Protein AF-0000000065962083 (afdb_homodimer)

Foldseek 3Di:
DPPPWAEEEEEEQADQLVQAVRDRQQQDDFPRGGLLLLQLVLLLPAPRHQAYEYEYAPVCQVVVVVNCVVSVSPRHPYYHYADPASLRRVVRRLVVVVRTQKYWYAYSQQNPFDSVVVVQQVVQCVVFFKEWAWDQDDDFDFDADPVGHTPDTDDSVPDIDTHDTIMGGSVQLVVLSVPPPDRDPDSVVSSVVVVTDYHYDYGDPLRDGDSYPVVSVSVNVSVVVVD/DPPPWAEEEEEEQADQLVQAVRDRQQQDDFPRGGLLLLQLVLLLPAPRHQAYEYEYAPVCQVVVVVNCVVSVSPRHPYYHHADPASLRRVVRRLVVVVRTQKYWYAYSQQNPFDSVVVVQQVVQCVVFFKEWAWDQDDDFDFDADPVGHTPDTDDS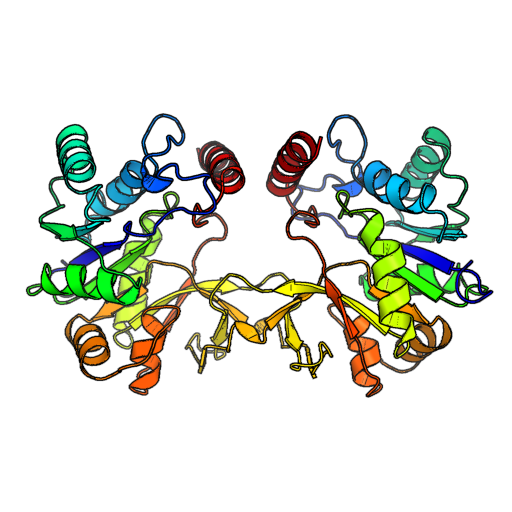VPDIDTHDTIMGGSVQLVVLSVPPPDRDPDSVVSSVVVVTDYHYDYGDPLRDGDSHPVVSVSVNVSVVVVD

InterPro domains:
  IPR001228 2-C-methyl-D-erythritol 4-phosphate cytidylyltransferase [MF_00108] (6-223)
  IPR001228 2-C-methyl-D-erythritol 4-phosphate cytidylyltransferase [TIGR00453] (9-223)
  IPR018294 4-diphosphocytidyl-2C-methyl-D-erythritol synthase, conserved site [PS01295] (103-110)
  IPR029044 Nucleotide-diphospho-sugar transferases [G3DSA:3.90.550.10] (5-227)
  IPR029044 Nucleotide-diphospho-sugar transferases [SSF53448] (7-224)
  IPR034683 Cytidylyltransferase IspD/TarI [PF01128] (8-224)
  IPR034683 Cytidylyltransferase IspD/TarI [cd02516] (7-219)
  IPR050088 IspD/TarI cytidylyltransferase, baterial-type [PTHR32125] (4-225)

Solvent-accessible surface area (backbone atoms only — not comparable to full-atom values): 23587 Å² total; per-residue (Å²): 77,55,98,86,24,40,19,26,32,29,34,43,52,34,73,77,33,69,68,39,78,63,41,60,58,45,65,37,71,48,90,85,35,33,28,35,55,45,28,50,48,48,51,61,67,34,78,52,47,57,36,28,22,39,15,22,30,67,90,39,47,66,61,48,53,50,50,38,58,73,68,60,45,77,36,54,76,43,81,42,58,28,48,95,44,70,67,47,18,50,50,47,21,50,64,74,45,71,82,30,47,30,35,34,40,31,54,23,38,27,43,50,61,61,67,66,48,56,62,52,32,50,58,41,9,68,75,61,39,18,17,34,20,25,39,73,53,84,58,54,37,31,36,44,46,98,86,39,32,59,70,44,76,54,67,46,94,36,32,28,34,57,48,64,47,31,25,28,30,32,70,57,52,51,49,19,65,73,70,45,90,71,95,64,92,49,74,64,56,38,36,44,72,71,73,45,66,34,29,55,37,79,48,54,88,72,45,46,67,50,60,37,66,66,40,49,55,50,50,46,52,50,55,58,66,78,92,78,55,97,87,24,39,19,26,33,29,34,43,50,34,72,77,33,69,69,40,77,63,39,60,58,45,65,38,69,48,92,86,36,32,27,35,54,46,27,50,47,47,52,62,68,34,78,53,47,57,36,26,22,38,15,22,29,67,90,41,48,65,62,48,53,49,50,37,59,74,70,59,46,79,35,54,77,44,81,41,61,29,48,95,44,72,68,46,19,51,50,48,20,50,64,74,44,71,83,30,46,30,34,33,40,32,54,22,40,28,43,51,60,58,68,67,48,56,62,51,32,51,58,43,9,68,75,63,39,18,17,32,21,26,39,75,53,85,59,56,37,33,35,44,45,97,87,39,32,59,71,45,76,54,68,47,92,36,32,30,36,56,48,64,47,30,24,27,30,32,70,59,52,51,48,22,64,74,71,46,90,70,94,62,92,48,74,65,56,38,38,44,73,72,73,44,65,34,29,55,36,80,47,55,87,73,46,45,67,50,60,36,67,66,39,49,54,50,48,46,53,51,56,56,67,79,92

Organism: Dehalococcoides mccartyi (strain ATCC BAA-2266 / KCTC 15142 / 195) (NCBI:txid243164)

Radius of gyration: 24.27 Å; Cα contacts (8 Å, |Δi|>4): 999; chains: 2; bounding box: 51×67×50 Å

Sequence (454 aa):
MFLNEKVGAVIVAAGQSRRMGGQDKIFARLSGKPVLAHTLSVFQQSPEIDDIALVVSEHNLKKAKELVKEYNFSKVIAICSGGELRQDSVSSGLTALCDCGWVLIHDGARPLLDPVSIPEGLEAAKLCGSAVAAVPLKDTVKEISPEGLVEKTLPREKLISVQTPQVFRADIIQKAYRRVGITATDDAQLVEKLKLPVKIFSGAYANIKITTPEDLLMAEILLKKGRMFLNEKVGAVIVAAGQSRRMGGQDKIFARLSGKPVLAHTLSVFQQSPEIDDIALVVSEHNLKKAKELVKEYNFSKVIAICSGGELRQDSVSSGLTALCDCGWVLIHDGARPLLDPVSIPEGLEAAKLCGSAVAAVPLKDTVKEISPEGLVEKTLPREKLISVQTPQVFRADIIQKAYRRVGITATDDAQLVEKLKLPVKIFSGAYANIKITTPEDLLMAEILLKKGR

Secondary structure (DSSP, 8-state):
-BTTB-EEEEEEE----GGGTTS-GGGSEETTEEHHHHHHHHHHH-TT--EEEEEE-GGGHHHHHHHHHHHT-TTEEEEEE--SSHHHHHHHHHHHTTT-SEEEEEETT-TT--TTHHHHHHHHHHTTSEEEEEEE--S-EEEE-TTSBEEEE--GGGEEEEEEEEEEEHHHHHHHHHH--S--SSHHHHHHHTT---EEEE--TT-----SHHHHHHHHHHHHHH-/-BTTB-EEEEEEE----GGGTTS-GGGSEETTEEHHHHHHHHHHH-TT--EEEEEE-GGGHHHHHHHHHHHT-TTEEEEEE--SSHHHHHHHHHHHTTT-SEEEEEETT-TT--TTHHHHHHHHHHTTSEEEEEEE--S-EEEE-TTSBEEEE--GGGEEEEEEEEEEEHHHHHHHHHH--S--SSHHHHHHHTT---EEEE--TT-----SHHHHHHHHHHHHHH-

pLDDT: mean 95.17, std 6.96, range [40.06, 98.94]

Structure (mmCIF, N/CA/C/O backbone):
data_AF-0000000065962083-model_v1
#
loop_
_entity.id
_entity.type
_entity.pdbx_description
1 polymer '2-C-methyl-D-erythritol 4-phosphate cytidylyltransferase'
#
loop_
_atom_site.group_PDB
_atom_site.id
_atom_site.type_symbol
_atom_site.label_atom_id
_atom_site.label_alt_id
_atom_site.label_comp_id
_atom_site.label_asym_id
_atom_site.label_entity_id
_atom_site.label_seq_id
_atom_site.pdbx_PDB_ins_code
_atom_site.Cartn_x
_atom_site.Cartn_y
_atom_site.Cartn_z
_atom_site.occupancy
_atom_site.B_iso_or_equiv
_atom_site.auth_seq_id
_atom_site.auth_comp_id
_atom_site.auth_asym_id
_atom_site.auth_atom_id
_atom_site.pdbx_PDB_model_num
ATOM 1 N N . MET A 1 1 ? 6.246 25.609 22.219 1 92.62 1 MET A N 1
ATOM 2 C CA . MET A 1 1 ? 7.691 25.438 22.328 1 92.62 1 MET A CA 1
ATOM 3 C C . MET A 1 1 ? 8.039 24 22.734 1 92.62 1 MET A C 1
ATOM 5 O O . MET A 1 1 ? 7.258 23.344 23.422 1 92.62 1 MET A O 1
ATOM 9 N N . PHE A 1 2 ? 9.164 23.547 22.188 1 94.62 2 PHE A N 1
ATOM 10 C CA . PHE A 1 2 ? 9.742 22.25 22.516 1 94.62 2 PHE A CA 1
ATOM 11 C C . PHE A 1 2 ? 11.227 22.375 22.812 1 94.62 2 PHE A C 1
ATOM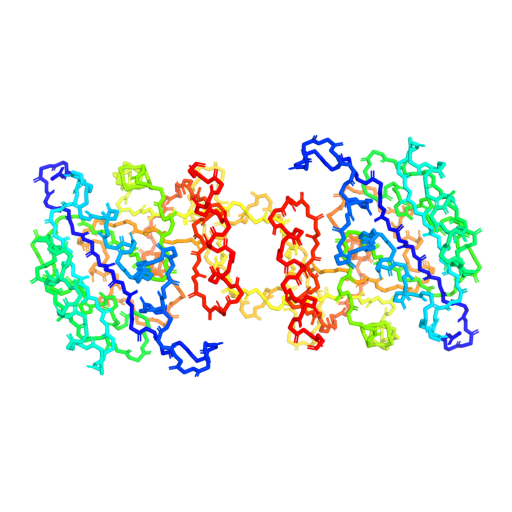 13 O O . PHE A 1 2 ? 11.992 22.891 22 1 94.62 2 PHE A O 1
ATOM 20 N N . LEU A 1 3 ? 11.672 21.938 24.109 1 94.5 3 LEU A N 1
ATOM 21 C CA . LEU A 1 3 ? 13.039 22.109 24.594 1 94.5 3 LEU A CA 1
ATOM 22 C C . LEU A 1 3 ? 13.469 23.578 24.5 1 94.5 3 LEU A C 1
ATOM 24 O O . LEU A 1 3 ? 14.57 23.875 24.031 1 94.5 3 LEU A O 1
ATOM 28 N N . ASN A 1 4 ? 12.516 24.422 24.703 1 94.31 4 ASN A N 1
ATOM 29 C CA . ASN A 1 4 ? 12.727 25.875 24.781 1 94.31 4 ASN A CA 1
ATOM 30 C C . ASN A 1 4 ? 12.992 26.469 23.406 1 94.31 4 ASN A C 1
ATOM 32 O O . ASN A 1 4 ? 13.625 27.531 23.297 1 94.31 4 ASN A O 1
ATOM 36 N N . GLU A 1 5 ? 12.656 25.844 22.391 1 97.19 5 GLU A N 1
ATOM 37 C CA . GLU A 1 5 ? 12.773 26.344 21.016 1 97.19 5 GLU A CA 1
ATOM 38 C C . GLU A 1 5 ? 11.422 26.344 20.312 1 97.19 5 GLU A C 1
ATOM 40 O O . GLU A 1 5 ? 10.578 25.5 20.578 1 97.19 5 GLU A O 1
ATOM 45 N N . LYS A 1 6 ? 11.32 27.281 19.422 1 98.38 6 LYS A N 1
ATOM 46 C CA . LYS A 1 6 ? 10.086 27.359 18.641 1 98.38 6 LYS A CA 1
ATOM 47 C C . LYS A 1 6 ? 9.953 26.172 17.703 1 98.38 6 LYS A C 1
ATOM 49 O O . LYS A 1 6 ? 10.945 25.703 17.141 1 98.38 6 LYS A O 1
ATOM 54 N N . VAL A 1 7 ? 8.734 25.703 17.594 1 98.81 7 VAL A N 1
ATOM 55 C CA . VAL A 1 7 ? 8.43 24.609 16.703 1 98.81 7 VAL A CA 1
ATOM 56 C C . VAL A 1 7 ? 7.57 25.109 15.539 1 98.81 7 VAL A C 1
ATOM 58 O O . VAL A 1 7 ? 6.488 25.656 15.75 1 98.81 7 VAL A O 1
ATOM 61 N N . GLY A 1 8 ? 8.094 24.969 14.312 1 98.88 8 GLY A N 1
ATOM 62 C CA . GLY A 1 8 ? 7.352 25.328 13.117 1 98.88 8 GLY A CA 1
ATOM 63 C C . GLY A 1 8 ? 6.836 24.125 12.352 1 98.88 8 GLY A C 1
ATOM 64 O O . GLY A 1 8 ? 7.422 23.031 12.414 1 98.88 8 GLY A O 1
ATOM 65 N N . ALA A 1 9 ? 5.742 24.281 11.625 1 98.94 9 ALA A N 1
ATOM 66 C CA . ALA A 1 9 ? 5.227 23.266 10.703 1 98.94 9 ALA A CA 1
ATOM 67 C C . ALA A 1 9 ? 5.184 23.797 9.273 1 98.94 9 ALA A C 1
ATOM 69 O O . ALA A 1 9 ? 4.68 24.891 9.023 1 98.94 9 ALA A O 1
ATOM 70 N N . VAL A 1 10 ? 5.777 23.094 8.391 1 98.88 10 VAL A N 1
ATOM 71 C CA . VAL A 1 10 ? 5.602 23.328 6.965 1 98.88 10 VAL A CA 1
ATOM 72 C C . VAL A 1 10 ? 4.508 22.406 6.418 1 98.88 10 VAL A C 1
ATOM 74 O O . VAL A 1 10 ? 4.672 21.188 6.395 1 98.88 10 VAL A O 1
ATOM 77 N N . ILE A 1 11 ? 3.412 22.984 5.992 1 98.88 11 ILE A N 1
ATOM 78 C CA . ILE A 1 11 ? 2.334 22.234 5.355 1 98.88 11 ILE A CA 1
ATOM 79 C C . ILE A 1 11 ? 2.402 22.422 3.84 1 98.88 11 ILE A C 1
ATOM 81 O O . ILE A 1 11 ? 2.137 23.516 3.33 1 98.88 11 ILE A O 1
ATOM 85 N N . VAL A 1 12 ? 2.752 21.344 3.154 1 98.38 12 VAL A N 1
ATOM 86 C CA . VAL A 1 12 ? 2.945 21.453 1.712 1 98.38 12 VAL A CA 1
ATOM 87 C C . VAL A 1 12 ? 1.683 20.984 0.986 1 98.38 12 VAL A C 1
ATOM 89 O O . VAL A 1 12 ? 1.221 19.859 1.185 1 98.38 12 VAL A O 1
ATOM 92 N N . ALA A 1 13 ? 1.158 21.828 0.146 1 96.81 13 ALA A N 1
ATOM 93 C CA . ALA A 1 13 ? -0.067 21.578 -0.609 1 96.81 13 ALA A CA 1
ATOM 94 C C . ALA A 1 13 ? 0.031 22.141 -2.02 1 96.81 13 ALA A C 1
ATOM 96 O O . ALA A 1 13 ? -0.944 22.688 -2.545 1 96.81 13 ALA A O 1
ATOM 97 N N . ALA A 1 14 ? 1.191 22.016 -2.584 1 93.31 14 ALA A N 1
ATOM 98 C CA . ALA A 1 14 ? 1.433 22.688 -3.861 1 93.31 14 ALA A CA 1
ATOM 99 C C . ALA A 1 14 ? 1.346 21.703 -5.023 1 93.31 14 ALA A C 1
ATOM 101 O O . ALA A 1 14 ? 1.551 22.078 -6.18 1 93.31 14 ALA A O 1
ATOM 102 N N . GLY A 1 15 ? 1.09 20.5 -4.723 1 86.88 15 GLY A N 1
ATOM 103 C CA . GLY A 1 15 ? 1.073 19.484 -5.773 1 86.88 15 GLY A CA 1
ATOM 104 C C . GLY A 1 15 ? -0.039 19.703 -6.785 1 86.88 15 GLY A C 1
ATOM 105 O O . GLY A 1 15 ? -1.115 20.188 -6.4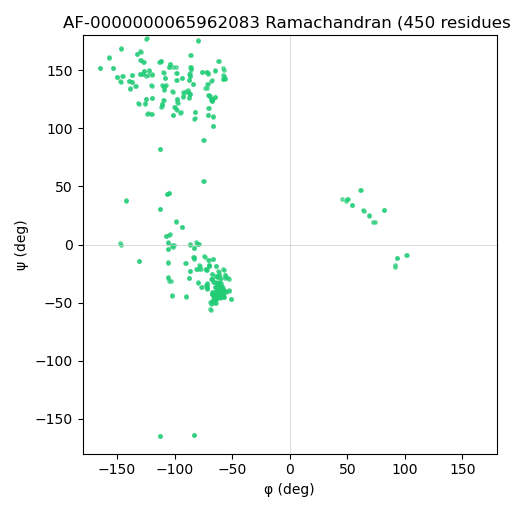38 1 86.88 15 GLY A O 1
ATOM 106 N N . GLN A 1 16 ? 0.077 19.328 -8.008 1 74.31 16 GLN A N 1
ATOM 107 C CA . GLN A 1 16 ? -0.778 19.656 -9.148 1 74.31 16 GLN A CA 1
ATOM 108 C C . GLN A 1 16 ? -2.012 18.766 -9.18 1 74.31 16 GLN A C 1
ATOM 110 O O . GLN A 1 16 ? -2.938 19 -9.961 1 74.31 16 GLN A O 1
ATOM 115 N N . SER A 1 17 ? -2.318 17.922 -8.375 1 73.69 17 SER A N 1
ATOM 116 C CA . SER A 1 17 ? -3.51 17.078 -8.266 1 73.69 17 SER A CA 1
ATOM 117 C C . SER A 1 17 ? -3.889 16.469 -9.609 1 73.69 17 SER A C 1
ATOM 119 O O . SER A 1 17 ? -5.062 16.469 -9.984 1 73.69 17 SER A O 1
ATOM 121 N N . ARG A 1 18 ? -3.098 16 -10.539 1 71.69 18 ARG A N 1
ATOM 122 C CA . ARG A 1 18 ? -3.398 15.484 -11.875 1 71.69 18 ARG A CA 1
ATOM 123 C C . ARG A 1 18 ? -4.324 14.273 -11.805 1 71.69 18 ARG A C 1
ATOM 125 O O . ARG A 1 18 ? -5.254 14.148 -12.602 1 71.69 18 ARG A O 1
ATOM 132 N N . ARG A 1 19 ? -4.332 13.547 -10.891 1 71.69 19 ARG A N 1
ATOM 133 C CA . ARG A 1 19 ? -5.102 12.32 -10.758 1 71.69 19 ARG A CA 1
ATOM 134 C C . ARG A 1 19 ? -6.527 12.609 -10.289 1 71.69 19 ARG A C 1
ATOM 136 O O . ARG A 1 19 ? -7.387 11.727 -10.312 1 71.69 19 ARG A O 1
ATOM 143 N N . MET A 1 20 ? -6.785 13.867 -9.859 1 74.06 20 MET A N 1
ATOM 144 C CA . MET A 1 20 ? -8.102 14.273 -9.383 1 74.06 20 MET A CA 1
ATOM 145 C C . MET A 1 20 ? -8.883 15 -10.477 1 74.06 20 MET A C 1
ATOM 147 O O . MET A 1 20 ? -9.812 15.758 -10.188 1 74.06 20 MET A O 1
ATOM 151 N N . GLY A 1 21 ? -8.461 14.789 -11.734 1 69.25 21 GLY A N 1
ATOM 152 C CA . GLY A 1 21 ? -9.156 15.406 -12.852 1 69.25 21 GLY A CA 1
ATOM 153 C C . GLY A 1 21 ? -8.984 16.906 -12.906 1 69.25 21 GLY A C 1
ATOM 154 O O . GLY A 1 21 ? -9.891 17.625 -13.344 1 69.25 21 GLY A O 1
ATOM 155 N N . GLY A 1 22 ? -7.898 17.344 -12.328 1 67 22 GLY A N 1
ATOM 156 C CA . GLY A 1 22 ? -7.648 18.781 -12.398 1 67 22 GLY A CA 1
ATOM 157 C C . GLY A 1 22 ? -8.227 19.531 -11.219 1 67 22 GLY A C 1
ATOM 158 O O . GLY A 1 22 ? -7.887 20.703 -11 1 67 22 GLY A O 1
ATOM 159 N N . GLN A 1 23 ? -9.133 18.953 -10.555 1 67.88 23 GLN A N 1
ATOM 160 C CA . GLN A 1 23 ? -9.672 19.625 -9.375 1 67.88 23 GLN A CA 1
ATOM 161 C C . GLN A 1 23 ? -8.664 19.625 -8.227 1 67.88 23 GLN A C 1
ATOM 163 O O . GLN A 1 23 ? -7.988 18.609 -7.992 1 67.88 23 GLN A O 1
ATOM 168 N N . ASP A 1 24 ? -8.594 20.734 -7.691 1 84.81 24 ASP A N 1
ATOM 169 C CA . ASP A 1 24 ? -7.648 20.891 -6.59 1 84.81 24 ASP A CA 1
ATOM 170 C C . ASP A 1 24 ? -8.07 20.047 -5.387 1 84.81 24 ASP A C 1
ATOM 172 O O . ASP A 1 24 ? -8.977 20.422 -4.645 1 84.81 24 ASP A O 1
ATOM 176 N N . LYS A 1 25 ? -7.449 18.953 -5.207 1 88.44 25 LYS A N 1
ATOM 177 C CA . LYS A 1 25 ? -7.82 17.969 -4.195 1 88.44 25 LYS A CA 1
ATOM 178 C C . LYS A 1 25 ? -7.703 18.547 -2.791 1 88.44 25 LYS A C 1
ATOM 180 O O . LYS A 1 25 ? -8.406 18.125 -1.875 1 88.44 25 LYS A O 1
ATOM 185 N N . ILE A 1 26 ? -6.891 19.594 -2.578 1 93.94 26 ILE A N 1
ATOM 186 C CA . ILE A 1 26 ? -6.648 20.094 -1.232 1 93.94 26 ILE A CA 1
ATOM 187 C C . ILE A 1 26 ? -7.836 20.953 -0.786 1 93.94 26 ILE A C 1
ATOM 189 O O . ILE A 1 26 ? -8.016 21.188 0.409 1 93.94 26 ILE A O 1
ATOM 193 N N . PHE A 1 27 ? -8.633 21.375 -1.746 1 95.25 27 PHE A N 1
ATOM 194 C CA . PHE A 1 27 ? -9.797 22.188 -1.404 1 95.25 27 PHE A CA 1
ATOM 195 C C . PHE A 1 27 ? -11.078 21.375 -1.52 1 95.25 27 PHE A C 1
ATOM 197 O O . PHE A 1 27 ? -12.172 21.906 -1.27 1 95.25 27 PHE A O 1
ATOM 204 N N . ALA A 1 28 ? -10.945 20.141 -1.964 1 94.38 28 ALA A N 1
ATOM 205 C CA . ALA A 1 28 ? -12.117 19.25 -1.978 1 94.38 28 ALA A CA 1
ATOM 206 C C . ALA A 1 28 ? -12.711 19.109 -0.58 1 94.38 28 ALA A C 1
ATOM 208 O O . ALA A 1 28 ? -11.984 19.172 0.418 1 94.38 28 ALA A O 1
ATOM 209 N N . ARG A 1 29 ? -13.984 18.859 -0.512 1 94.94 29 ARG A N 1
ATOM 210 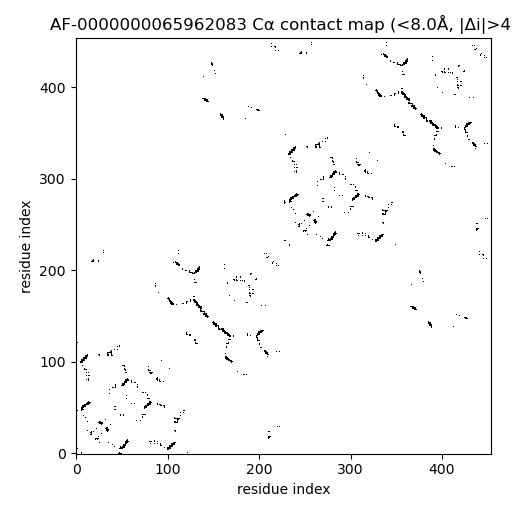C CA . ARG A 1 29 ? -14.648 18.812 0.784 1 94.94 29 ARG A CA 1
ATOM 211 C C . ARG A 1 29 ? -14.617 17.406 1.366 1 94.94 29 ARG A C 1
ATOM 213 O O . ARG A 1 29 ? -14.852 16.422 0.653 1 94.94 29 ARG A O 1
ATOM 220 N N . LEU A 1 30 ? -14.273 17.344 2.521 1 96.06 30 LEU A N 1
ATOM 221 C CA . LEU A 1 30 ? -14.297 16.156 3.377 1 96.06 30 LEU A CA 1
ATOM 222 C C . LEU A 1 30 ? -15.125 16.406 4.633 1 96.06 30 LEU A C 1
ATOM 224 O O . LEU A 1 30 ? -14.727 17.203 5.496 1 96.06 30 LEU A O 1
ATOM 228 N N . SER A 1 31 ? -16.234 15.703 4.711 1 95.06 31 SER A N 1
ATOM 229 C CA . SER A 1 31 ? -17.188 15.922 5.797 1 95.06 31 SER A CA 1
ATOM 230 C C . SER A 1 31 ? -17.516 17.406 5.949 1 95.06 31 SER A C 1
ATOM 232 O O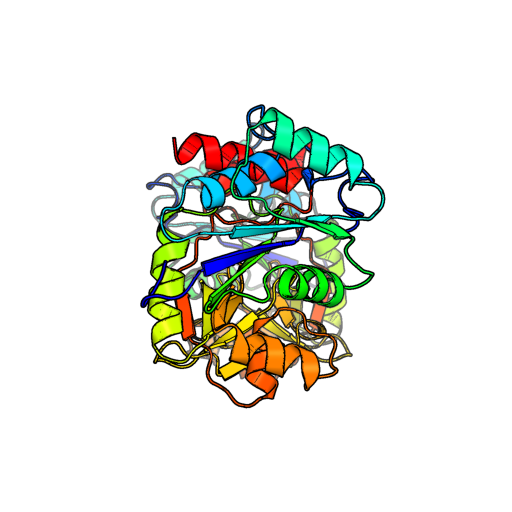 . SER A 1 31 ? -17.484 17.938 7.055 1 95.06 31 SER A O 1
ATOM 234 N N . GLY A 1 32 ? -17.641 18.047 4.898 1 94.81 32 GLY A N 1
ATOM 235 C CA . GLY A 1 32 ? -18.156 19.422 4.883 1 94.81 32 GLY A CA 1
ATOM 236 C C . GLY A 1 32 ? -17.062 20.469 4.949 1 94.81 32 GLY A C 1
ATOM 237 O O . GLY A 1 32 ? -17.328 21.656 4.762 1 94.81 32 GLY A O 1
ATOM 238 N N . LYS A 1 33 ? -15.898 20.125 5.219 1 97 33 LYS A N 1
ATOM 239 C CA . LYS A 1 33 ? -14.773 21.047 5.32 1 97 33 LYS A CA 1
ATOM 240 C C . LYS A 1 33 ? -13.68 20.703 4.309 1 97 33 LYS A C 1
ATOM 242 O O . LYS A 1 33 ? -13.492 19.531 3.973 1 97 33 LYS A O 1
ATOM 247 N N . PRO A 1 34 ? -12.977 21.719 3.783 1 97.56 34 PRO A N 1
ATOM 248 C CA . PRO A 1 34 ? -11.891 21.406 2.855 1 97.56 34 PRO A CA 1
ATOM 249 C C . PRO A 1 34 ? -10.836 20.5 3.471 1 97.56 34 PRO A C 1
ATOM 251 O O . PRO A 1 34 ? -10.531 20.609 4.66 1 97.56 34 PRO A O 1
ATOM 254 N N . VAL A 1 35 ? -10.258 19.625 2.66 1 97.88 35 VAL A N 1
ATOM 255 C CA . VAL A 1 35 ? -9.203 18.703 3.08 1 97.88 35 VAL A CA 1
ATOM 256 C C . VAL A 1 35 ? -8.102 19.484 3.795 1 97.88 35 VAL A C 1
ATOM 258 O O . VAL A 1 35 ? -7.676 19.094 4.891 1 97.88 35 VAL A O 1
ATOM 261 N N . LEU A 1 36 ? -7.672 20.594 3.213 1 98.38 36 LEU A N 1
ATOM 262 C CA . LEU A 1 36 ? -6.594 21.406 3.762 1 98.38 36 LEU A CA 1
ATOM 263 C C . LEU A 1 36 ? -6.973 21.969 5.125 1 98.38 36 LEU A C 1
ATOM 265 O O . LEU A 1 36 ? -6.125 22.094 6.012 1 98.38 36 LEU A O 1
ATOM 269 N N . ALA A 1 37 ? -8.219 22.297 5.324 1 98.69 37 ALA A N 1
ATOM 270 C CA . ALA A 1 37 ? -8.68 22.828 6.602 1 98.69 37 ALA A CA 1
ATOM 271 C C . ALA A 1 37 ? -8.594 21.766 7.699 1 98.69 37 ALA A C 1
ATOM 273 O O . ALA A 1 37 ? -8.242 22.078 8.844 1 98.69 37 ALA A O 1
ATOM 274 N N . HIS A 1 38 ? -8.961 20.531 7.34 1 98.5 38 HIS A N 1
ATOM 275 C CA . HIS A 1 38 ? -8.797 19.453 8.297 1 98.5 38 HIS A CA 1
ATOM 276 C C . HIS A 1 38 ? -7.34 19.312 8.734 1 98.5 38 HIS A C 1
ATOM 278 O O . HIS A 1 38 ? -7.055 19.188 9.93 1 98.5 38 HIS A O 1
ATOM 284 N N . THR A 1 39 ? -6.441 19.391 7.777 1 98.69 39 THR A N 1
ATOM 285 C CA . THR A 1 39 ? -5.016 19.25 8.055 1 98.69 39 THR A CA 1
ATOM 286 C C . THR A 1 39 ? -4.527 20.406 8.938 1 98.69 39 THR A C 1
ATOM 288 O O . THR A 1 39 ? -3.918 20.172 9.984 1 98.69 39 THR A O 1
ATOM 291 N N . LEU A 1 40 ? -4.836 21.625 8.555 1 98.88 40 LEU A N 1
ATOM 292 C CA . LEU A 1 40 ? -4.379 22.797 9.281 1 98.88 40 LEU A CA 1
ATOM 293 C C . LEU A 1 40 ? -4.938 22.828 10.703 1 98.88 40 LEU A C 1
ATOM 295 O O . LEU A 1 40 ? -4.273 23.281 11.625 1 98.88 40 LEU A O 1
ATOM 299 N N . SER A 1 41 ? -6.141 22.312 10.859 1 98.75 41 SER A N 1
ATOM 300 C CA . SER A 1 41 ? -6.793 22.328 12.164 1 98.75 41 SER A CA 1
ATOM 301 C C . SER A 1 41 ? -5.984 21.562 13.195 1 98.75 41 SER A C 1
ATOM 303 O O . SER A 1 41 ? -5.867 21.984 14.352 1 98.75 41 SER A O 1
ATOM 305 N N . VAL A 1 42 ? -5.434 20.438 12.82 1 98.69 42 VAL A N 1
ATOM 306 C CA . VAL A 1 42 ? -4.656 19.594 13.727 1 98.69 42 VAL A CA 1
ATOM 307 C C . VAL A 1 42 ? -3.438 20.375 14.219 1 98.69 42 VAL A C 1
ATOM 309 O O . VAL A 1 42 ? -3.152 20.391 15.422 1 98.69 42 VAL A O 1
ATOM 312 N N . PHE A 1 43 ? -2.77 21.062 13.383 1 98.88 43 PHE A N 1
ATOM 313 C CA . PHE A 1 43 ? -1.562 21.812 13.734 1 98.88 43 PHE A CA 1
ATOM 314 C C . PHE A 1 43 ? -1.908 23.094 14.469 1 98.88 43 PHE A C 1
ATOM 316 O O . PHE A 1 43 ? -1.21 23.484 15.414 1 98.88 43 PHE A O 1
ATOM 323 N N . GLN A 1 44 ? -2.996 23.719 14.078 1 98.75 44 GLN A N 1
ATOM 324 C CA . GLN A 1 44 ? -3.482 24.922 14.75 1 98.75 44 GLN A CA 1
ATOM 325 C C . GLN A 1 44 ? -3.787 24.625 16.219 1 98.75 44 GLN A C 1
ATOM 327 O O . GLN A 1 44 ? -3.496 25.453 17.094 1 98.75 44 GLN A O 1
ATOM 332 N N . GLN A 1 45 ? -4.266 23.469 16.469 1 98.5 45 GLN A N 1
ATOM 333 C CA . GLN A 1 45 ? -4.75 23.156 17.812 1 98.5 45 GLN A CA 1
ATOM 334 C C . GLN A 1 45 ? -3.633 22.562 18.672 1 98.5 45 GLN A C 1
ATOM 336 O O . GLN A 1 45 ? -3.764 22.469 19.891 1 98.5 45 GLN A O 1
ATOM 341 N N . SER A 1 46 ? -2.631 22.156 18.078 1 98.5 46 SER A N 1
ATOM 342 C CA . SER A 1 46 ? -1.548 21.5 18.812 1 98.5 46 SER A CA 1
ATOM 343 C C . SER A 1 46 ? -0.799 22.5 19.688 1 98.5 46 SER A C 1
ATOM 345 O O . SER A 1 46 ? -0.315 23.531 19.203 1 98.5 46 SER A O 1
ATOM 347 N N . PRO A 1 47 ? -0.616 22.234 20.938 1 98 47 PRO A N 1
ATOM 348 C CA . PRO A 1 47 ? 0.129 23.156 21.812 1 98 47 PRO A CA 1
ATOM 349 C C . PRO A 1 47 ? 1.621 23.188 21.484 1 98 47 PRO A C 1
ATOM 351 O O . PRO A 1 47 ? 2.311 24.156 21.844 1 98 47 PRO A O 1
ATOM 354 N N . GLU A 1 48 ? 2.135 22.188 20.766 1 98.19 48 GLU A N 1
ATOM 355 C CA . GLU A 1 48 ? 3.561 22.109 20.469 1 98.19 48 GLU A CA 1
ATOM 356 C C . GLU A 1 48 ? 3.93 23 19.281 1 98.19 48 GLU A C 1
ATOM 358 O O . GLU A 1 48 ? 5.09 23.375 19.125 1 98.19 48 GLU A O 1
ATOM 363 N N . ILE A 1 49 ? 2.965 23.297 18.516 1 98.81 49 ILE A N 1
ATOM 364 C CA . ILE A 1 49 ? 3.242 24.031 17.281 1 98.81 49 ILE A CA 1
ATOM 365 C C . ILE A 1 49 ? 3.107 25.531 17.547 1 98.81 49 ILE A C 1
ATOM 367 O O . ILE A 1 49 ? 2.094 25.984 18.078 1 98.81 49 ILE A O 1
ATOM 371 N N . ASP A 1 50 ? 4.062 26.266 17.141 1 98.81 50 ASP A N 1
ATOM 372 C CA . ASP A 1 50 ? 4.055 27.703 17.344 1 98.81 50 ASP A CA 1
ATOM 373 C C . ASP A 1 50 ? 3.678 28.438 16.062 1 98.81 50 ASP A C 1
ATOM 375 O O . ASP A 1 50 ? 2.92 29.406 16.094 1 98.81 50 ASP A O 1
ATOM 379 N N . ASP A 1 51 ? 4.258 28 14.969 1 98.75 51 ASP A N 1
ATOM 380 C CA . ASP A 1 51 ? 4.102 28.688 13.695 1 98.75 51 ASP A CA 1
ATOM 381 C C . ASP A 1 51 ? 3.861 27.688 12.555 1 98.75 51 ASP A C 1
ATOM 383 O O . ASP A 1 51 ? 4.395 26.578 12.578 1 98.75 51 ASP A O 1
ATOM 387 N N . ILE A 1 52 ? 3.057 28.094 11.594 1 98.94 52 ILE A N 1
ATOM 388 C CA . ILE A 1 52 ? 2.779 27.266 10.422 1 98.94 52 ILE A CA 1
ATOM 389 C C . ILE A 1 52 ? 3.109 28.047 9.148 1 98.94 52 ILE A C 1
ATOM 391 O O . ILE A 1 52 ? 2.715 29.203 9.008 1 98.94 52 ILE A O 1
ATOM 395 N N . ALA A 1 53 ? 3.916 27.531 8.297 1 98.94 53 ALA A N 1
ATOM 396 C CA . ALA A 1 53 ? 4.07 27.984 6.922 1 98.94 53 ALA A CA 1
ATOM 397 C C . ALA A 1 53 ? 3.299 27.078 5.957 1 98.94 53 ALA A C 1
ATOM 399 O O . ALA A 1 53 ? 3.572 25.875 5.859 1 98.94 53 ALA A O 1
ATOM 400 N N . LEU A 1 54 ? 2.322 27.656 5.262 1 98.88 54 LEU A N 1
ATOM 401 C CA . LEU A 1 54 ? 1.518 26.953 4.277 1 98.88 54 LEU A CA 1
ATOM 402 C C . LEU A 1 54 ? 2.047 27.188 2.865 1 98.88 54 LEU A C 1
ATOM 404 O O . LEU A 1 54 ? 2.223 28.344 2.451 1 98.88 54 LEU A O 1
ATOM 408 N N . VAL A 1 55 ? 2.379 26.109 2.199 1 98.75 55 VAL A N 1
ATOM 409 C CA . VAL A 1 55 ? 2.918 26.234 0.849 1 98.75 55 VAL A CA 1
ATOM 410 C C . VAL A 1 55 ? 1.907 25.703 -0.161 1 98.75 55 VAL A C 1
ATOM 412 O O . VAL A 1 55 ? 1.512 24.531 -0.091 1 98.75 55 VAL A O 1
ATOM 415 N N . VAL A 1 56 ? 1.476 26.516 -1.089 1 97.62 56 VAL A N 1
ATOM 416 C CA . VAL A 1 56 ? 0.493 26.156 -2.102 1 97.62 56 VAL A CA 1
ATOM 417 C C . VAL A 1 56 ? 1.006 26.531 -3.486 1 97.62 56 VAL A C 1
ATOM 419 O O . VAL A 1 56 ? 2.051 27.188 -3.609 1 97.62 56 VAL A O 1
ATOM 422 N N . SER A 1 57 ? 0.341 26 -4.477 1 95.25 57 SER A N 1
ATOM 423 C CA . SER A 1 57 ? 0.677 26.453 -5.816 1 95.25 57 SER A CA 1
ATOM 424 C C . SER A 1 57 ? 0.392 27.953 -5.977 1 95.25 57 SER A C 1
ATOM 426 O O . SER A 1 57 ? -0.438 28.516 -5.258 1 95.25 57 SER A O 1
ATOM 428 N N . GLU A 1 58 ? 1.07 28.469 -6.934 1 94.88 58 GLU A N 1
ATOM 429 C CA . GLU A 1 58 ? 0.923 29.906 -7.164 1 94.88 58 GLU A CA 1
ATOM 430 C C . GLU A 1 58 ? -0.534 30.281 -7.426 1 94.88 58 GLU A C 1
ATOM 432 O O . GLU A 1 58 ? -1.025 31.281 -6.91 1 94.88 58 GLU A O 1
ATOM 437 N N . HIS A 1 59 ? -1.24 29.5 -8.148 1 93.12 59 HIS A N 1
ATOM 438 C CA . HIS A 1 59 ? -2.611 29.812 -8.539 1 93.12 59 HIS A CA 1
ATOM 439 C C . HIS A 1 59 ? -3.572 29.641 -7.367 1 93.12 59 HIS A C 1
ATOM 441 O O . HIS A 1 59 ? -4.719 30.094 -7.43 1 93.12 59 HIS A O 1
ATOM 447 N N . ASN A 1 60 ? -3.068 29.047 -6.277 1 95.56 60 ASN A N 1
ATOM 448 C CA . ASN A 1 60 ? -3.947 28.781 -5.145 1 95.56 60 ASN A CA 1
ATOM 449 C C . ASN A 1 60 ? -3.662 29.719 -3.979 1 95.56 60 ASN A C 1
ATOM 451 O O . ASN A 1 60 ? -4.23 29.562 -2.896 1 95.56 60 ASN A O 1
ATOM 455 N N . LEU A 1 61 ? -2.799 30.734 -4.152 1 97.38 61 LEU A N 1
ATOM 456 C CA . LEU A 1 61 ? -2.398 31.625 -3.072 1 97.38 61 LEU A CA 1
ATOM 457 C C . LEU A 1 61 ? -3.604 32.375 -2.51 1 97.38 61 LEU A C 1
ATOM 459 O O . LEU A 1 61 ? -3.791 32.438 -1.292 1 97.38 61 LEU A O 1
ATOM 463 N N . LYS A 1 62 ? -4.422 32.875 -3.41 1 97.5 62 LYS A N 1
ATOM 464 C CA . LYS A 1 62 ? -5.594 33.656 -2.977 1 97.5 62 LYS A CA 1
ATOM 465 C C . LYS A 1 62 ? -6.57 32.75 -2.215 1 97.5 62 LYS A C 1
ATOM 467 O O . LYS A 1 62 ? -7.043 33.125 -1.137 1 97.5 62 LYS A O 1
ATOM 472 N N . LYS A 1 63 ? -6.84 31.625 -2.799 1 96.88 63 LYS A N 1
ATOM 473 C CA . LYS A 1 63 ? -7.754 30.672 -2.17 1 96.88 63 LYS A CA 1
ATOM 474 C C . LYS A 1 63 ? -7.246 30.25 -0.792 1 96.88 63 LYS A C 1
ATOM 476 O O . LYS A 1 63 ? -8.031 30.094 0.145 1 96.88 63 LYS A O 1
ATOM 481 N N . ALA A 1 64 ? -5.977 30.078 -0.655 1 98.12 64 ALA A N 1
ATOM 482 C CA . ALA A 1 64 ? -5.375 29.688 0.615 1 98.12 64 ALA A CA 1
ATOM 483 C C . ALA A 1 64 ? -5.523 30.797 1.658 1 98.12 64 ALA A C 1
ATOM 485 O O . ALA A 1 64 ? -5.844 30.516 2.818 1 98.12 64 ALA A O 1
ATOM 486 N N . LYS A 1 65 ? -5.273 31.984 1.256 1 98.38 65 LYS A N 1
ATOM 487 C CA . LYS A 1 65 ? -5.426 33.125 2.16 1 98.38 65 LYS A CA 1
ATOM 488 C C . LYS A 1 65 ? -6.855 33.219 2.678 1 98.38 65 LYS A C 1
ATOM 490 O O . LYS A 1 65 ? -7.078 33.469 3.867 1 98.38 65 LYS A O 1
ATOM 495 N N . GLU A 1 66 ? -7.785 33.031 1.774 1 98.5 66 GLU A N 1
ATOM 496 C CA . GLU A 1 66 ? -9.195 33.094 2.145 1 98.5 66 GLU A CA 1
ATOM 497 C C . GLU A 1 66 ? -9.539 31.969 3.133 1 98.5 66 GLU A C 1
ATOM 499 O O . GLU A 1 66 ? -10.273 32.188 4.102 1 98.5 66 GLU A O 1
ATOM 504 N N . LEU A 1 67 ? -9.047 30.797 2.871 1 98.44 67 LEU A N 1
ATOM 505 C CA . LEU A 1 67 ? -9.297 29.672 3.752 1 98.44 67 LEU A CA 1
ATOM 506 C C . LEU A 1 67 ? -8.758 29.938 5.152 1 98.44 67 LEU A C 1
ATOM 508 O O . LEU A 1 67 ? -9.445 29.703 6.145 1 98.44 67 LEU A O 1
ATOM 512 N N . VAL A 1 68 ? -7.531 30.469 5.266 1 98.75 68 VAL A N 1
ATOM 513 C CA . VAL A 1 68 ? -6.879 30.75 6.539 1 98.75 68 VAL A CA 1
ATOM 514 C C . VAL A 1 68 ? -7.699 31.766 7.328 1 98.75 68 VAL A C 1
ATOM 516 O O . VAL A 1 68 ? -7.875 31.625 8.539 1 98.75 68 VAL A O 1
ATOM 519 N N . LYS A 1 69 ? -8.148 32.75 6.598 1 98.56 69 LYS A N 1
ATOM 520 C CA . LYS A 1 69 ? -8.977 33.75 7.223 1 98.56 69 LYS A CA 1
ATOM 521 C C . LYS A 1 69 ? -10.312 33.188 7.688 1 98.56 69 LYS A C 1
ATOM 523 O O . LYS A 1 69 ? -10.727 33.406 8.828 1 98.56 69 LYS A O 1
ATOM 528 N N . GLU A 1 70 ? -10.93 32.469 6.84 1 98.38 70 GLU A N 1
ATOM 529 C CA . GLU A 1 70 ? -12.25 31.922 7.102 1 98.38 70 GLU A CA 1
ATOM 530 C C . GLU A 1 70 ? -12.234 31.047 8.359 1 98.38 70 GLU A C 1
ATOM 532 O O . GLU A 1 70 ? -13.164 31.109 9.172 1 98.38 70 GLU A O 1
ATOM 537 N N . TYR A 1 71 ? -11.227 30.297 8.57 1 98.5 71 TYR A N 1
ATOM 538 C CA . TYR A 1 71 ? -11.195 29.328 9.672 1 98.5 71 TYR A CA 1
ATOM 539 C C . TYR A 1 71 ? -10.367 29.859 10.836 1 98.5 71 TYR A C 1
ATOM 541 O O . TYR A 1 71 ? -10.164 29.172 11.836 1 98.5 71 TYR A O 1
ATOM 549 N N . ASN A 1 72 ? -9.805 31 10.695 1 98.44 72 ASN A N 1
ATOM 550 C CA . ASN A 1 72 ? -9.047 31.703 11.727 1 98.44 72 ASN A CA 1
ATOM 551 C C . ASN A 1 72 ? -7.82 30.906 12.164 1 98.44 72 ASN A C 1
ATOM 553 O O . ASN A 1 72 ? -7.625 30.672 13.359 1 98.44 72 ASN A O 1
ATOM 557 N N . PHE A 1 73 ? -7.117 30.438 11.195 1 98.81 73 PHE A N 1
ATOM 558 C CA . PHE A 1 73 ? -5.863 29.75 11.492 1 98.81 73 PHE A CA 1
ATOM 559 C C . PHE A 1 73 ? -4.781 30.75 11.875 1 98.81 73 PHE A C 1
ATOM 561 O O . PHE A 1 73 ? -3.934 31.094 11.047 1 98.81 73 PHE A O 1
ATOM 568 N N . SER A 1 74 ? -4.664 31.047 13.094 1 98.75 74 SER A N 1
ATOM 569 C CA . SER A 1 74 ? -3.863 32.156 13.594 1 98.75 74 SER A CA 1
ATOM 570 C C . SER A 1 74 ? -2.381 31.797 13.625 1 98.75 74 SER A C 1
ATOM 572 O O . SER A 1 74 ? -1.524 32.688 13.641 1 98.75 74 SER A O 1
ATOM 574 N N . LYS A 1 75 ? -2.109 30.531 13.633 1 98.75 75 LYS A N 1
ATOM 575 C CA . LYS A 1 75 ? -0.706 30.141 13.703 1 98.75 75 LYS A CA 1
ATOM 576 C C . LYS A 1 75 ? -0.062 30.156 12.32 1 98.75 75 LYS A C 1
ATOM 578 O O . LYS A 1 75 ? 1.159 30.047 12.195 1 98.75 75 LYS A O 1
ATOM 583 N N . VAL A 1 76 ? -0.878 30.266 11.273 1 98.88 76 VAL A N 1
ATOM 584 C CA . VAL A 1 76 ? -0.318 30.406 9.938 1 98.88 76 VAL A CA 1
ATOM 585 C C . VAL A 1 76 ? 0.308 31.797 9.781 1 98.88 76 VAL A C 1
ATOM 587 O O . VAL A 1 76 ? -0.403 32.781 9.648 1 98.88 76 VAL A O 1
ATOM 590 N N . ILE A 1 77 ? 1.587 31.828 9.688 1 98.5 77 ILE A N 1
ATOM 591 C CA . ILE A 1 77 ? 2.264 33.125 9.695 1 98.5 77 ILE A CA 1
ATOM 592 C C . ILE A 1 77 ? 2.744 33.469 8.281 1 98.5 77 ILE A C 1
ATOM 594 O O . ILE A 1 77 ? 3.139 34.594 8.008 1 98.5 77 ILE A O 1
ATOM 598 N N . ALA A 1 78 ? 2.768 32.469 7.418 1 98.56 78 ALA A N 1
ATOM 599 C CA . ALA A 1 78 ? 3.199 32.656 6.035 1 98.56 78 ALA A CA 1
ATOM 600 C C . ALA A 1 78 ? 2.441 31.75 5.082 1 98.56 78 ALA A C 1
ATOM 602 O O . ALA A 1 78 ? 2.18 30.594 5.402 1 98.56 78 ALA A O 1
ATOM 603 N N . ILE A 1 79 ? 2.082 32.25 3.932 1 98.69 79 ILE A N 1
ATOM 604 C CA . ILE A 1 79 ? 1.578 31.5 2.785 1 98.69 79 ILE A CA 1
ATOM 605 C C . ILE A 1 79 ? 2.504 31.703 1.587 1 98.69 79 ILE A C 1
ATOM 607 O O . ILE A 1 79 ? 2.631 32.812 1.077 1 98.69 79 ILE A O 1
ATOM 611 N N . CYS A 1 80 ? 3.137 30.609 1.262 1 98 80 CYS A N 1
ATOM 612 C CA . CYS A 1 80 ? 4.203 30.672 0.268 1 98 80 CYS A CA 1
ATOM 613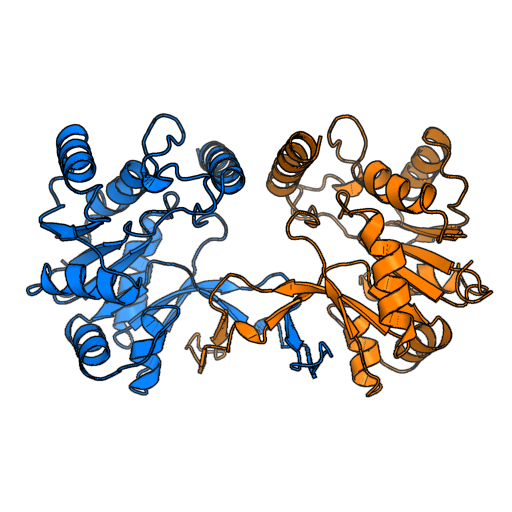 C C . CYS A 1 80 ? 3.797 29.953 -1.013 1 98 80 CYS A C 1
ATOM 615 O O . CYS A 1 80 ? 2.906 29.094 -0.996 1 98 80 CYS A O 1
ATOM 617 N N . SER A 1 81 ? 4.469 30.328 -2.127 1 97 81 SER A N 1
ATOM 618 C CA . SER A 1 81 ? 4.316 29.594 -3.383 1 97 81 SER A CA 1
ATOM 619 C C . SER A 1 81 ? 5.305 28.438 -3.473 1 97 81 SER A C 1
ATOM 621 O O . SER A 1 81 ? 6.492 28.609 -3.184 1 97 81 SER A O 1
ATOM 623 N N . GLY A 1 82 ? 4.699 27.297 -3.824 1 95.44 82 GLY A N 1
ATOM 624 C CA . GLY A 1 82 ? 5.555 26.141 -4.027 1 95.44 82 GLY A CA 1
ATOM 625 C C . GLY A 1 82 ? 6.234 26.141 -5.383 1 95.44 82 GLY A C 1
ATOM 626 O O . GLY A 1 82 ? 6.078 27.078 -6.168 1 95.44 82 GLY A O 1
ATOM 627 N N . GLY A 1 83 ? 7.09 25.141 -5.551 1 92.31 83 GLY A N 1
ATOM 628 C CA . GLY A 1 83 ? 7.816 25 -6.805 1 92.31 83 GLY A CA 1
ATOM 629 C C . GLY A 1 83 ? 7.414 23.766 -7.598 1 92.31 83 GLY A C 1
ATOM 630 O O . GLY A 1 83 ? 6.324 23.234 -7.398 1 92.31 83 GLY A O 1
ATOM 631 N N . GLU A 1 84 ? 8.25 23.422 -8.562 1 90.06 84 GLU A N 1
ATOM 632 C CA . GLU A 1 84 ? 7.988 22.297 -9.461 1 90.06 84 GLU A CA 1
ATOM 633 C C . GLU A 1 84 ? 8.039 20.969 -8.711 1 90.06 84 GLU A C 1
ATOM 635 O O . GLU A 1 84 ? 7.18 20.109 -8.898 1 90.06 84 GLU A O 1
ATOM 640 N N . LEU A 1 85 ? 9.008 20.875 -7.867 1 92.5 85 LEU A N 1
ATOM 641 C CA . LEU A 1 85 ? 9.164 19.656 -7.086 1 92.5 85 LEU A CA 1
ATOM 642 C C . LEU A 1 85 ? 8.688 19.859 -5.652 1 92.5 85 LEU A C 1
ATOM 644 O O . LEU A 1 85 ? 8.688 20.984 -5.145 1 92.5 85 LEU A O 1
ATOM 648 N N . ARG A 1 86 ? 8.312 18.781 -5.023 1 93.12 86 ARG A N 1
ATOM 649 C CA . ARG A 1 86 ? 7.906 18.844 -3.621 1 93.12 86 ARG A CA 1
ATOM 650 C C . ARG A 1 86 ? 9 19.469 -2.764 1 93.12 86 ARG A C 1
ATOM 652 O O . ARG A 1 86 ? 8.711 20.25 -1.856 1 93.12 86 ARG A O 1
ATOM 659 N N . GLN A 1 87 ? 10.266 19.094 -3.074 1 94.69 87 GLN A N 1
ATOM 660 C CA . GLN A 1 87 ? 11.391 19.578 -2.289 1 94.69 87 GLN A CA 1
ATOM 661 C C . GLN A 1 87 ? 11.539 21.094 -2.416 1 94.69 87 GLN A C 1
ATOM 663 O O . GLN A 1 87 ? 11.953 21.766 -1.469 1 94.69 87 GLN A O 1
ATOM 668 N N . ASP A 1 88 ? 11.18 21.641 -3.59 1 94.88 88 ASP A N 1
ATOM 669 C CA . ASP A 1 88 ? 11.172 23.094 -3.756 1 94.88 88 ASP A CA 1
ATOM 670 C C . ASP A 1 88 ? 10.133 23.75 -2.842 1 94.88 88 ASP A C 1
ATOM 672 O O . ASP A 1 88 ? 10.406 24.781 -2.234 1 94.88 88 ASP A O 1
ATOM 676 N N . SER A 1 89 ? 9.016 23.156 -2.779 1 97 89 SER A N 1
ATOM 677 C CA . SER A 1 89 ? 7.934 23.656 -1.937 1 97 89 SER A CA 1
ATOM 678 C C . SER A 1 89 ? 8.328 23.625 -0.462 1 97 89 SER A C 1
ATOM 680 O O . SER A 1 89 ? 8.117 24.594 0.26 1 97 89 SER A O 1
ATOM 682 N N . VAL A 1 90 ? 8.914 22.5 -0.05 1 98.19 90 VAL A N 1
ATOM 683 C CA . VAL A 1 90 ? 9.336 22.375 1.341 1 98.19 90 VAL A CA 1
ATOM 684 C C . VAL A 1 90 ? 10.367 23.453 1.661 1 98.19 90 VAL A C 1
ATOM 686 O O . VAL A 1 90 ? 10.305 24.094 2.717 1 98.19 90 VAL A O 1
ATOM 689 N N . SER A 1 91 ? 11.312 23.672 0.723 1 97.25 91 SER A N 1
ATOM 690 C CA . SER A 1 91 ? 12.352 24.672 0.913 1 97.25 91 SER A CA 1
ATOM 691 C C . SER A 1 91 ? 11.742 26.062 1.135 1 97.25 91 SER A C 1
ATOM 693 O O . SER A 1 91 ? 12.203 26.812 1.994 1 97.25 91 SER A O 1
ATOM 695 N N . SER A 1 92 ? 10.766 26.422 0.361 1 97.12 92 SER A N 1
ATOM 696 C CA . SER A 1 92 ? 10.086 27.703 0.517 1 97.12 92 SER A CA 1
ATOM 697 C C . SER A 1 92 ? 9.492 27.844 1.914 1 97.12 92 SER A C 1
ATOM 699 O O . SER A 1 92 ? 9.586 28.906 2.531 1 97.12 92 SER A O 1
ATOM 701 N N . GLY A 1 93 ? 8.844 26.797 2.395 1 98.25 93 GLY A N 1
ATOM 702 C CA . GLY A 1 93 ? 8.273 26.797 3.73 1 98.25 93 GLY A CA 1
ATOM 703 C C . GLY A 1 93 ? 9.32 26.922 4.824 1 98.25 93 GLY A C 1
ATOM 704 O O . GLY A 1 93 ? 9.125 27.641 5.797 1 98.25 93 GLY A O 1
ATOM 705 N N . LEU A 1 94 ? 10.438 26.188 4.66 1 98.19 94 LEU A N 1
ATOM 706 C CA . LEU A 1 94 ? 11.516 26.234 5.641 1 98.19 94 LEU A CA 1
ATOM 707 C C . LEU A 1 94 ? 12.094 27.641 5.758 1 98.19 94 LEU A C 1
ATOM 709 O O . LEU A 1 94 ? 12.406 28.094 6.859 1 98.19 94 LEU A O 1
ATOM 713 N N . THR A 1 95 ? 12.227 28.297 4.629 1 97.38 95 THR A N 1
ATOM 714 C CA . THR A 1 95 ? 12.758 29.656 4.605 1 97.38 95 THR A CA 1
ATOM 715 C C . THR A 1 95 ? 11.859 30.609 5.398 1 97.38 95 THR A C 1
ATOM 717 O O . THR A 1 95 ? 12.344 31.5 6.082 1 97.38 95 THR A O 1
ATOM 720 N N . ALA A 1 96 ? 10.57 30.391 5.355 1 97.62 96 ALA A N 1
ATOM 721 C CA . ALA A 1 96 ? 9.602 31.234 6.047 1 97.62 96 ALA A CA 1
ATOM 722 C C . ALA A 1 96 ? 9.648 31 7.555 1 97.62 96 ALA A C 1
ATOM 724 O O . ALA A 1 96 ? 9.195 31.844 8.336 1 97.62 96 ALA A O 1
ATOM 725 N N . LEU A 1 97 ? 10.164 29.875 7.996 1 97.56 97 LEU A N 1
ATOM 726 C CA . LEU A 1 97 ? 10.234 29.484 9.406 1 97.56 97 LEU A CA 1
ATOM 727 C C . LEU A 1 97 ? 11.664 29.594 9.93 1 97.56 97 LEU A C 1
ATOM 729 O O . LEU A 1 97 ? 12.117 28.719 10.664 1 97.56 97 LEU A O 1
ATOM 733 N N . CYS A 1 98 ? 12.344 30.578 9.648 1 90.69 98 CYS A N 1
ATOM 734 C CA . CYS A 1 98 ? 13.781 30.719 9.883 1 90.69 98 CYS A CA 1
ATOM 735 C C . CYS A 1 98 ? 14.078 30.859 11.375 1 90.69 98 CYS A C 1
ATOM 737 O O . CYS A 1 98 ? 15.211 30.641 11.805 1 90.69 98 CYS A O 1
ATOM 739 N N . ASP A 1 99 ? 13.148 31.109 12.266 1 95.12 99 ASP A N 1
ATOM 740 C CA . ASP A 1 99 ? 13.406 31.344 13.688 1 95.12 99 ASP A CA 1
ATOM 741 C C . ASP A 1 99 ? 13.031 30.125 14.523 1 95.12 99 ASP A C 1
ATOM 743 O O . ASP A 1 99 ? 13.039 30.188 15.75 1 95.12 99 ASP A O 1
ATOM 747 N N . CYS A 1 100 ? 12.719 29.031 13.891 1 97.69 100 CYS A N 1
ATOM 748 C CA . CYS A 1 100 ? 12.297 27.828 14.602 1 97.69 100 CYS A CA 1
ATOM 749 C C . CYS A 1 100 ? 13.477 26.906 14.859 1 97.69 100 CYS A C 1
ATOM 751 O O . CYS A 1 100 ? 14.367 26.781 14.016 1 97.69 100 CYS A O 1
ATOM 753 N N . GLY A 1 101 ? 13.477 26.25 16.016 1 98.5 101 GLY A N 1
ATOM 754 C CA . GLY A 1 101 ? 14.492 25.266 16.344 1 98.5 101 GLY A CA 1
ATOM 755 C C . GLY A 1 101 ? 14.148 23.875 15.859 1 98.5 101 GLY A C 1
ATOM 756 O O . GLY A 1 101 ? 15.031 23.047 15.641 1 98.5 101 GLY A O 1
ATOM 757 N N . TRP A 1 102 ? 12.898 23.578 15.773 1 98.81 102 TRP A N 1
ATOM 758 C CA . TRP A 1 102 ? 12.359 22.328 15.266 1 98.81 102 TRP A CA 1
ATOM 759 C C . TRP A 1 102 ? 11.336 22.578 14.164 1 98.81 102 TRP A C 1
ATOM 761 O O . TRP A 1 102 ? 10.648 23.609 14.172 1 98.81 102 TRP A O 1
ATOM 771 N N . VAL A 1 103 ? 11.258 21.672 13.266 1 98.81 103 VAL A N 1
ATOM 772 C CA . VAL A 1 103 ? 10.289 21.828 12.188 1 98.81 103 VAL A CA 1
ATOM 773 C C . VAL A 1 103 ? 9.617 20.484 11.891 1 98.81 103 VAL A C 1
ATOM 775 O O . VAL A 1 103 ? 10.281 19.453 11.883 1 98.81 103 VAL A O 1
ATOM 778 N N . LEU A 1 104 ? 8.336 20.484 11.75 1 98.88 104 LEU A N 1
ATOM 779 C CA . LEU A 1 104 ? 7.559 19.375 11.203 1 98.88 104 LEU A CA 1
ATOM 780 C C . LEU A 1 104 ? 7.156 19.672 9.758 1 98.88 104 LEU A C 1
ATOM 782 O O . LEU A 1 104 ? 6.723 20.766 9.438 1 98.88 104 LEU A O 1
ATOM 786 N N . ILE A 1 105 ? 7.363 18.734 8.891 1 98.94 105 ILE A N 1
ATOM 787 C CA . ILE A 1 105 ? 6.93 18.812 7.5 1 98.94 105 ILE A CA 1
ATOM 788 C C . ILE A 1 105 ? 5.793 17.828 7.25 1 98.94 105 ILE A C 1
ATOM 790 O O . ILE A 1 105 ? 5.934 16.625 7.496 1 98.94 105 ILE A O 1
ATOM 794 N N . HIS A 1 106 ? 4.672 18.281 6.762 1 98.88 106 HIS A N 1
ATOM 795 C CA . HIS A 1 106 ? 3.486 17.453 6.613 1 98.88 106 HIS A CA 1
ATOM 796 C C . HIS A 1 106 ? 2.766 17.75 5.301 1 98.88 106 HIS A C 1
ATOM 798 O O . HIS A 1 106 ? 2.723 18.891 4.859 1 98.88 106 HIS A O 1
ATOM 804 N N . ASP A 1 107 ? 2.285 16.719 4.691 1 98.06 107 ASP A N 1
ATOM 805 C CA . ASP A 1 107 ? 1.495 16.859 3.471 1 98.06 107 ASP A CA 1
ATOM 806 C C . ASP A 1 107 ? 0.125 17.469 3.77 1 98.06 107 ASP A C 1
ATOM 808 O O . ASP A 1 107 ? -0.632 16.922 4.582 1 98.06 107 ASP A O 1
ATOM 812 N N . GLY A 1 108 ? -0.186 18.484 3.039 1 98.19 108 GLY A N 1
ATOM 813 C CA . GLY A 1 108 ? -1.494 19.109 3.184 1 98.19 108 GLY A CA 1
ATOM 814 C C . GLY A 1 108 ? -2.637 18.188 2.801 1 98.19 108 GLY A C 1
ATOM 815 O O . GLY A 1 108 ? -3.775 18.391 3.227 1 98.19 108 GLY A O 1
ATOM 816 N N . ALA A 1 109 ? -2.32 17.172 2.076 1 97.12 109 ALA A N 1
ATOM 817 C CA . ALA A 1 109 ? -3.322 16.234 1.578 1 97.12 109 ALA A CA 1
ATOM 818 C C . ALA A 1 109 ? -3.48 15.039 2.525 1 97.12 109 ALA A C 1
ATOM 820 O O . ALA A 1 109 ? -4.062 14.023 2.158 1 97.12 109 ALA A O 1
ATOM 821 N N . ARG A 1 110 ? -3 15.102 3.707 1 98.12 110 ARG A N 1
ATOM 822 C CA . ARG A 1 110 ? -3.197 14.109 4.754 1 98.12 110 ARG A CA 1
ATOM 823 C C . ARG A 1 110 ? -4.035 14.672 5.895 1 98.12 110 ARG A C 1
ATOM 825 O O . ARG A 1 110 ? -3.508 14.992 6.961 1 98.12 110 ARG A O 1
ATOM 832 N N . PRO A 1 111 ? -5.285 14.664 5.758 1 98.25 111 PRO A N 1
ATOM 833 C CA . PRO A 1 111 ? -6.168 15.383 6.684 1 98.25 111 PRO A CA 1
ATOM 834 C C . PRO A 1 111 ? -6.477 14.578 7.945 1 98.25 111 PRO A C 1
ATOM 836 O O . PRO A 1 111 ? -7.113 15.094 8.867 1 98.25 111 PRO A O 1
ATOM 839 N N . LEU A 1 112 ? -6 13.344 8.078 1 97.81 112 LEU A N 1
ATOM 840 C CA . LEU A 1 112 ? -6.461 12.492 9.172 1 97.81 112 LEU A CA 1
ATOM 841 C C . LEU A 1 112 ? -5.332 12.227 10.164 1 97.81 112 LEU A C 1
ATOM 843 O O . LEU A 1 112 ? -5.273 11.148 10.766 1 97.81 112 LEU A O 1
ATOM 847 N N . LEU A 1 113 ? -4.477 13.156 10.273 1 98.31 113 LEU A N 1
ATOM 848 C CA . LEU A 1 113 ? -3.379 12.992 11.219 1 98.31 113 LEU A CA 1
ATOM 849 C C . LEU A 1 113 ? -3.9 12.93 12.656 1 98.31 113 LEU A C 1
ATOM 851 O O . LEU A 1 113 ? -4.703 13.773 13.062 1 98.31 113 LEU A O 1
ATOM 855 N N . ASP A 1 114 ? -3.494 11.875 13.359 1 97.44 114 ASP A N 1
ATOM 856 C CA . ASP A 1 114 ? -3.73 11.844 14.797 1 97.44 114 ASP A CA 1
ATOM 857 C C . ASP A 1 114 ? -2.906 12.914 15.516 1 97.44 114 ASP A C 1
ATOM 859 O O . ASP A 1 114 ? -1.68 12.945 15.391 1 97.44 114 ASP A O 1
ATOM 863 N N . PRO A 1 115 ? -3.572 13.75 16.281 1 98 115 PRO A N 1
ATOM 864 C CA . PRO A 1 115 ? -2.859 14.844 16.938 1 98 115 PRO A CA 1
ATOM 865 C C . PRO A 1 115 ? -1.702 14.359 17.812 1 98 115 PRO A C 1
ATOM 867 O O . PRO A 1 115 ? -0.714 15.078 17.984 1 98 115 PRO A O 1
ATOM 870 N N . VAL A 1 116 ? -1.774 13.164 18.297 1 98 116 VAL A N 1
ATOM 871 C CA . VAL A 1 116 ? -0.747 12.656 19.203 1 98 116 VAL A CA 1
ATOM 872 C C . VAL A 1 116 ? 0.551 12.43 18.438 1 98 116 VAL A C 1
ATOM 874 O O . VAL A 1 116 ? 1.63 12.367 19.031 1 98 116 VAL A O 1
ATOM 877 N N . SER A 1 117 ? 0.431 12.344 17.109 1 98.31 117 SER A N 1
ATOM 878 C CA . SER A 1 117 ? 1.601 12.109 16.281 1 98.31 117 SER A CA 1
ATOM 879 C C . SER A 1 117 ? 2.596 13.266 16.375 1 98.31 117 SER A C 1
ATOM 881 O O . SER A 1 117 ? 3.801 13.07 16.203 1 98.31 117 SER A O 1
ATOM 883 N N . ILE A 1 118 ? 2.123 14.492 16.672 1 98.69 118 ILE A N 1
ATOM 884 C CA . ILE A 1 118 ? 2.971 15.672 16.703 1 98.69 118 ILE A CA 1
ATOM 885 C C . ILE A 1 118 ? 3.934 15.586 17.891 1 98.69 118 ILE A C 1
ATOM 887 O O . ILE A 1 118 ? 5.152 15.539 17.703 1 98.69 118 ILE A O 1
ATOM 891 N N . PRO A 1 119 ? 3.436 15.406 19.156 1 98.56 119 PRO A N 1
ATOM 892 C CA . PRO A 1 119 ? 4.395 15.266 20.25 1 98.56 119 PRO A CA 1
ATOM 893 C C . PRO A 1 119 ? 5.223 13.984 20.156 1 98.56 119 PRO A C 1
ATOM 895 O O . PRO A 1 119 ? 6.391 13.969 20.547 1 98.56 119 PRO A O 1
ATOM 898 N 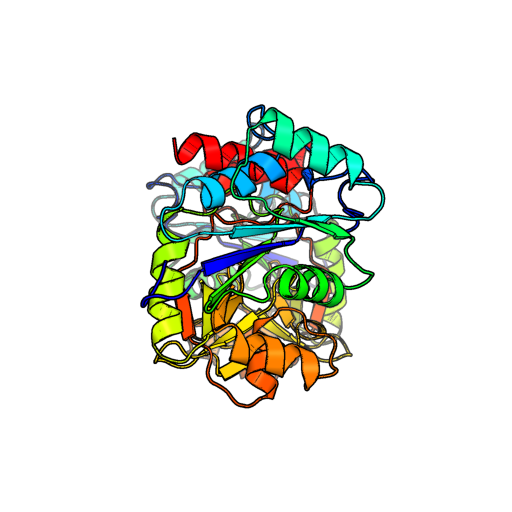N . GLU A 1 120 ? 4.676 12.875 19.625 1 98.5 120 GLU A N 1
ATOM 899 C CA . GLU A 1 120 ? 5.422 11.633 19.453 1 98.5 120 GLU A CA 1
ATOM 900 C C . GLU A 1 120 ? 6.59 11.812 18.484 1 98.5 120 GLU A C 1
ATOM 902 O O . GLU A 1 120 ? 7.684 11.297 18.719 1 98.5 120 GLU A O 1
ATOM 907 N N . GLY A 1 121 ? 6.32 12.531 17.438 1 98.69 121 GLY A N 1
ATOM 908 C CA . GLY A 1 121 ? 7.375 12.812 16.484 1 98.69 121 GLY A CA 1
ATOM 909 C C . GLY A 1 121 ? 8.492 13.664 17.062 1 98.69 121 GLY A C 1
ATOM 910 O O . GLY A 1 121 ? 9.672 13.391 16.828 1 98.69 121 GLY A O 1
ATOM 911 N N . LEU A 1 122 ? 8.141 14.703 17.797 1 98.75 122 LEU A N 1
ATOM 912 C CA . LEU A 1 122 ? 9.125 15.57 18.438 1 98.75 122 LEU A CA 1
ATOM 913 C C . LEU A 1 122 ? 9.992 14.773 19.406 1 98.75 122 LEU A C 1
ATOM 915 O O . LEU A 1 122 ? 11.219 14.914 19.406 1 98.75 122 LEU A O 1
ATOM 919 N N . GLU A 1 123 ? 9.312 13.93 20.188 1 98.62 123 GLU A N 1
ATOM 920 C CA . GLU A 1 123 ? 10.047 13.117 21.141 1 98.62 123 GLU A CA 1
ATOM 921 C C . GLU A 1 123 ? 11.008 12.164 20.438 1 98.62 123 GLU A C 1
ATOM 923 O O . GLU A 1 123 ? 12.141 11.969 20.891 1 98.62 123 GLU A O 1
ATOM 928 N N . ALA A 1 124 ? 10.555 11.578 19.391 1 98.44 124 ALA A N 1
ATOM 929 C CA . ALA A 1 124 ? 11.406 10.672 18.625 1 98.44 124 ALA A CA 1
ATOM 930 C C . ALA A 1 124 ? 12.602 11.406 18.031 1 98.44 124 ALA A C 1
ATOM 932 O O . ALA A 1 124 ? 13.734 10.906 18.062 1 98.44 124 ALA A O 1
ATOM 933 N N . ALA A 1 125 ? 12.344 12.578 17.484 1 98.56 125 ALA A N 1
ATOM 934 C CA . ALA A 1 125 ? 13.391 13.359 16.828 1 98.56 125 ALA A CA 1
ATOM 935 C C . ALA A 1 125 ? 14.422 13.859 17.828 1 98.56 125 ALA A C 1
ATOM 937 O O . ALA A 1 125 ? 15.578 14.109 17.484 1 98.56 125 ALA A O 1
ATOM 938 N N . LYS A 1 126 ? 13.953 14.055 19.016 1 97.75 126 LYS A N 1
ATOM 939 C CA . LYS A 1 126 ? 14.828 14.531 20.078 1 97.75 126 LYS A CA 1
ATOM 940 C C . LYS A 1 126 ? 16.047 13.641 20.219 1 97.75 126 LYS A C 1
ATOM 942 O O . LYS A 1 126 ? 17.141 14.109 20.547 1 97.75 126 LYS A O 1
ATOM 947 N N . LEU A 1 127 ? 15.906 12.391 19.891 1 94.88 127 LEU A N 1
ATOM 948 C CA . LEU A 1 127 ? 16.953 11.398 20.109 1 94.88 127 LEU A CA 1
ATOM 949 C C . LEU A 1 127 ? 18.109 11.602 19.156 1 94.88 127 LEU A C 1
ATOM 951 O O . LEU A 1 127 ? 19.266 11.43 19.531 1 94.88 127 LEU A O 1
ATOM 955 N N . CYS A 1 128 ? 17.859 12.055 17.922 1 96.31 128 CYS A N 1
ATOM 956 C CA . CYS A 1 128 ? 18.953 12.125 16.969 1 96.31 128 CYS A CA 1
ATOM 957 C C . CYS A 1 128 ? 18.781 13.305 16.031 1 96.31 128 CYS A C 1
ATOM 959 O O . CYS A 1 128 ? 19.562 13.484 15.094 1 96.31 128 CYS A O 1
ATOM 961 N N . GLY A 1 129 ? 17.75 14.031 16.188 1 98.19 129 GLY A N 1
ATOM 962 C CA . GLY A 1 129 ? 17.578 15.258 15.43 1 98.19 129 GLY A CA 1
ATOM 963 C C . GLY A 1 129 ? 16.609 15.102 14.273 1 98.19 129 GLY A C 1
ATOM 964 O O . GLY A 1 129 ? 16.266 16.078 13.609 1 98.19 129 GLY A O 1
ATOM 965 N N . SER A 1 130 ? 16.203 13.867 13.992 1 98.75 130 SER A N 1
ATOM 966 C CA . SER A 1 130 ? 15.305 13.609 12.875 1 98.75 130 SER A CA 1
ATOM 967 C C . SER A 1 130 ? 14.43 12.391 13.141 1 98.75 130 SER A C 1
ATOM 969 O O . SER A 1 130 ? 14.875 11.414 13.75 1 98.75 130 SER A O 1
ATOM 971 N N . ALA A 1 131 ? 13.211 12.469 12.672 1 98.81 131 ALA A N 1
ATOM 972 C CA . ALA A 1 131 ? 12.281 11.344 12.805 1 98.81 131 ALA A CA 1
ATOM 973 C C . ALA A 1 131 ? 11.234 11.367 11.695 1 98.81 131 ALA A C 1
ATOM 975 O O . ALA A 1 131 ? 10.883 12.438 11.188 1 98.81 131 ALA A O 1
ATOM 976 N N . VAL A 1 132 ? 10.75 10.203 11.352 1 98.69 132 VAL A N 1
ATOM 977 C CA . VAL A 1 132 ? 9.742 10.109 10.297 1 98.69 132 VAL A CA 1
ATOM 978 C C . VAL A 1 132 ? 8.617 9.18 10.75 1 98.69 132 VAL A C 1
ATOM 980 O O . VAL A 1 132 ? 8.859 8.164 11.398 1 98.69 132 VAL A O 1
ATOM 983 N N . ALA A 1 133 ? 7.391 9.602 10.484 1 98.75 133 ALA A N 1
ATOM 984 C CA . ALA A 1 133 ? 6.238 8.727 10.688 1 98.75 133 ALA A CA 1
ATOM 985 C C . ALA A 1 133 ? 6.195 7.621 9.641 1 98.75 133 ALA A C 1
ATOM 987 O O . ALA A 1 133 ? 6.465 7.863 8.461 1 98.75 133 ALA A O 1
ATOM 988 N N . ALA A 1 134 ? 5.879 6.434 10.117 1 98.44 134 ALA A N 1
ATOM 989 C CA . ALA A 1 134 ? 5.82 5.328 9.172 1 98.44 134 ALA A CA 1
ATOM 990 C C . ALA A 1 134 ? 4.941 4.199 9.695 1 98.44 134 ALA A C 1
ATOM 992 O O . ALA A 1 134 ? 4.637 4.145 10.891 1 98.44 134 ALA A O 1
ATOM 993 N N . VAL A 1 135 ? 4.496 3.34 8.82 1 97.81 135 VAL A N 1
ATOM 994 C CA . VAL A 1 135 ? 3.762 2.129 9.172 1 97.81 135 VAL A CA 1
ATOM 995 C C . VAL A 1 135 ? 4.426 0.917 8.516 1 97.81 135 VAL A C 1
ATOM 997 O O . VAL A 1 135 ? 5.016 1.029 7.441 1 97.81 135 VAL A O 1
ATOM 1000 N N . PRO A 1 136 ? 4.387 -0.242 9.188 1 96.88 136 PRO A N 1
ATOM 1001 C CA . PRO A 1 136 ? 4.867 -1.459 8.531 1 96.88 136 PRO A CA 1
ATOM 1002 C C . PRO A 1 136 ? 4.148 -1.742 7.215 1 96.88 136 PRO A C 1
ATOM 1004 O O . PRO A 1 136 ? 2.941 -1.508 7.102 1 96.88 136 PRO A O 1
ATOM 1007 N N . LEU A 1 137 ? 4.855 -2.232 6.23 1 95.88 137 LEU A N 1
ATOM 1008 C CA . LEU A 1 137 ? 4.215 -2.652 4.992 1 95.88 137 LEU A CA 1
ATOM 1009 C C . LEU A 1 137 ? 3.408 -3.93 5.199 1 95.88 137 LEU A C 1
ATOM 1011 O O . LEU A 1 137 ? 3.838 -4.828 5.93 1 95.88 137 LEU A O 1
ATOM 1015 N N . LYS A 1 138 ? 2.318 -4.016 4.469 1 90.75 138 LYS A N 1
ATOM 1016 C CA . LYS A 1 138 ? 1.445 -5.18 4.598 1 90.75 138 LYS A CA 1
ATOM 1017 C C . LYS A 1 138 ? 1.625 -6.137 3.426 1 90.75 138 LYS A C 1
ATOM 1019 O O . LYS A 1 138 ? 1.491 -7.352 3.582 1 90.75 138 LYS A O 1
ATOM 1024 N N . ASP A 1 139 ? 1.938 -5.594 2.314 1 92.81 139 ASP A N 1
ATOM 1025 C CA . ASP A 1 139 ? 2.031 -6.391 1.094 1 92.81 139 ASP A CA 1
ATOM 1026 C C . ASP A 1 139 ? 3.414 -7.02 0.954 1 92.81 139 ASP A C 1
ATOM 1028 O O . ASP A 1 139 ? 4.387 -6.527 1.529 1 92.81 139 ASP A O 1
ATOM 1032 N N . THR A 1 140 ? 3.441 -8.141 0.262 1 95.94 140 THR A N 1
ATOM 1033 C CA . THR A 1 140 ? 4.723 -8.688 -0.176 1 95.94 140 THR A CA 1
ATOM 1034 C C . THR A 1 140 ? 5.363 -7.785 -1.225 1 95.94 140 THR A C 1
ATOM 1036 O O . THR A 1 140 ? 4.715 -7.398 -2.199 1 95.94 140 THR A O 1
ATOM 1039 N N . VAL A 1 141 ? 6.559 -7.371 -0.911 1 98.06 141 VAL A N 1
ATOM 1040 C CA . VAL A 1 141 ? 7.289 -6.477 -1.806 1 98.06 141 VAL A CA 1
ATOM 1041 C C . VAL A 1 141 ? 8.453 -7.227 -2.447 1 98.06 141 VAL A C 1
ATOM 1043 O O . VAL A 1 141 ? 9.156 -7.984 -1.775 1 98.06 141 VAL A O 1
ATOM 1046 N N . LYS A 1 142 ? 8.609 -7.078 -3.723 1 98.19 142 LYS A N 1
ATOM 1047 C CA . LYS A 1 142 ? 9.711 -7.676 -4.469 1 98.19 142 LYS A CA 1
ATOM 1048 C C . LYS A 1 142 ? 10.492 -6.617 -5.238 1 98.19 142 LYS A C 1
ATOM 1050 O O . LYS A 1 142 ? 9.938 -5.59 -5.629 1 98.19 142 LYS A O 1
ATOM 1055 N N . GLU A 1 143 ? 11.75 -6.805 -5.344 1 98.12 143 GLU A N 1
ATOM 1056 C CA . GLU A 1 143 ? 12.586 -6.047 -6.27 1 98.12 143 GLU A CA 1
ATOM 1057 C C . GLU A 1 143 ? 12.617 -6.703 -7.645 1 98.12 143 GLU A C 1
ATOM 1059 O O . GLU A 1 143 ? 12.719 -7.926 -7.754 1 98.12 143 GLU A O 1
ATOM 1064 N N . ILE A 1 144 ? 12.609 -5.895 -8.648 1 98.12 144 ILE A N 1
ATOM 1065 C CA . ILE A 1 144 ? 12.516 -6.457 -9.992 1 98.12 144 ILE A CA 1
ATOM 1066 C C . ILE A 1 144 ? 13.648 -5.918 -10.859 1 98.12 144 ILE A C 1
ATOM 1068 O O . ILE A 1 144 ? 14.203 -4.848 -10.578 1 98.12 144 ILE A O 1
ATOM 1072 N N . SER A 1 145 ? 13.992 -6.621 -11.898 1 97.38 145 SER A N 1
ATOM 1073 C CA . SER A 1 145 ? 14.961 -6.195 -12.898 1 97.38 145 SER A CA 1
ATOM 1074 C C . SER A 1 145 ? 14.297 -5.355 -13.992 1 97.38 145 SER A C 1
ATOM 1076 O O . SER A 1 145 ? 13.07 -5.328 -14.102 1 97.38 145 SER A O 1
ATOM 1078 N N . PRO A 1 146 ? 15.055 -4.633 -14.75 1 95.25 146 PRO A N 1
ATOM 1079 C CA . PRO A 1 146 ? 14.5 -3.863 -15.867 1 95.25 146 PRO A CA 1
ATOM 1080 C C . PRO A 1 146 ? 13.742 -4.734 -16.859 1 95.25 146 PRO A C 1
ATOM 1082 O O . PRO A 1 146 ? 12.867 -4.242 -17.578 1 95.25 146 PRO A O 1
ATOM 1085 N N . GLU A 1 147 ? 14 -6.051 -16.922 1 94.5 147 GLU A N 1
ATOM 1086 C CA . GLU A 1 147 ? 13.367 -6.977 -17.859 1 94.5 147 GLU A CA 1
ATOM 1087 C C . GLU A 1 147 ? 12.055 -7.516 -17.297 1 94.5 147 GLU A C 1
ATOM 1089 O O . GLU A 1 147 ? 11.383 -8.32 -17.938 1 94.5 147 GLU A O 1
ATOM 1094 N N . GLY A 1 148 ? 11.719 -7.059 -16.094 1 96 148 GLY A N 1
ATOM 1095 C CA . GLY A 1 148 ? 10.453 -7.48 -15.516 1 96 148 GLY A CA 1
ATOM 1096 C C . GLY A 1 148 ? 10.523 -8.844 -14.852 1 96 148 GLY A C 1
ATOM 1097 O O . GLY A 1 148 ? 9.57 -9.625 -14.922 1 96 148 GLY A O 1
ATOM 1098 N N . LEU A 1 149 ? 11.672 -9.148 -14.367 1 97.81 149 LEU A N 1
ATOM 1099 C CA . LEU A 1 149 ? 11.859 -10.383 -13.609 1 97.81 149 LEU A CA 1
ATOM 1100 C C . LEU A 1 149 ? 12.047 -10.086 -12.125 1 97.81 149 LEU A C 1
ATOM 1102 O O . LEU A 1 149 ? 12.703 -9.109 -11.766 1 97.81 149 LEU A O 1
ATOM 1106 N N . VAL A 1 150 ? 11.492 -10.977 -11.305 1 97.88 150 VAL A N 1
ATOM 1107 C CA . VAL A 1 150 ? 11.703 -10.844 -9.867 1 97.88 150 VAL A CA 1
ATOM 1108 C C . VAL A 1 150 ? 13.164 -11.125 -9.531 1 97.88 150 VAL A C 1
ATOM 1110 O O . VAL A 1 150 ? 13.695 -12.18 -9.898 1 97.88 150 VAL A O 1
ATOM 1113 N N . GLU A 1 151 ? 13.781 -10.148 -8.859 1 97.81 151 GLU A N 1
ATOM 1114 C CA . GLU A 1 151 ? 15.156 -10.367 -8.414 1 97.81 151 GLU A CA 1
ATOM 1115 C C . GLU A 1 151 ? 15.188 -10.984 -7.016 1 97.81 151 GLU A C 1
ATOM 1117 O O . GLU A 1 151 ? 15.961 -11.906 -6.762 1 97.81 151 GLU A O 1
ATOM 1122 N N . LYS A 1 152 ? 14.406 -10.469 -6.191 1 96.69 152 LYS A N 1
ATOM 1123 C CA . LYS A 1 152 ? 14.312 -11.008 -4.84 1 96.69 152 LYS A CA 1
ATOM 1124 C C . LYS A 1 152 ? 13.062 -10.5 -4.129 1 96.69 152 LYS A C 1
ATOM 1126 O O . LYS A 1 152 ? 12.523 -9.445 -4.484 1 96.69 152 LYS A O 1
ATOM 1131 N N . THR A 1 153 ? 12.594 -11.297 -3.223 1 97.56 153 THR A N 1
ATOM 1132 C CA . THR A 1 153 ? 11.57 -10.867 -2.273 1 97.56 153 THR A CA 1
ATOM 1133 C C . THR A 1 153 ? 12.211 -10.211 -1.053 1 97.56 153 THR A C 1
ATOM 1135 O O . THR A 1 153 ? 13.141 -10.758 -0.462 1 97.56 153 THR A O 1
ATOM 1138 N N . LEU A 1 154 ? 11.742 -9.047 -0.704 1 97.31 154 LEU A N 1
ATOM 1139 C CA . LEU A 1 154 ? 12.328 -8.312 0.416 1 97.31 154 LEU A CA 1
ATOM 1140 C C . LEU A 1 154 ? 11.68 -8.734 1.733 1 97.31 154 LEU A C 1
ATOM 1142 O O . LEU A 1 154 ? 10.484 -9.023 1.778 1 97.31 154 LEU A O 1
ATOM 1146 N N . PRO A 1 155 ? 12.469 -8.758 2.744 1 95.75 155 PRO A N 1
ATOM 1147 C CA . PRO A 1 155 ? 11.898 -9.117 4.047 1 95.75 155 PRO A CA 1
ATOM 1148 C C . PRO A 1 155 ? 10.914 -8.07 4.566 1 95.75 155 PRO A C 1
ATOM 1150 O O . PRO A 1 155 ? 11.328 -6.992 5.008 1 95.75 155 PRO A O 1
ATOM 1153 N N . ARG A 1 156 ? 9.734 -8.391 4.598 1 94.81 156 ARG A N 1
ATOM 1154 C CA . ARG A 1 156 ? 8.648 -7.453 4.883 1 94.81 156 ARG A CA 1
ATOM 1155 C C . ARG A 1 156 ? 8.805 -6.848 6.277 1 94.81 156 ARG A C 1
ATOM 1157 O O . ARG A 1 156 ? 8.461 -5.684 6.492 1 94.81 156 ARG A O 1
ATOM 1164 N N . GLU A 1 157 ? 9.336 -7.609 7.242 1 94.88 157 GLU A N 1
ATOM 1165 C CA . GLU A 1 157 ? 9.43 -7.18 8.633 1 94.88 157 GLU A CA 1
ATOM 1166 C C . GLU A 1 157 ? 10.406 -6.016 8.781 1 94.88 157 GLU A C 1
ATOM 1168 O O . GLU A 1 157 ? 10.43 -5.352 9.82 1 94.88 157 GLU A O 1
ATOM 1173 N N . LYS A 1 158 ? 11.172 -5.742 7.762 1 97.12 158 LYS A N 1
ATOM 1174 C CA . LYS A 1 158 ? 12.156 -4.664 7.801 1 97.12 158 LYS A CA 1
ATOM 1175 C C . LYS A 1 158 ? 11.695 -3.467 6.98 1 97.12 158 LYS A C 1
ATOM 1177 O O . LYS A 1 158 ? 12.422 -2.479 6.848 1 97.12 158 LYS A O 1
ATOM 1182 N N . LEU A 1 159 ? 10.547 -3.564 6.434 1 98 159 LEU A N 1
ATOM 1183 C CA . LEU A 1 159 ? 10.117 -2.537 5.492 1 98 159 LEU A CA 1
ATOM 1184 C C . LEU A 1 159 ? 9.023 -1.665 6.105 1 98 159 LEU A C 1
ATOM 1186 O O . LEU A 1 159 ? 8.094 -2.178 6.734 1 98 159 LEU A O 1
ATOM 1190 N N . ILE A 1 160 ? 9.148 -0.374 5.898 1 98.06 160 ILE A N 1
ATOM 1191 C CA . ILE A 1 160 ? 8.141 0.574 6.352 1 98.06 160 ILE A CA 1
ATOM 1192 C C . ILE A 1 160 ? 7.754 1.506 5.207 1 98.06 160 ILE A C 1
ATOM 1194 O O . ILE A 1 160 ? 8.57 1.795 4.328 1 98.06 160 ILE A O 1
ATOM 1198 N N . SER A 1 161 ? 6.562 1.874 5.215 1 98 161 SER A N 1
ATOM 1199 C CA . SER A 1 161 ? 6.059 2.939 4.352 1 98 161 SER A CA 1
ATOM 1200 C C . SER A 1 161 ? 6.105 4.289 5.059 1 98 161 SER A C 1
ATOM 1202 O O . SER A 1 161 ? 5.527 4.457 6.137 1 98 161 SER A O 1
ATOM 1204 N N . VAL A 1 162 ? 6.691 5.223 4.43 1 98 162 VAL A N 1
ATOM 1205 C CA . VAL A 1 162 ? 6.93 6.523 5.051 1 98 162 VAL A CA 1
ATOM 1206 C C . VAL A 1 162 ? 5.684 7.395 4.91 1 98 162 VAL A C 1
ATOM 1208 O O . VAL A 1 162 ? 5 7.355 3.885 1 98 162 VAL A O 1
ATOM 1211 N N . GLN A 1 163 ? 5.375 8.047 5.906 1 98.31 163 GLN A N 1
ATOM 1212 C CA . GLN A 1 163 ? 4.312 9.047 5.926 1 98.31 163 GLN A CA 1
ATOM 1213 C C . GLN A 1 163 ? 4.836 10.398 6.402 1 98.31 163 GLN A C 1
ATOM 1215 O O . GLN A 1 163 ? 6.047 10.586 6.535 1 98.31 163 GLN A O 1
ATOM 1220 N N . THR A 1 164 ? 4.051 11.352 6.422 1 98.62 164 THR A N 1
ATOM 1221 C CA . THR A 1 164 ? 4.273 12.594 7.148 1 98.62 164 THR A CA 1
ATOM 1222 C C . THR A 1 164 ? 3.322 12.703 8.336 1 98.62 164 THR A C 1
ATOM 1224 O O . THR A 1 164 ? 2.234 12.125 8.32 1 98.62 164 THR A O 1
ATOM 1227 N N . PRO A 1 165 ? 3.842 13.359 9.359 1 98.81 165 PRO A N 1
ATOM 1228 C CA . PRO A 1 165 ? 4.902 14.367 9.445 1 98.81 165 PRO A CA 1
ATOM 1229 C C . PRO A 1 165 ? 6.297 13.75 9.539 1 98.81 165 PRO A C 1
ATOM 1231 O O . PRO A 1 165 ? 6.434 12.586 9.93 1 98.81 165 PRO A O 1
ATOM 1234 N N . GLN A 1 166 ? 7.156 14.43 9.086 1 98.88 166 GLN A N 1
ATOM 1235 C CA . GLN A 1 166 ? 8.57 14.234 9.359 1 98.88 166 GLN A CA 1
ATOM 1236 C C . GLN A 1 166 ? 9.133 15.359 10.219 1 98.88 166 GLN A C 1
ATOM 1238 O O . GLN A 1 166 ? 8.805 16.531 10.008 1 98.88 166 GLN A O 1
ATOM 1243 N N . VAL A 1 167 ? 9.898 15.047 11.141 1 98.94 167 VAL A N 1
ATOM 1244 C CA . VAL A 1 167 ? 10.32 16.016 12.148 1 98.94 167 VAL A CA 1
ATOM 1245 C C . VAL A 1 167 ? 11.844 16.156 12.133 1 98.94 167 VAL A C 1
ATOM 1247 O O . VAL A 1 167 ? 12.562 15.156 12.102 1 98.94 167 VAL A O 1
ATOM 1250 N N . PHE A 1 168 ? 12.281 17.391 12.227 1 98.88 168 PHE A N 1
ATOM 1251 C CA . PHE A 1 168 ? 13.711 17.641 12.172 1 98.88 168 PHE A CA 1
ATOM 1252 C C . PHE A 1 168 ? 14.102 18.812 13.078 1 98.88 168 PHE A C 1
ATOM 1254 O O . PHE A 1 168 ? 13.352 19.781 13.203 1 98.88 168 PHE A O 1
ATOM 1261 N N . ARG A 1 169 ? 15.234 18.672 13.625 1 98.69 169 ARG A N 1
ATOM 1262 C CA . ARG A 1 169 ? 15.891 19.906 14.023 1 98.69 169 ARG A CA 1
ATOM 1263 C C . ARG A 1 169 ? 16.078 20.828 12.82 1 98.69 169 ARG A C 1
ATOM 1265 O O . ARG A 1 169 ? 16.453 20.391 11.734 1 98.69 169 ARG A O 1
ATOM 1272 N N . ALA A 1 170 ? 15.906 22.109 13.086 1 98.31 170 ALA A N 1
ATOM 1273 C CA . ALA A 1 170 ? 15.922 23.062 11.977 1 98.31 170 ALA A CA 1
ATOM 1274 C C . ALA A 1 170 ? 17.297 23.125 11.328 1 98.31 170 ALA A C 1
ATOM 1276 O O . ALA A 1 170 ? 17.406 23.156 10.094 1 98.31 170 ALA A O 1
ATOM 1277 N N . ASP A 1 171 ? 18.312 23.172 12.078 1 97.62 171 ASP A N 1
ATOM 1278 C CA . ASP A 1 171 ? 19.656 23.266 11.531 1 97.62 171 ASP A CA 1
ATOM 1279 C C . ASP A 1 171 ? 20.016 22.031 10.695 1 97.62 171 ASP A C 1
ATOM 1281 O O . ASP A 1 171 ? 20.688 22.141 9.68 1 97.62 171 ASP A O 1
ATOM 1285 N N . ILE A 1 172 ? 19.547 20.844 11.078 1 98.19 172 ILE A N 1
ATOM 1286 C CA . ILE A 1 172 ? 19.828 19.594 10.375 1 98.19 172 ILE A CA 1
ATOM 1287 C C . ILE A 1 172 ? 19.125 19.594 9.016 1 98.19 172 ILE A C 1
ATOM 1289 O O . ILE A 1 172 ? 19.766 19.359 7.984 1 98.19 172 ILE A O 1
ATOM 1293 N N . ILE A 1 173 ? 17.859 19.906 8.953 1 98.5 173 ILE A N 1
ATOM 1294 C CA . ILE A 1 173 ? 17.109 19.828 7.703 1 98.5 173 ILE A CA 1
ATOM 1295 C C . ILE A 1 173 ? 17.531 20.953 6.77 1 98.5 173 ILE A C 1
ATOM 1297 O O . ILE A 1 173 ? 17.609 20.766 5.551 1 98.5 173 ILE A O 1
ATOM 1301 N N . GLN A 1 174 ? 17.844 22.109 7.336 1 97.19 174 GLN A N 1
ATOM 1302 C CA . GLN A 1 174 ? 18.344 23.203 6.508 1 97.19 174 GLN A CA 1
ATOM 1303 C C . GLN A 1 174 ? 19.688 22.859 5.883 1 97.19 174 GLN A C 1
ATOM 1305 O O . GLN A 1 174 ? 19.922 23.141 4.703 1 97.19 174 GLN A O 1
ATOM 1310 N N . LYS A 1 175 ? 20.547 22.312 6.672 1 97.19 175 LYS A N 1
ATOM 1311 C CA . LYS A 1 175 ? 21.828 21.859 6.152 1 97.19 175 LYS A CA 1
ATOM 1312 C C . LYS A 1 175 ? 21.641 20.828 5.039 1 97.19 175 LYS A C 1
ATOM 1314 O O . LYS A 1 175 ? 22.328 20.875 4.02 1 97.19 175 LYS A O 1
ATOM 1319 N N . ALA A 1 176 ? 20.719 19.906 5.258 1 97.62 176 ALA A N 1
ATOM 1320 C CA . ALA A 1 176 ? 20.453 18.875 4.258 1 97.62 176 ALA A CA 1
ATOM 1321 C C . ALA A 1 176 ? 19.969 19.5 2.945 1 97.62 176 ALA A C 1
ATOM 1323 O O . ALA A 1 176 ? 20.453 19.125 1.869 1 97.62 176 ALA A O 1
ATOM 1324 N N . TYR A 1 177 ? 19.094 20.438 3.029 1 96.62 177 TYR A N 1
ATOM 1325 C CA . TYR A 1 177 ? 18.562 21.094 1.841 1 96.62 177 TYR A CA 1
ATOM 1326 C C . TYR A 1 177 ? 19.625 21.922 1.145 1 96.62 177 TYR A C 1
ATOM 1328 O O . TYR A 1 177 ? 19.609 22.062 -0.08 1 96.62 177 TYR A O 1
ATOM 1336 N N . ARG A 1 178 ? 20.578 22.438 1.834 1 94.5 178 ARG A N 1
ATOM 1337 C CA . ARG A 1 178 ? 21.641 23.266 1.276 1 94.5 178 ARG A CA 1
ATOM 1338 C C . ARG A 1 178 ? 22.719 22.406 0.624 1 94.5 178 ARG A C 1
ATOM 1340 O O . ARG A 1 178 ? 23.266 22.766 -0.42 1 94.5 178 ARG A O 1
ATOM 1347 N N . ARG A 1 179 ? 22.938 21.234 1.149 1 92.88 179 ARG A N 1
ATOM 1348 C CA . ARG A 1 179 ? 24.156 20.5 0.795 1 92.88 179 ARG A CA 1
ATOM 1349 C C . ARG A 1 179 ? 23.828 19.344 -0.146 1 92.88 179 ARG A C 1
ATOM 1351 O O . ARG A 1 179 ? 24.719 18.859 -0.872 1 92.88 179 ARG A O 1
ATOM 1358 N N . VAL A 1 180 ? 22.641 18.875 0.004 1 87.25 180 VAL A N 1
ATOM 1359 C CA . VAL A 1 180 ? 22.312 17.672 -0.75 1 87.25 180 VAL A CA 1
ATOM 1360 C C . VAL A 1 180 ? 21.562 18.047 -2.025 1 87.25 180 VAL A C 1
ATOM 1362 O O . VAL A 1 180 ? 20.5 18.656 -1.967 1 87.25 180 VAL A O 1
ATOM 1365 N N . GLY A 1 181 ? 22.031 17.828 -3.172 1 87.06 181 GLY A N 1
ATOM 1366 C CA . GLY A 1 181 ? 21.469 18.219 -4.453 1 87.06 181 GLY A CA 1
ATOM 1367 C C . GLY A 1 181 ? 20.828 17.078 -5.203 1 87.06 181 GLY A C 1
ATOM 1368 O O . GLY A 1 181 ? 21.062 16.891 -6.395 1 87.06 181 GLY A O 1
ATOM 1369 N N . ILE A 1 182 ? 20.047 16.234 -4.566 1 87.31 182 ILE A N 1
ATOM 1370 C CA . ILE A 1 182 ? 19.359 15.133 -5.238 1 87.31 182 ILE A CA 1
ATOM 1371 C C . ILE A 1 182 ? 17.844 15.375 -5.207 1 87.31 182 ILE A C 1
ATOM 1373 O O . ILE A 1 182 ? 17.359 16.172 -4.402 1 87.31 182 ILE A O 1
ATOM 1377 N N . THR A 1 183 ? 17.172 14.719 -6.188 1 90.88 183 THR A N 1
ATOM 1378 C CA . THR A 1 183 ? 15.711 14.656 -6.117 1 90.88 183 THR A CA 1
ATOM 1379 C C . THR A 1 183 ? 15.266 13.531 -5.191 1 90.88 183 THR A C 1
ATOM 1381 O O . THR A 1 183 ? 15.453 12.352 -5.5 1 90.88 183 THR A O 1
ATOM 1384 N N . ALA A 1 184 ? 14.75 13.945 -4.074 1 92 184 ALA A N 1
ATOM 1385 C CA . ALA A 1 184 ? 14.359 12.984 -3.047 1 92 184 ALA A CA 1
ATOM 1386 C C . ALA A 1 184 ? 12.852 12.75 -3.059 1 92 184 ALA A C 1
ATOM 1388 O O . ALA A 1 184 ? 12.086 13.633 -3.461 1 92 184 ALA A O 1
ATOM 1389 N N . THR A 1 185 ? 12.438 11.539 -2.613 1 89.44 185 THR A N 1
ATOM 1390 C CA . THR A 1 185 ? 11.008 11.234 -2.547 1 89.44 185 THR A CA 1
ATOM 1391 C C . THR A 1 185 ? 10.414 11.695 -1.221 1 89.44 185 THR A C 1
ATOM 1393 O O . THR A 1 185 ? 9.195 11.82 -1.092 1 89.44 185 THR A O 1
ATOM 1396 N N . ASP A 1 186 ? 11.25 11.828 -0.26 1 93.81 186 ASP A N 1
ATOM 1397 C CA . ASP A 1 186 ? 10.852 12.414 1.014 1 93.81 186 ASP A CA 1
ATOM 1398 C C . ASP A 1 186 ? 11.992 13.203 1.642 1 93.81 186 ASP A C 1
ATOM 1400 O O . ASP A 1 186 ? 13.141 13.094 1.205 1 93.81 186 ASP A O 1
ATOM 1404 N N . ASP A 1 187 ? 11.688 13.938 2.633 1 97.19 187 ASP A N 1
ATOM 1405 C CA . ASP A 1 187 ? 12.648 14.875 3.205 1 97.19 187 ASP A CA 1
ATOM 1406 C C . ASP A 1 187 ? 13.742 14.133 3.969 1 97.19 187 ASP A C 1
ATOM 1408 O O . ASP A 1 187 ? 14.906 14.539 3.945 1 97.19 187 ASP A O 1
ATOM 1412 N N . ALA A 1 188 ? 13.398 13.086 4.637 1 98 188 ALA A N 1
ATOM 1413 C CA . ALA A 1 188 ? 14.352 12.344 5.461 1 98 188 ALA A CA 1
ATOM 1414 C C . ALA A 1 188 ? 15.477 11.758 4.609 1 98 188 ALA A C 1
ATOM 1416 O O . ALA A 1 188 ? 16.578 11.508 5.109 1 98 188 ALA A O 1
ATOM 1417 N N . GLN A 1 189 ? 15.172 11.492 3.342 1 97.44 189 GLN A N 1
ATOM 1418 C CA . GLN A 1 189 ? 16.203 10.969 2.443 1 97.44 189 GLN A CA 1
ATOM 1419 C C . GLN A 1 189 ? 17.391 11.922 2.348 1 97.44 189 GLN A C 1
ATOM 1421 O O . GLN A 1 189 ? 18.531 11.484 2.207 1 97.44 189 GLN A O 1
ATOM 1426 N N . LEU A 1 190 ? 17.141 13.258 2.348 1 97.38 190 LEU A N 1
ATOM 1427 C CA . LEU A 1 190 ? 18.219 14.258 2.307 1 97.38 190 LEU A CA 1
ATOM 1428 C C . LEU A 1 190 ? 19.094 14.148 3.541 1 97.38 190 LEU A C 1
ATOM 1430 O O . LEU A 1 190 ? 20.328 14.266 3.441 1 97.38 190 LEU A O 1
ATOM 1434 N N . VAL A 1 191 ? 18.469 13.93 4.688 1 98.12 191 VAL A N 1
ATOM 1435 C CA . VAL A 1 191 ? 19.219 13.789 5.938 1 98.12 191 VAL A CA 1
ATOM 1436 C C . VAL A 1 191 ? 20.047 12.508 5.91 1 98.12 191 VAL A C 1
ATOM 1438 O O . VAL A 1 191 ? 21.188 12.5 6.355 1 98.12 191 VAL A O 1
ATOM 1441 N N . GLU A 1 192 ? 19.422 11.422 5.406 1 97.69 192 GLU A N 1
ATOM 1442 C CA . GLU A 1 192 ? 20.156 10.164 5.238 1 97.69 192 GLU A CA 1
ATOM 1443 C C . GLU A 1 192 ? 21.438 10.375 4.445 1 97.69 192 GLU A C 1
ATOM 1445 O O . GLU A 1 192 ? 22.469 9.781 4.758 1 97.69 192 GLU A O 1
ATOM 1450 N N . LYS A 1 193 ? 21.422 11.203 3.436 1 96.5 193 LYS A N 1
ATOM 1451 C CA . LYS A 1 193 ? 22.562 11.445 2.561 1 96.5 193 LYS A CA 1
ATOM 1452 C C . LYS A 1 193 ? 23.688 12.156 3.307 1 96.5 193 LYS A C 1
ATOM 1454 O O . LYS A 1 193 ? 24.844 12.086 2.908 1 96.5 193 LYS A O 1
ATOM 1459 N N . LEU A 1 194 ? 23.359 12.875 4.348 1 97 194 LEU A N 1
ATOM 1460 C CA . LEU A 1 194 ? 24.344 13.5 5.215 1 97 194 LEU A CA 1
ATOM 1461 C C . LEU A 1 194 ? 24.938 12.477 6.191 1 97 194 LEU A C 1
ATOM 1463 O O . LEU A 1 194 ? 25.75 12.836 7.047 1 97 194 LEU A O 1
ATOM 1467 N N . LYS A 1 195 ? 24.469 11.18 6.094 1 97.12 195 LYS A N 1
ATOM 1468 C CA . LYS A 1 195 ? 24.891 10.094 6.973 1 97.12 195 LYS A CA 1
ATOM 1469 C C . LYS A 1 195 ? 24.469 10.359 8.414 1 97.12 195 LYS A C 1
ATOM 1471 O O . LYS A 1 195 ? 25.203 10.016 9.352 1 97.12 195 LYS A O 1
ATOM 1476 N N . LEU A 1 196 ? 23.406 11.07 8.602 1 97.81 196 LEU A N 1
ATOM 1477 C CA . LEU A 1 196 ? 22.828 11.289 9.914 1 97.81 196 LEU A CA 1
ATOM 1478 C C . LEU A 1 196 ? 21.656 10.336 10.164 1 97.81 196 LEU A C 1
ATOM 1480 O O . LEU A 1 196 ? 20.953 9.969 9.227 1 97.81 196 LEU A O 1
ATOM 1484 N N . PRO A 1 197 ? 21.453 9.945 11.359 1 98.12 197 PRO A N 1
ATOM 1485 C CA . PRO A 1 197 ? 20.391 8.984 11.664 1 98.12 197 PRO A CA 1
ATOM 1486 C C . PRO A 1 197 ? 19 9.594 11.57 1 98.12 197 PRO A C 1
ATOM 1488 O O . PRO A 1 197 ? 18.844 10.805 11.766 1 98.12 197 PRO A O 1
ATOM 1491 N N . VAL A 1 198 ? 18.109 8.82 11.219 1 98.75 198 VAL A N 1
ATOM 1492 C CA . VAL A 1 198 ? 16.688 9.148 11.203 1 98.75 198 VAL A CA 1
ATOM 1493 C C . VAL A 1 198 ? 15.914 8.109 12 1 98.75 198 VAL A C 1
ATOM 1495 O O . VAL A 1 198 ? 15.961 6.914 11.688 1 98.75 198 VAL A O 1
ATOM 1498 N N . LYS A 1 199 ? 15.219 8.547 13.016 1 98.62 199 LYS A N 1
ATOM 1499 C CA . LYS A 1 199 ? 14.414 7.664 13.852 1 98.62 199 LYS A CA 1
ATOM 1500 C C . LYS A 1 199 ? 13.008 7.492 13.273 1 98.62 199 LYS A C 1
ATOM 1502 O O . LYS A 1 199 ? 12.469 8.414 12.672 1 98.62 199 LYS A O 1
ATOM 1507 N N . ILE A 1 200 ? 12.492 6.305 13.492 1 98.25 200 ILE A N 1
ATOM 1508 C CA . ILE A 1 200 ? 11.109 6.059 13.086 1 98.25 200 ILE A CA 1
ATOM 1509 C C . ILE A 1 200 ? 10.18 6.211 14.289 1 98.25 200 ILE A C 1
ATOM 1511 O O . ILE A 1 200 ? 10.555 5.879 15.414 1 98.25 200 ILE A O 1
ATOM 1515 N N . PHE A 1 201 ? 9.078 6.762 14.07 1 98.31 201 PHE A N 1
ATOM 1516 C CA . PHE A 1 201 ? 8 6.699 15.047 1 98.31 201 PHE A CA 1
ATOM 1517 C C . PHE A 1 201 ? 6.703 6.242 14.398 1 98.31 201 PHE A C 1
ATOM 1519 O O . PHE A 1 201 ? 6.578 6.273 13.172 1 98.31 201 PHE A O 1
ATOM 1526 N N . SER A 1 202 ? 5.758 5.73 15.164 1 97.25 202 SER A N 1
ATOM 1527 C CA . SER A 1 202 ? 4.582 5.043 14.641 1 97.25 202 SER A CA 1
ATOM 1528 C C . SER A 1 202 ? 3.623 6.02 13.969 1 97.25 202 SER A C 1
ATOM 1530 O O . SER A 1 202 ? 3.188 6.996 14.578 1 97.25 202 SER A O 1
ATOM 1532 N N . GLY A 1 203 ? 3.406 5.82 12.656 1 97.62 203 GLY A N 1
ATOM 1533 C CA . GLY A 1 203 ? 2.275 6.441 11.984 1 97.62 203 GLY A CA 1
ATOM 1534 C C . GLY A 1 203 ? 0.982 5.664 12.156 1 97.62 203 GLY A C 1
ATOM 1535 O O . GLY A 1 203 ? 0.814 4.938 13.141 1 97.62 203 GLY A O 1
ATOM 1536 N N . ALA A 1 204 ? 0.065 5.973 11.344 1 96.81 204 ALA A N 1
ATOM 1537 C CA . ALA A 1 204 ? -1.216 5.273 11.328 1 96.81 204 ALA A CA 1
ATOM 1538 C C . ALA A 1 204 ? -1.666 4.988 9.898 1 96.81 204 ALA A C 1
ATOM 1540 O O . ALA A 1 204 ? -1.498 5.832 9.008 1 96.81 204 ALA A O 1
ATOM 1541 N N . TYR A 1 205 ? -2.223 3.781 9.695 1 93.88 205 TYR A N 1
ATOM 1542 C CA . TYR A 1 205 ? -2.727 3.439 8.375 1 93.88 205 TYR A CA 1
ATOM 1543 C C . TYR A 1 205 ? -3.84 4.391 7.949 1 93.88 205 TYR A C 1
ATOM 1545 O O . TYR A 1 205 ? -4.008 4.672 6.762 1 93.88 205 TYR A O 1
ATOM 1553 N N . ALA A 1 206 ? -4.551 4.984 8.883 1 94.94 206 ALA A N 1
ATOM 1554 C CA . ALA A 1 206 ? -5.637 5.922 8.617 1 94.94 206 ALA A CA 1
ATOM 1555 C C . ALA A 1 206 ? -5.098 7.262 8.125 1 94.94 206 ALA A C 1
ATOM 1557 O O . ALA A 1 206 ? -5.844 8.078 7.574 1 94.94 206 ALA A O 1
ATOM 1558 N N . ASN A 1 207 ? -3.85 7.551 8.391 1 97.31 207 ASN A N 1
ATOM 1559 C CA . ASN A 1 207 ? -3.227 8.797 7.969 1 97.31 207 ASN A CA 1
ATOM 1560 C C . ASN A 1 207 ? -2.908 8.789 6.473 1 97.31 207 ASN A C 1
ATOM 1562 O O . ASN A 1 207 ? -1.771 9.039 6.074 1 97.31 207 ASN A O 1
ATOM 1566 N N . ILE A 1 208 ? -3.91 8.531 5.648 1 95.56 208 ILE A N 1
ATOM 1567 C CA . ILE A 1 208 ? -3.744 8.352 4.207 1 95.56 208 ILE A CA 1
ATOM 1568 C C . ILE A 1 208 ? -3.537 9.711 3.543 1 95.56 208 ILE A C 1
ATOM 1570 O O . ILE A 1 208 ? -3.98 10.742 4.062 1 95.56 208 ILE A O 1
ATOM 1574 N N . LYS A 1 209 ? -2.811 9.742 2.504 1 96.19 209 LYS A N 1
ATOM 1575 C CA . LYS A 1 209 ? -2.682 10.906 1.631 1 96.19 209 LYS A CA 1
ATOM 1576 C C . LYS A 1 209 ? -3.764 10.906 0.553 1 96.19 209 LYS A C 1
ATOM 1578 O O . LYS A 1 209 ? -3.912 9.93 -0.183 1 96.19 209 LYS A O 1
ATOM 1583 N N . ILE A 1 210 ? -4.512 11.93 0.387 1 95.5 210 ILE A N 1
ATOM 1584 C CA . ILE A 1 210 ? -5.562 12.023 -0.622 1 95.5 210 ILE A CA 1
ATOM 1585 C C . ILE A 1 210 ? -4.953 12.414 -1.967 1 95.5 210 ILE A C 1
ATOM 1587 O O . ILE A 1 210 ? -4.465 13.531 -2.133 1 95.5 210 ILE A O 1
ATOM 1591 N N . THR A 1 211 ? -5.051 11.461 -2.895 1 92.06 211 THR A N 1
ATOM 1592 C CA . THR A 1 211 ? -4.492 11.758 -4.207 1 92.06 211 THR A CA 1
ATOM 1593 C C . THR A 1 211 ? -5.496 11.43 -5.309 1 92.06 211 THR A C 1
ATOM 1595 O O . THR A 1 211 ? -5.32 11.844 -6.457 1 92.06 211 THR A O 1
ATOM 1598 N N . THR A 1 212 ? -6.562 10.664 -4.918 1 89.5 212 THR A N 1
ATOM 1599 C CA . THR A 1 212 ? -7.613 10.289 -5.855 1 89.5 212 THR A CA 1
ATOM 1600 C C . THR A 1 212 ? -8.992 10.531 -5.25 1 89.5 212 THR A C 1
ATOM 1602 O O . THR A 1 212 ? -9.117 10.703 -4.035 1 89.5 212 THR A O 1
ATOM 1605 N N . PRO A 1 213 ? -10 10.531 -6.156 1 89.62 213 PRO A N 1
ATOM 1606 C CA . PRO A 1 213 ? -11.352 10.648 -5.605 1 89.62 213 PRO A CA 1
ATOM 1607 C C . PRO A 1 213 ? -11.711 9.508 -4.66 1 89.62 213 PRO A C 1
ATOM 1609 O O . PRO A 1 213 ? -12.43 9.711 -3.678 1 89.62 213 PRO A O 1
ATOM 1612 N N . GLU A 1 214 ? -11.188 8.328 -4.934 1 90.12 214 GLU A N 1
ATOM 1613 C CA . GLU A 1 214 ? -11.414 7.176 -4.066 1 90.12 214 GLU A CA 1
ATOM 1614 C C . GLU A 1 214 ? -10.789 7.387 -2.691 1 90.12 214 GLU A C 1
ATOM 1616 O O . GLU A 1 214 ? -11.344 6.949 -1.68 1 90.12 214 GLU A O 1
ATOM 1621 N N . ASP A 1 215 ? -9.656 8.031 -2.682 1 91.88 215 ASP A N 1
ATOM 1622 C CA . ASP A 1 215 ? -9.016 8.352 -1.409 1 91.88 215 ASP A CA 1
ATOM 1623 C C . ASP A 1 215 ? -9.906 9.242 -0.554 1 91.88 215 ASP A C 1
ATOM 1625 O O . ASP A 1 215 ? -9.961 9.086 0.667 1 91.88 215 ASP A O 1
ATOM 1629 N N . LEU A 1 216 ? -10.516 10.18 -1.247 1 93.69 216 LEU A N 1
ATOM 1630 C CA . LEU A 1 216 ? -11.406 11.094 -0.54 1 93.69 216 LEU A CA 1
ATOM 1631 C C . LEU A 1 216 ? -12.562 10.344 0.098 1 93.69 216 LEU A C 1
ATOM 1633 O O . LEU A 1 216 ? -12.938 10.609 1.242 1 93.69 216 LEU A O 1
ATOM 1637 N N . LEU A 1 217 ? -13.102 9.43 -0.613 1 91.19 217 LEU A N 1
ATOM 1638 C CA . LEU A 1 217 ? -14.195 8.609 -0.092 1 91.19 217 LEU A CA 1
ATOM 1639 C C . LEU A 1 217 ? -13.727 7.77 1.09 1 91.19 217 LEU A C 1
ATOM 1641 O O . LEU A 1 217 ? -14.438 7.645 2.09 1 91.19 217 LEU A O 1
ATOM 1645 N N . MET A 1 218 ? -12.547 7.223 0.939 1 92.06 218 MET A N 1
ATOM 1646 C CA . MET A 1 218 ? -11.977 6.449 2.037 1 92.06 218 MET A CA 1
ATOM 1647 C C . MET A 1 218 ? -11.781 7.32 3.273 1 92.06 218 MET A C 1
ATOM 1649 O O . MET A 1 218 ? -12.07 6.895 4.391 1 92.06 218 MET A O 1
ATOM 1653 N N . ALA A 1 219 ? -11.305 8.5 3.062 1 95.12 219 ALA A N 1
ATOM 1654 C CA . ALA A 1 219 ? -11.102 9.43 4.168 1 95.12 219 ALA A CA 1
ATOM 1655 C C . ALA A 1 219 ? -12.414 9.734 4.883 1 95.12 219 ALA A C 1
ATOM 1657 O O . ALA A 1 219 ? -12.445 9.844 6.109 1 95.12 219 ALA A O 1
ATOM 1658 N N . GLU A 1 220 ? -13.477 9.836 4.105 1 95 220 GLU A N 1
ATOM 1659 C CA . GLU A 1 220 ? -14.797 10.062 4.691 1 95 220 GLU A CA 1
ATOM 1660 C C . GLU A 1 220 ? -15.195 8.914 5.609 1 95 220 GLU A C 1
ATOM 1662 O O . GLU A 1 220 ? -15.695 9.141 6.715 1 95 220 GLU A O 1
ATOM 1667 N N . ILE A 1 221 ? -14.938 7.758 5.148 1 91.5 221 ILE A N 1
ATOM 1668 C CA . ILE A 1 221 ? -15.273 6.559 5.906 1 91.5 221 ILE A CA 1
ATOM 1669 C C . ILE A 1 221 ? -14.469 6.516 7.199 1 91.5 221 ILE A C 1
ATOM 1671 O O . ILE A 1 221 ? -15.016 6.266 8.273 1 91.5 221 ILE A O 1
ATOM 1675 N N . LEU A 1 222 ? -13.195 6.766 7.086 1 93.19 222 LEU A N 1
ATOM 1676 C CA . LEU A 1 222 ? -12.305 6.715 8.242 1 93.19 222 LEU A CA 1
ATOM 1677 C C . LEU A 1 222 ? -12.672 7.789 9.258 1 93.19 222 LEU A C 1
ATOM 1679 O O . LEU A 1 222 ? -12.594 7.555 10.469 1 93.19 222 LEU A O 1
ATOM 1683 N N . LEU A 1 223 ? -13.008 8.922 8.766 1 92.38 223 LEU A N 1
ATOM 1684 C CA . LEU A 1 223 ? -13.383 10.031 9.641 1 92.38 223 LEU A CA 1
ATOM 1685 C C . LEU A 1 223 ? -14.641 9.695 10.43 1 92.38 223 LEU A C 1
ATOM 1687 O O . LEU A 1 223 ? -14.758 10.055 11.602 1 92.38 223 LEU A O 1
ATOM 1691 N N . LYS A 1 224 ? -15.547 9 9.789 1 87.56 224 LYS A N 1
ATOM 1692 C CA . LYS A 1 224 ? -16.812 8.641 10.422 1 87.56 224 LYS A CA 1
ATOM 1693 C C . LYS A 1 224 ? -16.609 7.559 11.484 1 87.56 224 LYS A C 1
ATOM 1695 O O . LYS A 1 224 ? -17.312 7.523 12.492 1 87.56 224 LYS A O 1
ATOM 1700 N N . LYS A 1 225 ? -15.664 6.547 11.234 1 79.81 225 LYS A N 1
ATOM 1701 C CA . LYS A 1 225 ? -15.383 5.469 12.18 1 79.81 225 LYS A CA 1
ATOM 1702 C C . LYS A 1 225 ? -14.695 5.996 13.438 1 79.81 225 LYS A C 1
ATOM 1704 O O . LYS A 1 225 ? -14.828 5.418 14.516 1 79.81 225 LYS A O 1
ATOM 1709 N N . GLY A 1 226 ? -13.5 6.855 13.188 1 64.25 226 GLY A N 1
ATOM 1710 C CA . GLY A 1 226 ? -12.805 7.449 14.312 1 64.25 226 GLY A CA 1
ATOM 1711 C C . GLY A 1 226 ? -13.703 8.289 15.203 1 64.25 226 GLY A C 1
ATOM 1712 O O . GLY A 1 226 ? -13.344 8.609 16.328 1 64.25 226 GLY A O 1
ATOM 1713 N N . ARG A 1 227 ? -14.898 8.953 14.609 1 40.06 227 ARG A N 1
ATOM 1714 C CA . ARG A 1 227 ? -15.82 9.555 15.57 1 40.06 227 ARG A CA 1
ATOM 1715 C C . ARG A 1 227 ? -16.672 8.5 16.266 1 40.06 227 ARG A C 1
ATOM 1717 O O . ARG A 1 227 ? -17.016 7.48 15.656 1 40.06 227 ARG A O 1
ATOM 1724 N N . MET B 1 1 ? -8.336 -24.531 -22.062 1 93 1 MET B N 1
ATOM 1725 C CA . MET B 1 1 ? -6.992 -25.078 -22.266 1 93 1 MET B CA 1
ATOM 1726 C C . MET B 1 1 ? -6.027 -23.984 -22.719 1 93 1 MET B C 1
ATOM 1728 O O . MET B 1 1 ? -6.438 -23.016 -23.375 1 93 1 MET B O 1
ATOM 1732 N N . PHE B 1 2 ? -4.793 -24.141 -22.25 1 94.56 2 PHE B N 1
ATOM 1733 C CA . PHE B 1 2 ? -3.684 -23.281 -22.625 1 94.56 2 PHE B CA 1
ATOM 1734 C C . PHE B 1 2 ? -2.465 -24.109 -23.031 1 94.56 2 PHE B C 1
ATOM 1736 O O . PHE B 1 2 ? -1.989 -24.938 -22.25 1 94.56 2 PHE B O 1
ATOM 1743 N N . LEU B 1 3 ? -1.97 -23.906 -24.375 1 94.69 3 LEU B N 1
ATOM 1744 C CA . LEU B 1 3 ? -0.892 -24.719 -24.938 1 94.69 3 LEU B CA 1
ATOM 1745 C C . LEU B 1 3 ? -1.216 -26.203 -24.844 1 94.69 3 LEU B C 1
ATOM 1747 O O . LEU B 1 3 ? -0.364 -27 -24.453 1 94.69 3 LEU B O 1
ATOM 1751 N N . ASN B 1 4 ? -2.471 -26.484 -24.984 1 94.38 4 ASN B N 1
ATOM 1752 C CA . ASN B 1 4 ? -2.988 -27.844 -25.031 1 94.38 4 ASN B CA 1
ATOM 1753 C C . ASN B 1 4 ? -2.945 -28.516 -23.672 1 94.38 4 ASN B C 1
ATOM 1755 O O . ASN B 1 4 ? -2.895 -29.75 -23.578 1 94.38 4 ASN B O 1
ATOM 1759 N N . GLU B 1 5 ? -2.861 -27.812 -22.641 1 97.25 5 GLU B N 1
ATOM 1760 C CA . GLU B 1 5 ? -2.9 -28.328 -21.281 1 97.25 5 GLU B CA 1
ATOM 1761 C C . GLU B 1 5 ? -4.039 -27.703 -20.484 1 97.25 5 GLU B C 1
ATOM 1763 O O . GLU B 1 5 ? -4.383 -26.531 -20.703 1 97.25 5 GLU B O 1
ATOM 1768 N N . LYS B 1 6 ? -4.527 -28.484 -19.578 1 98.38 6 LYS B N 1
ATOM 1769 C CA . LYS B 1 6 ? -5.586 -27.969 -18.719 1 98.38 6 LYS B CA 1
ATOM 1770 C C . LYS B 1 6 ? -5.062 -26.875 -17.797 1 98.38 6 LYS B C 1
ATOM 1772 O O . LYS B 1 6 ? -3.938 -26.953 -17.297 1 98.38 6 LYS B O 1
ATOM 1777 N N . VAL B 1 7 ? -5.891 -25.891 -17.609 1 98.81 7 VAL B N 1
ATOM 1778 C CA . VAL B 1 7 ? -5.559 -24.781 -16.719 1 98.81 7 VAL B CA 1
ATOM 1779 C C . VAL B 1 7 ? -6.473 -24.828 -15.492 1 98.81 7 VAL B C 1
ATOM 1781 O O . VAL B 1 7 ? -7.699 -24.766 -15.617 1 98.81 7 VAL B O 1
ATOM 1784 N N . GLY B 1 8 ? -5.871 -24.984 -14.305 1 98.88 8 GLY B N 1
ATOM 1785 C CA . GLY B 1 8 ? -6.613 -24.953 -13.047 1 98.88 8 GLY B CA 1
ATOM 1786 C C . GLY B 1 8 ? -6.426 -23.672 -12.273 1 98.88 8 GLY B C 1
ATOM 1787 O O . GLY B 1 8 ? -5.395 -23.016 -12.391 1 98.88 8 GLY B O 1
ATOM 1788 N N . ALA B 1 9 ? -7.418 -23.297 -11.469 1 98.94 9 ALA B N 1
ATOM 1789 C CA . ALA B 1 9 ? -7.309 -22.172 -10.539 1 98.94 9 ALA B CA 1
ATOM 1790 C C . ALA B 1 9 ? -7.504 -22.641 -9.094 1 98.94 9 ALA B C 1
ATOM 1792 O O . ALA B 1 9 ? -8.461 -23.375 -8.797 1 98.94 9 ALA B O 1
ATOM 1793 N N . VAL B 1 10 ? -6.582 -22.328 -8.273 1 98.88 10 VAL B N 1
ATOM 1794 C CA . VAL B 1 10 ? -6.75 -22.484 -6.832 1 98.88 10 VAL B CA 1
ATOM 1795 C C . VAL B 1 10 ? -7.223 -21.156 -6.227 1 98.88 10 VAL B C 1
ATOM 1797 O O . VAL B 1 10 ? -6.492 -20.172 -6.234 1 98.88 10 VAL B O 1
ATOM 1800 N N . ILE B 1 11 ? -8.438 -21.141 -5.719 1 98.88 11 ILE B N 1
ATOM 1801 C CA . ILE B 1 11 ? -8.977 -19.969 -5.023 1 98.88 11 ILE B CA 1
ATOM 1802 C C . ILE B 1 11 ? -8.906 -20.203 -3.514 1 98.88 11 ILE B C 1
ATOM 1804 O O . ILE B 1 11 ? -9.633 -21.031 -2.971 1 98.88 11 ILE B O 1
ATOM 1808 N N . VAL B 1 12 ? -8.023 -19.422 -2.875 1 98.38 12 VAL B N 1
ATOM 1809 C CA . VAL B 1 12 ? -7.816 -19.641 -1.446 1 98.38 12 VAL B CA 1
ATOM 1810 C C . VAL B 1 12 ? -8.648 -18.641 -0.648 1 98.38 12 VAL B C 1
ATOM 1812 O O . VAL B 1 12 ? -8.523 -17.422 -0.838 1 98.38 12 VAL B O 1
ATOM 1815 N N . ALA B 1 13 ? -9.453 -19.125 0.238 1 96.81 13 ALA B N 1
ATOM 1816 C CA . ALA B 1 13 ? -10.359 -18.328 1.067 1 96.81 13 ALA B CA 1
ATOM 1817 C C . ALA B 1 13 ? -10.453 -18.891 2.479 1 96.81 13 ALA B C 1
ATOM 1819 O O . ALA B 1 13 ? -11.531 -18.906 3.078 1 96.81 13 ALA B O 1
ATOM 1820 N N . ALA B 1 14 ? -9.336 -19.359 2.959 1 93.25 14 ALA B N 1
ATOM 1821 C CA . ALA B 1 14 ? -9.359 -20.078 4.23 1 93.25 14 ALA B CA 1
ATOM 1822 C C . ALA B 1 14 ? -8.891 -19.188 5.375 1 93.25 14 ALA B C 1
ATOM 1824 O O . ALA B 1 14 ? -8.812 -19.641 6.523 1 93.25 14 ALA B O 1
ATOM 1825 N N . GLY B 1 15 ? -8.555 -18 5.074 1 86.81 15 GLY B N 1
ATOM 1826 C CA . GLY B 1 15 ? -8.023 -17.125 6.102 1 86.81 15 GLY B CA 1
ATOM 1827 C C . GLY B 1 15 ? -9.023 -16.797 7.191 1 86.81 15 GLY B C 1
ATOM 1828 O O . GLY B 1 15 ? -10.227 -16.703 6.93 1 86.81 15 GLY B O 1
ATOM 1829 N N . GLN B 1 16 ? -8.656 -16.562 8.391 1 74.69 16 GLN B N 1
ATOM 1830 C CA . GLN B 1 16 ? -9.477 -16.469 9.594 1 74.69 16 GLN B CA 1
ATOM 1831 C C . GLN B 1 16 ? -10.133 -15.094 9.703 1 74.69 16 GLN B C 1
ATOM 1833 O O . GLN B 1 16 ? -10.984 -14.875 10.562 1 74.69 16 GLN B O 1
ATOM 1838 N N . SER B 1 17 ? -10.031 -14.188 8.93 1 73.69 17 SER B N 1
ATOM 1839 C CA . SER B 1 17 ? -10.695 -12.883 8.883 1 73.69 17 SER B CA 1
ATOM 1840 C C . SER B 1 17 ? -10.633 -12.18 10.234 1 73.69 17 SER B C 1
ATOM 1842 O O . SER B 1 17 ? -11.625 -11.617 10.688 1 73.69 17 SER B O 1
ATOM 1844 N N . ARG B 1 18 ? -9.641 -12.18 11.086 1 71.94 18 ARG B N 1
ATOM 1845 C CA . ARG B 1 18 ? -9.555 -11.609 12.43 1 71.94 18 ARG B CA 1
ATOM 1846 C C . ARG B 1 18 ? -9.781 -10.102 12.391 1 71.94 18 ARG B C 1
ATOM 1848 O O . ARG B 1 18 ? -10.469 -9.555 13.258 1 71.94 18 ARG B O 1
ATOM 1855 N N . ARG B 1 19 ? -9.508 -9.445 11.461 1 71.75 19 ARG B N 1
ATOM 1856 C CA . ARG B 1 19 ? -9.594 -7.992 11.359 1 71.75 19 ARG B CA 1
ATOM 1857 C C . ARG B 1 19 ? -11.008 -7.551 10.992 1 71.75 19 ARG B C 1
ATOM 1859 O O . ARG B 1 19 ? -11.32 -6.359 11.039 1 71.75 19 ARG B O 1
ATOM 1866 N N . MET B 1 20 ? -11.867 -8.508 10.617 1 74 20 MET B N 1
ATOM 1867 C CA . MET B 1 20 ? -13.25 -8.219 10.234 1 74 20 MET B CA 1
ATOM 1868 C C . MET B 1 20 ? -14.203 -8.477 11.398 1 74 20 MET B C 1
ATOM 1870 O O . MET B 1 20 ? -15.398 -8.688 11.188 1 74 20 MET B O 1
ATOM 1874 N N . GLY B 1 21 ? -13.656 -8.508 12.617 1 69.12 21 GLY B N 1
ATOM 1875 C CA . GLY B 1 21 ? -14.492 -8.719 13.789 1 69.12 21 GLY B CA 1
ATOM 1876 C C . GLY B 1 21 ? -15.07 -10.117 13.867 1 69.12 21 GLY B C 1
ATOM 1877 O O . GLY B 1 21 ? -16.172 -10.312 14.375 1 69.12 21 GLY B O 1
ATOM 1878 N N . GLY B 1 22 ? -14.375 -11.008 13.227 1 67.38 22 GLY B N 1
ATOM 1879 C CA . GLY B 1 22 ? -14.844 -12.383 13.305 1 67.38 22 GLY B CA 1
ATOM 1880 C C . GLY B 1 22 ? -15.797 -12.758 12.18 1 67.38 22 GLY B C 1
ATOM 1881 O O . GLY B 1 22 ? -16.078 -13.938 11.969 1 67.38 22 GLY B O 1
ATOM 1882 N N . GLN B 1 23 ? -16.312 -11.797 11.555 1 68.12 23 GLN B N 1
ATOM 1883 C CA . GLN B 1 23 ? -17.188 -12.102 10.422 1 68.12 23 GLN B CA 1
ATOM 1884 C C . GLN B 1 23 ? -16.391 -12.57 9.219 1 68.12 23 GLN B C 1
ATOM 1886 O O . GLN B 1 23 ? -15.328 -12.008 8.922 1 68.12 23 GLN B O 1
ATOM 1891 N N . ASP B 1 24 ? -16.922 -13.586 8.695 1 85 24 ASP B N 1
ATOM 1892 C CA . ASP B 1 24 ? -16.234 -14.156 7.539 1 85 24 ASP B CA 1
ATOM 1893 C C . ASP B 1 24 ? -16.266 -13.195 6.352 1 85 24 ASP B C 1
ATOM 1895 O O . ASP B 1 24 ? -17.281 -13.078 5.668 1 85 24 ASP B O 1
ATOM 1899 N N . LYS B 1 25 ? -15.219 -12.531 6.117 1 88.44 25 LYS B N 1
ATOM 1900 C CA . LYS B 1 25 ? -15.125 -11.477 5.113 1 88.44 25 LYS B CA 1
ATOM 1901 C C . LYS B 1 25 ? -15.398 -12.023 3.713 1 88.44 25 LYS B C 1
ATOM 1903 O O . LYS B 1 25 ? -15.875 -11.297 2.838 1 88.44 25 LYS B O 1
ATOM 1908 N N . ILE B 1 26 ? -15.203 -13.32 3.455 1 93.94 26 ILE B N 1
ATOM 1909 C CA . ILE B 1 26 ? -15.336 -13.867 2.107 1 93.94 26 ILE B CA 1
ATOM 1910 C C . ILE B 1 26 ? -16.812 -14.031 1.758 1 93.94 26 ILE B C 1
ATOM 1912 O O . ILE B 1 26 ? -17.172 -14.141 0.583 1 93.94 26 ILE B O 1
ATOM 1916 N N . PHE B 1 27 ? -17.641 -14.031 2.773 1 95.19 27 PHE B N 1
ATOM 1917 C CA . PHE B 1 27 ? -19.078 -14.18 2.523 1 95.19 27 PHE B CA 1
ATOM 1918 C C . PHE B 1 27 ? -19.797 -12.852 2.707 1 95.19 27 PHE B C 1
ATOM 1920 O O . PHE B 1 27 ? -21.016 -12.773 2.539 1 95.19 27 PHE B O 1
ATOM 1927 N N . ALA B 1 28 ? -19.062 -11.82 3.129 1 94.31 28 ALA B N 1
ATOM 1928 C CA . ALA B 1 28 ? -19.641 -10.484 3.205 1 94.31 28 ALA B CA 1
ATOM 1929 C C . ALA B 1 28 ? -20.188 -10.047 1.848 1 94.31 28 ALA B C 1
ATOM 1931 O O . ALA B 1 28 ? -19.656 -10.43 0.806 1 94.31 28 ALA B O 1
ATOM 1932 N N . ARG B 1 29 ? -21.188 -9.234 1.855 1 95 29 ARG B N 1
ATOM 1933 C CA . ARG B 1 29 ? -21.828 -8.844 0.606 1 95 29 ARG B CA 1
ATOM 1934 C C . ARG B 1 29 ? -21.156 -7.617 -0.003 1 95 29 ARG B C 1
ATOM 1936 O O . ARG B 1 29 ? -20.828 -6.66 0.707 1 95 29 ARG B O 1
ATOM 1943 N N . LEU B 1 30 ? -20.906 -7.711 -1.188 1 96 30 LEU B N 1
ATOM 1944 C CA . LEU B 1 30 ? -20.406 -6.652 -2.061 1 96 30 LEU B CA 1
ATOM 1945 C C . LEU B 1 30 ? -21.328 -6.449 -3.256 1 96 30 LEU B C 1
ATOM 1947 O O . LEU B 1 30 ? -21.422 -7.312 -4.133 1 96 30 LEU B O 1
ATOM 1951 N N . SER B 1 31 ? -21.969 -5.289 -3.273 1 95.06 31 SER B N 1
ATOM 1952 C CA . SER B 1 31 ? -22.969 -5 -4.289 1 95.06 31 SER B CA 1
ATOM 1953 C C . SER B 1 31 ? -23.984 -6.129 -4.391 1 95.06 31 SER B C 1
ATOM 1955 O O . SER B 1 31 ? -24.281 -6.609 -5.488 1 95.06 31 SER B O 1
ATOM 1957 N N . GLY B 1 32 ? -24.344 -6.656 -3.322 1 94.75 32 GLY B N 1
ATOM 1958 C CA . GLY B 1 32 ? -25.438 -7.602 -3.248 1 94.75 32 GLY B CA 1
ATOM 1959 C C . GLY B 1 32 ? -25 -9.047 -3.365 1 94.75 32 GLY B C 1
ATOM 1960 O O . GLY B 1 32 ? -25.797 -9.961 -3.141 1 94.75 32 GLY B O 1
ATOM 1961 N N . LYS B 1 33 ? -23.859 -9.312 -3.711 1 97 33 LYS B N 1
ATOM 1962 C CA . LYS B 1 33 ? -23.328 -10.664 -3.871 1 97 33 LYS B CA 1
ATOM 1963 C C . LYS B 1 33 ? -22.141 -10.906 -2.939 1 97 33 LYS B C 1
ATOM 1965 O O . LYS B 1 33 ? -21.391 -9.977 -2.631 1 97 33 LYS B O 1
ATOM 1970 N N . PRO B 1 34 ? -21.984 -12.141 -2.447 1 97.56 34 PRO B N 1
ATOM 1971 C CA . PRO B 1 34 ? -20.812 -12.414 -1.6 1 97.56 34 PRO B CA 1
ATOM 1972 C C . PRO B 1 34 ? -19.484 -12.109 -2.295 1 97.56 34 PRO B C 1
ATOM 1974 O O . PRO B 1 34 ? -19.359 -12.336 -3.502 1 97.56 34 PRO B O 1
ATOM 1977 N N . VAL B 1 35 ? -18.516 -11.641 -1.539 1 97.88 35 VAL B N 1
ATOM 1978 C CA . VAL B 1 35 ? -17.188 -11.336 -2.043 1 97.88 35 VAL B CA 1
ATOM 1979 C C . VAL B 1 35 ? -16.641 -12.539 -2.816 1 97.88 35 VAL B C 1
ATOM 1981 O O . VAL B 1 35 ? -16.156 -12.391 -3.943 1 97.88 35 VAL B O 1
ATOM 1984 N N . LEU B 1 36 ? -16.75 -13.727 -2.25 1 98.38 36 LEU B N 1
ATOM 1985 C CA . LEU B 1 36 ? -16.25 -14.945 -2.855 1 98.38 36 LEU B CA 1
ATOM 1986 C C . LEU B 1 36 ? -16.938 -15.234 -4.18 1 98.38 36 LEU B C 1
ATOM 1988 O O . LEU B 1 36 ? -16.312 -15.734 -5.117 1 98.38 36 LEU B O 1
ATOM 1992 N N . ALA B 1 37 ? -18.203 -14.922 -4.285 1 98.69 37 ALA B N 1
ATOM 1993 C CA . ALA B 1 37 ? -18.953 -15.141 -5.523 1 98.69 37 ALA B CA 1
ATOM 1994 C C . ALA B 1 37 ? -18.422 -14.234 -6.641 1 98.69 37 ALA B C 1
ATOM 1996 O O . ALA B 1 37 ? -18.344 -14.656 -7.797 1 98.69 37 ALA B O 1
ATOM 1997 N N . HIS B 1 38 ? -18.125 -12.984 -6.281 1 98.5 38 HIS B N 1
ATOM 1998 C CA . HIS B 1 38 ? -17.516 -12.094 -7.266 1 98.5 38 HIS B CA 1
ATOM 1999 C C . HIS B 1 38 ? -16.219 -12.672 -7.801 1 98.5 38 HIS B C 1
ATOM 2001 O O . HIS B 1 38 ? -15.984 -12.672 -9.016 1 98.5 38 HIS B O 1
ATOM 2007 N N . THR B 1 39 ? -15.406 -13.188 -6.902 1 98.69 39 THR B N 1
ATOM 2008 C CA . THR B 1 39 ? -14.117 -13.758 -7.277 1 98.69 39 THR B CA 1
ATOM 2009 C C . THR B 1 39 ? -14.305 -14.984 -8.172 1 98.69 39 THR B C 1
ATOM 2011 O O . THR B 1 39 ? -13.734 -15.055 -9.258 1 98.69 39 THR B O 1
ATOM 2014 N N . LEU B 1 40 ? -15.141 -15.906 -7.75 1 98.88 40 LEU B N 1
ATOM 2015 C CA . LEU B 1 40 ? -15.359 -17.156 -8.484 1 98.88 40 LEU B CA 1
ATOM 2016 C C . LEU B 1 40 ? -15.953 -16.875 -9.859 1 98.88 40 LEU B C 1
ATOM 2018 O O . LEU B 1 40 ? -15.656 -17.578 -10.828 1 98.88 40 LEU B O 1
ATOM 2022 N N . SER B 1 41 ? -16.766 -15.844 -9.945 1 98.75 41 SER B N 1
ATOM 2023 C CA . SER B 1 41 ? -17.422 -15.523 -11.203 1 98.75 41 SER B CA 1
ATOM 2024 C C . SER B 1 41 ? -16.406 -15.211 -12.305 1 98.75 41 SER B C 1
ATOM 2026 O O . SER B 1 41 ? -16.594 -15.617 -13.453 1 98.75 41 SER B O 1
ATOM 2028 N N . VAL B 1 42 ? -15.367 -14.5 -11.977 1 98.69 42 VAL B N 1
ATOM 2029 C CA . VAL B 1 42 ? -14.336 -14.133 -12.945 1 98.69 42 VAL B CA 1
ATOM 2030 C C . VAL B 1 42 ? -13.688 -15.391 -13.516 1 98.69 42 VAL B C 1
ATOM 2032 O O . VAL B 1 42 ? -13.523 -15.516 -14.727 1 98.69 42 VAL B O 1
ATOM 2035 N N . PHE B 1 43 ? -13.391 -16.344 -12.711 1 98.88 43 PHE B N 1
ATOM 2036 C CA . PHE B 1 43 ? -12.727 -17.562 -13.133 1 98.88 43 PHE B CA 1
ATOM 2037 C C . PHE B 1 43 ? -13.695 -18.5 -13.828 1 98.88 43 PHE B C 1
ATOM 2039 O O . PHE B 1 43 ? -13.344 -19.172 -14.797 1 98.88 43 PHE B O 1
ATOM 2046 N N . GLN B 1 44 ? -14.922 -18.531 -13.344 1 98.75 44 GLN B N 1
ATOM 2047 C CA . GLN B 1 44 ? -15.977 -19.328 -13.969 1 98.75 44 GLN B CA 1
ATOM 2048 C C . GLN B 1 44 ? -16.203 -18.906 -15.414 1 98.75 44 GLN B C 1
ATOM 2050 O O . GLN B 1 44 ? -16.406 -19.75 -16.281 1 98.75 44 GLN B O 1
ATOM 2055 N N . GLN B 1 45 ? -16.078 -17.656 -15.648 1 98.5 45 GLN B N 1
ATOM 2056 C CA . GLN B 1 45 ? -16.422 -17.125 -16.953 1 98.5 45 GLN B CA 1
ATOM 2057 C C . GLN B 1 45 ? -15.219 -17.125 -17.891 1 98.5 45 GLN B C 1
ATOM 2059 O O . GLN B 1 45 ? -15.375 -16.953 -19.109 1 98.5 45 GLN B O 1
ATOM 2064 N N . SER B 1 46 ? -14.109 -17.266 -17.391 1 98.5 46 SER B N 1
ATOM 2065 C CA . SER B 1 46 ? -12.898 -17.219 -18.203 1 98.5 46 SER B CA 1
ATOM 2066 C C . SER B 1 46 ? -12.789 -18.438 -19.109 1 98.5 46 SER B C 1
ATOM 2068 O O . SER B 1 46 ? -12.828 -19.578 -18.625 1 98.5 46 SER B O 1
ATOM 2070 N N . PRO B 1 47 ? -12.586 -18.266 -20.375 1 98 47 PRO B N 1
ATOM 2071 C CA . PRO B 1 47 ? -12.445 -19.422 -21.266 1 98 47 PRO B CA 1
ATOM 2072 C C . PRO B 1 47 ? -11.141 -20.188 -21.047 1 98 47 PRO B C 1
ATOM 2074 O O . PRO B 1 47 ? -11.031 -21.344 -21.422 1 98 47 PRO B O 1
ATOM 2077 N N . GLU B 1 48 ? -10.148 -19.562 -20.391 1 98.19 48 GLU B N 1
ATOM 2078 C CA . GLU B 1 48 ? -8.844 -20.188 -20.188 1 98.19 48 GLU B CA 1
ATOM 2079 C C . GLU B 1 48 ? -8.875 -21.156 -19.016 1 98.19 48 GLU B C 1
ATOM 2081 O O . GLU B 1 48 ? -8.039 -22.062 -18.922 1 98.19 48 GLU B O 1
ATOM 2086 N N . ILE B 1 49 ? -9.812 -20.969 -18.172 1 98.81 49 ILE B N 1
ATOM 2087 C CA . ILE B 1 49 ? -9.852 -21.766 -16.953 1 98.81 49 ILE B CA 1
ATOM 2088 C C . ILE B 1 49 ? -10.711 -23.016 -17.172 1 98.81 49 ILE B C 1
ATOM 2090 O O . ILE B 1 49 ? -11.852 -22.906 -17.641 1 98.81 49 ILE B O 1
ATOM 2094 N N . ASP B 1 50 ? -10.203 -24.109 -16.828 1 98.81 50 ASP B N 1
ATOM 2095 C CA . ASP B 1 50 ? -10.922 -25.375 -17 1 98.81 50 ASP B CA 1
ATOM 2096 C C . ASP B 1 50 ? -11.516 -25.859 -15.688 1 98.81 50 ASP B C 1
ATOM 2098 O O . ASP B 1 50 ? -12.648 -26.344 -15.648 1 98.81 50 ASP B O 1
ATOM 2102 N N . ASP B 1 51 ? -10.727 -25.766 -14.648 1 98.75 51 ASP B N 1
ATOM 2103 C CA . ASP B 1 51 ? -11.109 -26.312 -13.352 1 98.75 51 ASP B CA 1
ATOM 2104 C C . ASP B 1 51 ? -10.766 -25.344 -12.219 1 98.75 51 ASP B C 1
ATOM 2106 O O . ASP B 1 51 ? -9.773 -24.625 -12.297 1 98.75 51 ASP B O 1
ATOM 2110 N N . ILE B 1 52 ? -11.602 -25.328 -11.195 1 98.94 52 ILE B N 1
ATOM 2111 C CA . ILE B 1 52 ? -11.367 -24.5 -10.023 1 98.94 52 ILE B CA 1
ATOM 2112 C C . ILE B 1 52 ? -11.367 -25.359 -8.766 1 98.94 52 ILE B C 1
ATOM 2114 O O . ILE B 1 52 ? -12.266 -26.188 -8.578 1 98.94 52 ILE B O 1
ATOM 2118 N N . ALA B 1 53 ? -10.344 -25.312 -7.98 1 98.94 53 ALA B N 1
ATOM 2119 C CA . ALA B 1 53 ? -10.336 -25.797 -6.605 1 98.94 53 ALA B CA 1
ATOM 2120 C C . ALA B 1 53 ? -10.508 -24.656 -5.609 1 98.94 53 ALA B C 1
ATOM 2122 O O . ALA B 1 53 ? -9.688 -23.75 -5.547 1 98.94 53 ALA B O 1
ATOM 2123 N N . LEU B 1 54 ? -11.602 -24.719 -4.836 1 98.88 54 LEU B N 1
ATOM 2124 C CA . LEU B 1 54 ? -11.891 -23.719 -3.811 1 98.88 54 LEU B CA 1
ATOM 2125 C C . LEU B 1 54 ? -11.453 -24.203 -2.436 1 98.88 54 LEU B C 1
ATOM 2127 O O . LEU B 1 54 ? -11.828 -25.312 -2.016 1 98.88 54 LEU B O 1
ATOM 2131 N N . VAL B 1 55 ? -10.602 -23.438 -1.815 1 98.75 55 VAL B N 1
ATOM 2132 C CA . VAL B 1 55 ? -10.102 -23.828 -0.501 1 98.75 55 VAL B CA 1
ATOM 2133 C C . VAL B 1 55 ? -10.656 -22.891 0.565 1 98.75 55 VAL B C 1
ATOM 2135 O O . VAL B 1 55 ? -10.43 -21.672 0.504 1 98.75 55 VAL B O 1
ATOM 2138 N N . VAL B 1 56 ? -11.367 -23.422 1.536 1 97.62 56 VAL B N 1
ATOM 2139 C CA . VAL B 1 56 ? -11.977 -22.625 2.604 1 97.62 56 VAL B CA 1
ATOM 2140 C C . VAL B 1 56 ? -11.625 -23.25 3.959 1 97.62 56 VAL B C 1
ATOM 2142 O O . VAL B 1 56 ? -11.023 -24.312 4.027 1 97.62 56 VAL B O 1
ATOM 2145 N N . SER B 1 57 ? -11.875 -22.469 4.977 1 95.25 57 SER B N 1
ATOM 2146 C CA . SER B 1 57 ? -11.711 -23.047 6.305 1 95.25 57 SER B CA 1
ATOM 2147 C C . SER B 1 57 ? -12.672 -24.219 6.512 1 95.25 57 SER B C 1
ATOM 2149 O O . SER B 1 57 ? -13.719 -24.297 5.859 1 95.25 57 SER B O 1
ATOM 2151 N N . GLU B 1 58 ? -12.266 -25.016 7.426 1 94.81 58 GLU B N 1
ATOM 2152 C CA . GLU B 1 58 ? -13.07 -26.203 7.691 1 94.81 58 GLU B CA 1
ATOM 2153 C C . GLU B 1 58 ? -14.508 -25.828 8.055 1 94.81 58 GLU B C 1
ATOM 2155 O O . GLU B 1 58 ? -15.453 -26.469 7.598 1 94.81 58 GLU B O 1
ATOM 2160 N N . HIS B 1 59 ? -14.703 -24.828 8.812 1 93.06 59 HIS B N 1
ATOM 2161 C CA . HIS B 1 59 ? -16.016 -24.438 9.305 1 93.06 59 HIS B CA 1
ATOM 2162 C C . HIS B 1 59 ? -16.859 -23.797 8.203 1 93.06 59 HIS B C 1
ATOM 2164 O O . HIS B 1 59 ? -18.062 -23.641 8.352 1 93.06 59 HIS B O 1
ATOM 2170 N N . ASN B 1 60 ? -16.203 -23.5 7.062 1 95.56 60 ASN B N 1
ATOM 2171 C CA . ASN B 1 60 ? -16.922 -22.828 5.988 1 95.56 60 ASN B CA 1
ATOM 2172 C C . ASN B 1 60 ? -17.203 -23.766 4.824 1 95.56 60 ASN B C 1
ATOM 2174 O O . ASN B 1 60 ? -17.688 -23.328 3.779 1 95.56 60 ASN B O 1
ATOM 2178 N N . LEU B 1 61 ? -16.922 -25.062 4.957 1 97.31 61 LEU B N 1
ATOM 2179 C CA . LEU B 1 61 ? -17.078 -26.031 3.869 1 97.31 61 LEU B CA 1
ATOM 2180 C C . LEU B 1 61 ? -18.531 -26.094 3.396 1 97.31 61 LEU B C 1
ATOM 2182 O O . LEU B 1 61 ? -18.797 -26.031 2.195 1 97.31 61 LEU B O 1
ATOM 2186 N N . LYS B 1 62 ? -19.422 -26.156 4.355 1 97.5 62 LYS B N 1
ATOM 2187 C CA . LYS B 1 62 ? -20.844 -26.25 4.008 1 97.5 62 LYS B CA 1
ATOM 2188 C C . LYS B 1 62 ? -21.312 -24.984 3.299 1 97.5 62 LYS B C 1
ATOM 2190 O O . LYS B 1 62 ? -21.984 -25.062 2.266 1 97.5 62 LYS B O 1
ATOM 2195 N N . LYS B 1 63 ? -20.984 -23.875 3.883 1 96.81 63 LYS B N 1
ATOM 2196 C CA . LYS B 1 63 ? -21.359 -22.594 3.299 1 96.81 63 LYS B CA 1
ATOM 2197 C C . LYS B 1 63 ? -20.812 -22.453 1.886 1 96.81 63 LYS B C 1
ATOM 2199 O O . LYS B 1 63 ? -21.484 -21.922 1 1 96.81 63 LYS B O 1
ATOM 2204 N N . ALA B 1 64 ? -19.625 -22.906 1.666 1 98.12 64 ALA B N 1
ATOM 2205 C CA . ALA B 1 64 ? -18.984 -22.828 0.353 1 98.12 64 ALA B CA 1
ATOM 2206 C C . ALA B 1 64 ? -19.719 -23.703 -0.661 1 98.12 64 ALA B C 1
ATOM 2208 O O . ALA B 1 64 ? -19.938 -23.297 -1.801 1 98.12 64 ALA B O 1
ATOM 2209 N N . LYS B 1 65 ? -20.047 -24.891 -0.256 1 98.38 65 LYS B N 1
ATOM 2210 C CA . LYS B 1 65 ? -20.781 -25.797 -1.127 1 98.38 65 LYS B CA 1
ATOM 2211 C C . LYS B 1 65 ? -22.125 -25.188 -1.549 1 98.38 65 LYS B C 1
ATOM 2213 O O . LYS B 1 65 ? -22.5 -25.266 -2.719 1 98.38 65 LYS B O 1
ATOM 2218 N N . GLU B 1 66 ? -22.781 -24.578 -0.591 1 98.5 66 GLU B N 1
ATOM 2219 C CA . GLU B 1 66 ? -24.062 -23.938 -0.867 1 98.5 66 GLU B CA 1
ATOM 2220 C C . GLU B 1 66 ? -23.891 -22.781 -1.849 1 98.5 66 GLU B C 1
ATOM 2222 O O . GLU B 1 66 ? -24.703 -22.609 -2.762 1 98.5 66 GLU B O 1
ATOM 2227 N N . LEU B 1 67 ? -22.875 -22 -1.631 1 98.44 67 LEU B N 1
ATOM 2228 C CA . LEU B 1 67 ? -22.594 -20.875 -2.512 1 98.44 67 LEU B CA 1
ATOM 2229 C C . LEU B 1 67 ? -22.344 -21.344 -3.941 1 98.44 67 LEU B C 1
ATOM 2231 O O . LEU B 1 67 ? -22.906 -20.781 -4.887 1 98.44 67 LEU B O 1
ATOM 2235 N N . VAL B 1 68 ? -21.562 -22.391 -4.121 1 98.75 68 VAL B N 1
ATOM 2236 C CA . VAL B 1 68 ? -21.203 -22.938 -5.434 1 98.75 68 VAL B CA 1
ATOM 2237 C C . VAL B 1 68 ? -22.469 -23.422 -6.148 1 98.75 68 VAL B C 1
ATOM 2239 O O . VAL B 1 68 ? -22.641 -23.188 -7.348 1 98.75 68 VAL B O 1
ATOM 2242 N N . LYS B 1 69 ? -23.281 -24.062 -5.375 1 98.5 69 LYS B N 1
ATOM 2243 C CA . LYS B 1 69 ? -24.531 -24.547 -5.93 1 98.5 69 LYS B CA 1
ATOM 2244 C C . LYS B 1 69 ? -25.453 -23.391 -6.312 1 98.5 69 LYS B C 1
ATOM 2246 O O . LYS B 1 69 ? -26 -23.359 -7.414 1 98.5 69 LYS B O 1
ATOM 2251 N N . GLU B 1 70 ? -25.594 -22.484 -5.438 1 98.38 70 GLU B N 1
ATOM 2252 C CA . GLU B 1 70 ? -26.5 -21.344 -5.617 1 98.38 70 GLU B CA 1
ATOM 2253 C C . GLU B 1 70 ? -26.141 -20.562 -6.883 1 98.38 70 GLU B C 1
ATOM 2255 O O . GLU B 1 70 ? -27.047 -20.156 -7.629 1 98.38 70 GLU B O 1
ATOM 2260 N N . TYR B 1 71 ? -24.922 -20.391 -7.188 1 98.5 71 TYR B N 1
ATOM 2261 C CA . TYR B 1 71 ? -24.5 -19.547 -8.305 1 98.5 71 TYR B CA 1
ATOM 2262 C C . TYR B 1 71 ? -24.109 -20.391 -9.508 1 98.5 71 TYR B C 1
ATOM 2264 O O . TYR B 1 71 ? -23.672 -19.859 -10.531 1 98.5 71 TYR B O 1
ATOM 2272 N N . ASN B 1 72 ? -24.172 -21.656 -9.391 1 98.5 72 ASN B N 1
ATOM 2273 C CA . ASN B 1 72 ? -23.906 -22.625 -10.453 1 98.5 72 ASN B CA 1
ATOM 2274 C C . ASN B 1 72 ? -22.484 -22.516 -10.984 1 98.5 72 ASN B C 1
ATOM 2276 O O . ASN B 1 72 ? -22.281 -22.375 -12.195 1 98.5 72 ASN B O 1
ATOM 2280 N N . PHE B 1 73 ? -21.578 -22.453 -10.078 1 98.81 73 PHE B N 1
ATOM 2281 C CA . PHE B 1 73 ? -20.172 -22.453 -10.469 1 98.81 73 PHE B CA 1
ATOM 2282 C C . PHE B 1 73 ? -19.734 -23.859 -10.906 1 98.81 73 PHE B C 1
ATOM 2284 O O . PHE B 1 73 ? -19.109 -24.578 -10.133 1 98.81 73 PHE B O 1
ATOM 2291 N N . SER B 1 74 ? -19.875 -24.141 -12.125 1 98.75 74 SER B N 1
ATOM 2292 C CA . SER B 1 74 ? -19.734 -25.5 -12.664 1 98.75 74 SER B CA 1
ATOM 2293 C C . SER B 1 74 ? -18.281 -25.906 -12.797 1 98.75 74 SER B C 1
ATOM 2295 O O . SER B 1 74 ? -17.969 -27.094 -12.859 1 98.75 74 SER B O 1
ATOM 2297 N N . LYS B 1 75 ? -17.422 -24.938 -12.844 1 98.75 75 LYS B N 1
ATOM 2298 C CA . LYS B 1 75 ? -16.016 -25.266 -13.008 1 98.75 75 LYS B CA 1
ATOM 2299 C C . LYS B 1 75 ? -15.375 -25.625 -11.672 1 98.75 75 LYS B C 1
ATOM 2301 O O . LYS B 1 75 ? -14.242 -26.109 -11.633 1 98.75 75 LYS B O 1
ATOM 2306 N N . VAL B 1 76 ? -16.062 -25.344 -10.578 1 98.88 76 VAL B N 1
ATOM 2307 C CA . VAL B 1 76 ? -15.547 -25.75 -9.273 1 98.88 76 VAL B CA 1
ATOM 2308 C C . VAL B 1 76 ? -15.656 -27.281 -9.141 1 98.88 76 VAL B C 1
ATOM 2310 O O . VAL B 1 76 ? -16.75 -27.812 -8.945 1 98.88 76 VAL B O 1
ATOM 2313 N N . ILE B 1 77 ? -14.547 -27.922 -9.133 1 98.5 77 ILE B N 1
ATOM 2314 C CA . ILE B 1 77 ? -14.578 -29.375 -9.156 1 98.5 77 ILE B CA 1
ATOM 2315 C C . ILE B 1 77 ? -14.227 -29.922 -7.773 1 98.5 77 ILE B C 1
ATOM 2317 O O . ILE B 1 77 ? -14.414 -31.109 -7.504 1 98.5 77 ILE B O 1
ATOM 2321 N N . ALA B 1 78 ? -13.68 -29.078 -6.934 1 98.56 78 ALA B N 1
ATOM 2322 C CA . ALA B 1 78 ? -13.305 -29.5 -5.582 1 98.56 78 ALA B CA 1
ATOM 2323 C C . ALA B 1 78 ? -13.461 -28.344 -4.594 1 98.56 78 ALA B C 1
ATOM 2325 O O . ALA B 1 78 ? -13.148 -27.203 -4.918 1 98.56 78 ALA B O 1
ATOM 2326 N N . ILE B 1 79 ? -13.938 -28.625 -3.414 1 98.69 79 ILE B N 1
ATOM 2327 C CA . ILE B 1 79 ? -13.945 -27.734 -2.25 1 98.69 79 ILE B CA 1
ATOM 2328 C C . ILE B 1 79 ? -13.156 -28.391 -1.112 1 98.69 79 ILE B C 1
ATOM 2330 O O . ILE B 1 79 ? -13.555 -29.438 -0.591 1 98.69 79 ILE B O 1
ATOM 2334 N N . CYS B 1 80 ? -12.047 -27.75 -0.85 1 97.94 80 CYS B N 1
ATOM 2335 C CA . CYS B 1 80 ? -11.086 -28.344 0.074 1 97.94 80 CYS B CA 1
ATOM 2336 C C . CYS B 1 80 ? -11.008 -27.531 1.365 1 97.94 80 CYS B C 1
ATOM 2338 O O . CYS B 1 80 ? -11.375 -26.359 1.391 1 97.94 80 CYS B O 1
ATOM 2340 N N . SER B 1 81 ? -10.531 -28.203 2.441 1 96.94 81 SER B N 1
ATOM 2341 C CA . SER B 1 81 ? -10.227 -27.516 3.689 1 96.94 81 SER B CA 1
ATOM 2342 C C . SER B 1 81 ? -8.797 -26.984 3.688 1 96.94 81 SER B C 1
ATOM 2344 O O . SER B 1 81 ? -7.859 -27.688 3.316 1 96.94 81 SER B O 1
ATOM 2346 N N . GLY B 1 82 ? -8.75 -25.703 4.055 1 95.44 82 GLY B N 1
ATOM 2347 C CA . GLY B 1 82 ? -7.434 -25.109 4.18 1 95.44 82 GLY B CA 1
ATOM 2348 C C . GLY B 1 82 ? -6.742 -25.453 5.484 1 95.44 82 GLY B C 1
ATOM 2349 O O . GLY B 1 82 ? -7.281 -26.203 6.297 1 95.44 82 GLY B O 1
ATOM 2350 N N . GLY B 1 83 ? -5.496 -25 5.582 1 92.31 83 GLY B N 1
ATOM 2351 C CA . GLY B 1 83 ? -4.711 -25.25 6.781 1 92.31 83 GLY B CA 1
ATOM 2352 C C . GLY B 1 83 ? -4.418 -24 7.578 1 92.31 83 GLY B C 1
ATOM 2353 O O . GLY B 1 83 ? -5.117 -23 7.449 1 92.31 83 GLY B O 1
ATOM 2354 N N . GLU B 1 84 ? -3.457 -24.125 8.477 1 90.12 84 GLU B N 1
ATOM 2355 C CA . GLU B 1 84 ? -3.084 -23.031 9.375 1 90.12 84 GLU B CA 1
ATOM 2356 C C . GLU B 1 84 ? -2.447 -21.875 8.609 1 90.12 84 GLU B C 1
ATOM 2358 O O . GLU B 1 84 ? -2.764 -20.719 8.852 1 90.12 84 GLU B O 1
ATOM 2363 N N . LEU B 1 85 ? -1.619 -22.234 7.703 1 92.56 85 LEU B N 1
ATOM 2364 C CA . LEU B 1 85 ? -0.944 -21.234 6.891 1 92.56 85 LEU B CA 1
ATOM 2365 C C . LEU B 1 85 ? -1.556 -21.156 5.496 1 92.56 85 LEU B C 1
ATOM 2367 O O . LEU B 1 85 ? -2.127 -22.125 5.012 1 92.56 85 LEU B O 1
ATOM 2371 N N . ARG B 1 86 ? -1.403 -20.016 4.875 1 93.19 86 ARG B N 1
ATOM 2372 C CA . ARG B 1 86 ? -1.879 -19.844 3.504 1 93.19 86 ARG B CA 1
ATOM 2373 C C . ARG B 1 86 ? -1.281 -20.906 2.588 1 93.19 86 ARG B C 1
ATOM 2375 O O . ARG B 1 86 ? -1.969 -21.438 1.712 1 93.19 86 ARG B O 1
ATOM 2382 N N . GLN B 1 87 ? 0.028 -21.188 2.809 1 94.81 87 GLN B N 1
ATOM 2383 C CA . GLN B 1 87 ? 0.733 -22.156 1.964 1 94.81 87 GLN B CA 1
ATOM 2384 C C . GLN B 1 87 ? 0.138 -23.547 2.104 1 94.81 87 GLN B C 1
ATOM 2386 O O . GLN B 1 87 ? 0.119 -24.312 1.141 1 94.81 87 GLN B O 1
ATOM 2391 N N . ASP B 1 88 ? -0.371 -23.891 3.303 1 94.94 88 ASP B N 1
ATOM 2392 C CA . ASP B 1 88 ? -1.067 -25.156 3.492 1 94.94 88 ASP B CA 1
ATOM 2393 C C . ASP B 1 88 ? -2.346 -25.203 2.658 1 94.94 88 ASP B C 1
ATOM 2395 O O . ASP B 1 88 ? -2.656 -26.234 2.053 1 94.94 88 ASP B O 1
ATOM 2399 N N . SER B 1 89 ? -3.037 -24.141 2.664 1 97.06 89 SER B N 1
ATOM 2400 C CA . SER B 1 89 ? -4.277 -24.047 1.903 1 97.06 89 SER B CA 1
ATOM 2401 C C . SER B 1 89 ? -4.02 -24.188 0.407 1 97.06 89 SER B C 1
ATOM 2403 O O . SER B 1 89 ? -4.723 -24.922 -0.284 1 97.06 89 SER B O 1
ATOM 2405 N N . VAL B 1 90 ? -2.992 -23.469 -0.067 1 98.19 90 VAL B N 1
ATOM 2406 C CA . VAL B 1 90 ? -2.656 -23.547 -1.485 1 98.19 90 VAL B CA 1
ATOM 2407 C C . VAL B 1 90 ? -2.305 -24.984 -1.855 1 98.19 90 VAL B C 1
ATOM 2409 O O . VAL B 1 90 ? -2.734 -25.484 -2.895 1 98.19 90 VAL B O 1
ATOM 2412 N N . SER B 1 91 ? -1.519 -25.641 -0.981 1 97.31 91 SER B N 1
ATOM 2413 C CA . SER B 1 91 ? -1.116 -27.031 -1.223 1 97.31 91 SER B CA 1
ATOM 2414 C C . SER B 1 91 ? -2.33 -27.938 -1.381 1 97.31 91 SER B C 1
ATOM 2416 O O . SER B 1 91 ? -2.354 -28.797 -2.26 1 97.31 91 SER B O 1
ATOM 2418 N N . SER B 1 92 ? -3.303 -27.797 -0.535 1 97.19 92 SER B N 1
ATOM 2419 C CA . SER B 1 92 ? -4.531 -28.578 -0.623 1 97.19 92 SER B CA 1
ATOM 2420 C C . SER B 1 92 ? -5.211 -28.391 -1.975 1 97.19 92 SER B C 1
ATOM 2422 O O . SER B 1 92 ? -5.688 -29.344 -2.578 1 97.19 92 SER B O 1
ATOM 2424 N N . GLY B 1 93 ? -5.297 -27.141 -2.428 1 98.25 93 GLY B N 1
ATOM 2425 C CA . GLY B 1 93 ? -5.883 -26.844 -3.723 1 98.25 93 GLY B CA 1
ATOM 2426 C C . GLY B 1 93 ? -5.105 -27.438 -4.883 1 98.25 93 GLY B C 1
ATOM 2427 O O . GLY B 1 93 ? -5.695 -27.969 -5.828 1 98.25 93 GLY B O 1
ATOM 2428 N N . LEU B 1 94 ? -3.773 -27.359 -4.809 1 98.19 94 LEU B N 1
ATOM 2429 C CA . LEU B 1 94 ? -2.918 -27.891 -5.855 1 98.19 94 LEU B CA 1
ATOM 2430 C C . LEU B 1 94 ? -3.107 -29.406 -5.984 1 98.19 94 LEU B C 1
ATOM 2432 O O . LEU B 1 94 ? -3.127 -29.938 -7.098 1 98.19 94 LEU B O 1
ATOM 2436 N N . THR B 1 95 ? -3.23 -30.062 -4.855 1 97.38 95 THR B N 1
ATOM 2437 C CA . THR B 1 95 ? -3.428 -31.516 -4.844 1 97.38 95 THR B CA 1
ATOM 2438 C C . THR B 1 95 ? -4.723 -31.891 -5.559 1 97.38 95 THR B C 1
ATOM 2440 O O . THR B 1 95 ? -4.777 -32.906 -6.254 1 97.38 95 THR B O 1
ATOM 2443 N N . ALA B 1 96 ? -5.738 -31.094 -5.43 1 97.62 96 ALA B N 1
ATOM 2444 C CA . ALA B 1 96 ? -7.035 -31.344 -6.043 1 97.62 96 ALA B CA 1
ATOM 2445 C C . ALA B 1 96 ? -6.98 -31.141 -7.555 1 97.62 96 ALA B C 1
ATOM 2447 O O . ALA B 1 96 ? -7.836 -31.641 -8.289 1 97.62 96 ALA B O 1
ATOM 2448 N N . LEU B 1 97 ? -6.012 -30.391 -8.055 1 97.56 97 LEU B N 1
ATOM 2449 C CA . LEU B 1 97 ? -5.863 -30.062 -9.469 1 97.56 97 LEU B CA 1
ATOM 2450 C C . LEU B 1 97 ? -4.703 -30.844 -10.086 1 97.56 97 LEU B C 1
ATOM 2452 O O . LEU B 1 97 ? -3.928 -30.281 -10.867 1 97.56 97 LEU B O 1
ATOM 2456 N N . CYS B 1 98 ? -4.562 -32.031 -9.828 1 90.75 98 CYS B N 1
ATOM 2457 C CA . CYS B 1 98 ? -3.396 -32.844 -10.156 1 90.75 98 CYS B CA 1
ATOM 2458 C C . CYS B 1 98 ? -3.301 -33.094 -11.664 1 90.75 98 CYS B C 1
ATOM 2460 O O . CYS B 1 98 ? -2.234 -33.438 -12.172 1 90.75 98 CYS B O 1
ATOM 2462 N N . ASP B 1 99 ? -4.293 -32.844 -12.492 1 95.12 99 ASP B N 1
ATOM 2463 C CA . ASP B 1 99 ? -4.277 -33.156 -13.914 1 95.12 99 ASP B CA 1
ATOM 2464 C C . ASP B 1 99 ? -4.07 -31.891 -14.742 1 95.12 99 ASP B C 1
ATOM 2466 O O . ASP B 1 99 ? -4.164 -31.922 -15.977 1 95.12 99 ASP B O 1
ATOM 2470 N N . CYS B 1 100 ? -3.775 -30.797 -14.125 1 97.62 100 CYS B N 1
ATOM 2471 C CA . CYS B 1 100 ? -3.613 -29.516 -14.828 1 97.62 100 CYS B CA 1
ATOM 2472 C C . CYS B 1 100 ? -2.152 -29.281 -15.18 1 97.62 100 CYS B C 1
ATOM 2474 O O . CYS B 1 100 ? -1.257 -29.609 -14.398 1 97.62 100 CYS B O 1
ATOM 2476 N N . GLY B 1 101 ? -1.912 -28.688 -16.344 1 98.5 101 GLY B N 1
ATOM 2477 C CA . GLY B 1 101 ? -0.569 -28.312 -16.75 1 98.5 101 GLY B CA 1
ATOM 2478 C C . GLY B 1 101 ? -0.164 -26.922 -16.266 1 98.5 101 GLY B C 1
ATOM 2479 O O . GLY B 1 101 ? 1.025 -26.641 -16.109 1 98.5 101 GLY B O 1
ATOM 2480 N N . TRP B 1 102 ? -1.106 -26.062 -16.109 1 98.81 102 TRP B N 1
ATOM 2481 C CA . TRP B 1 102 ? -0.934 -24.719 -15.586 1 98.81 102 TRP B CA 1
ATOM 2482 C C . TRP B 1 102 ? -1.875 -24.469 -14.414 1 98.81 102 TRP B C 1
ATOM 2484 O O . TRP B 1 102 ? -2.969 -25.031 -14.352 1 98.81 102 TRP B O 1
ATOM 2494 N N . VAL B 1 103 ? -1.442 -23.656 -13.516 1 98.88 103 VAL B N 1
ATOM 2495 C CA . VAL B 1 103 ? -2.297 -23.344 -12.375 1 98.88 103 VAL B CA 1
ATOM 2496 C C . VAL B 1 103 ? -2.211 -21.844 -12.055 1 98.88 103 VAL B C 1
ATOM 2498 O O . VAL B 1 103 ? -1.132 -21.266 -12.109 1 98.88 103 VAL B O 1
ATOM 2501 N N . LEU B 1 104 ? -3.316 -21.234 -11.844 1 98.88 104 LEU B N 1
ATOM 2502 C CA . LEU B 1 104 ? -3.422 -19.891 -11.258 1 98.88 104 LEU B CA 1
ATOM 2503 C C . LEU B 1 104 ? -3.814 -19.969 -9.789 1 98.88 104 LEU B C 1
ATOM 2505 O O . LEU B 1 104 ? -4.707 -20.734 -9.422 1 98.88 104 LEU B O 1
ATOM 2509 N N . ILE B 1 105 ? -3.121 -19.281 -8.945 1 98.94 105 ILE B N 1
ATOM 2510 C CA . ILE B 1 105 ? -3.447 -19.172 -7.531 1 98.94 105 ILE B CA 1
ATOM 2511 C C . ILE B 1 105 ? -3.949 -17.766 -7.223 1 98.94 105 ILE B C 1
ATOM 2513 O O . ILE B 1 105 ? -3.258 -16.781 -7.496 1 98.94 105 ILE B O 1
ATOM 2517 N N . HIS B 1 106 ? -5.113 -17.625 -6.66 1 98.88 106 HIS B N 1
ATOM 2518 C CA . HIS B 1 106 ? -5.734 -16.328 -6.449 1 98.88 106 HIS B CA 1
ATOM 2519 C C . HIS B 1 106 ? -6.422 -16.25 -5.09 1 98.88 106 HIS B C 1
ATOM 2521 O O . HIS B 1 106 ? -6.988 -17.25 -4.625 1 98.88 106 HIS B O 1
ATOM 2527 N N . ASP B 1 107 ? -6.305 -15.133 -4.457 1 98.12 107 ASP B N 1
ATOM 2528 C CA . ASP B 1 107 ? -6.98 -14.891 -3.186 1 98.12 107 ASP B CA 1
ATOM 2529 C C . ASP B 1 107 ? -8.484 -14.758 -3.383 1 98.12 107 ASP B C 1
ATOM 2531 O O . ASP B 1 107 ? -8.945 -13.906 -4.152 1 98.12 107 ASP B O 1
ATOM 2535 N N . GLY B 1 108 ? -9.203 -15.516 -2.617 1 98.19 108 GLY B N 1
ATOM 2536 C CA . GLY B 1 108 ? -10.648 -15.422 -2.66 1 98.19 108 GLY B CA 1
ATOM 2537 C C . GLY B 1 108 ? -11.18 -14.07 -2.217 1 98.19 108 GLY B C 1
ATOM 2538 O O . GLY B 1 108 ? -12.297 -13.68 -2.568 1 98.19 108 GLY B O 1
ATOM 2539 N N . ALA B 1 109 ? -10.359 -13.344 -1.527 1 97.12 109 ALA B N 1
ATOM 2540 C CA . ALA B 1 109 ? -10.75 -12.047 -0.979 1 97.12 109 ALA B CA 1
ATOM 2541 C C . ALA B 1 109 ? -10.375 -10.914 -1.932 1 97.12 109 ALA B C 1
ATOM 2543 O O . ALA B 1 109 ? -10.359 -9.742 -1.541 1 97.12 109 ALA B O 1
ATOM 2544 N N . ARG B 1 110 ? -10.062 -11.18 -3.141 1 98.12 110 ARG B N 1
ATOM 2545 C CA . ARG B 1 110 ? -9.812 -10.195 -4.191 1 98.12 110 ARG B CA 1
ATOM 2546 C C . ARG B 1 110 ? -10.898 -10.266 -5.266 1 98.12 110 ARG B C 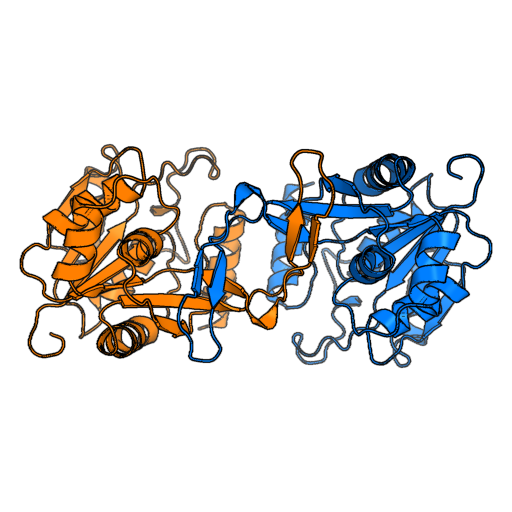1
ATOM 2548 O O . ARG B 1 110 ? -10.656 -10.773 -6.359 1 98.12 110 ARG B O 1
ATOM 2555 N N . PRO B 1 111 ? -11.984 -9.664 -5.043 1 98.25 111 PRO B N 1
ATOM 2556 C CA . PRO B 1 111 ? -13.156 -9.844 -5.895 1 98.25 111 PRO B CA 1
ATOM 2557 C C . PRO B 1 111 ? -13.117 -8.969 -7.145 1 98.25 111 PRO B C 1
ATOM 2559 O O . PRO B 1 111 ? -13.984 -9.102 -8.016 1 98.25 111 PRO B O 1
ATOM 2562 N N . LEU B 1 112 ? -12.117 -8.117 -7.336 1 97.75 112 LEU B N 1
ATOM 2563 C CA . LEU B 1 112 ? -12.18 -7.125 -8.406 1 97.75 112 LEU B CA 1
ATOM 2564 C C . LEU B 1 112 ? -11.133 -7.418 -9.477 1 97.75 112 LEU B C 1
ATOM 2566 O O . LEU B 1 112 ? -10.609 -6.492 -10.102 1 97.75 112 LEU B O 1
ATOM 2570 N N . LEU B 1 113 ? -10.844 -8.648 -9.633 1 98.31 113 LEU B N 1
ATOM 2571 C CA . LEU B 1 113 ? -9.875 -9.016 -10.656 1 98.31 113 LEU B CA 1
ATOM 2572 C C . LEU B 1 113 ? -10.398 -8.688 -12.047 1 98.31 113 LEU B C 1
ATOM 2574 O O . LEU B 1 113 ? -11.531 -9.031 -12.391 1 98.31 113 LEU B O 1
ATOM 2578 N N . ASP B 1 114 ? -9.57 -7.945 -12.797 1 97.38 114 ASP B N 1
ATOM 2579 C CA . ASP B 1 114 ? -9.859 -7.777 -14.219 1 97.38 114 ASP B CA 1
ATOM 2580 C C . ASP B 1 114 ? -9.703 -9.102 -14.969 1 97.38 114 ASP B C 1
ATOM 2582 O O . ASP B 1 114 ? -8.641 -9.719 -14.922 1 97.38 114 ASP B O 1
ATOM 2586 N N . PRO B 1 115 ? -10.742 -9.5 -15.672 1 97.94 115 PRO B N 1
ATOM 2587 C CA . PRO B 1 115 ? -10.695 -10.797 -16.359 1 97.94 115 PRO B CA 1
ATOM 2588 C C . PRO B 1 115 ? -9.516 -10.914 -17.312 1 97.94 115 PRO B C 1
ATOM 2590 O O . PRO B 1 115 ? -9.008 -12.016 -17.547 1 97.94 115 PRO B O 1
ATOM 2593 N N . VAL B 1 116 ? -9.031 -9.812 -17.812 1 97.94 116 VAL B N 1
ATOM 2594 C CA . VAL B 1 116 ? -7.949 -9.852 -18.797 1 97.94 116 VAL B CA 1
ATOM 2595 C C . VAL B 1 116 ? -6.656 -10.297 -18.125 1 97.94 116 VAL B C 1
ATOM 2597 O O . VAL B 1 116 ? -5.723 -10.75 -18.797 1 97.94 116 VAL B O 1
ATOM 2600 N N . SER B 1 117 ? -6.629 -10.195 -16.797 1 98.31 117 SER B N 1
ATOM 2601 C CA . SER B 1 117 ? -5.441 -10.57 -16.047 1 98.31 117 SER B CA 1
ATOM 2602 C C . SER B 1 117 ? -5.137 -12.055 -16.188 1 98.31 117 SER B C 1
ATOM 2604 O O . SER B 1 117 ? -3.98 -12.469 -16.109 1 98.31 117 SER B O 1
ATOM 2606 N N . ILE B 1 118 ? -6.156 -12.898 -16.438 1 98.69 118 ILE B N 1
ATOM 2607 C CA . ILE B 1 118 ? -5.996 -14.344 -16.516 1 98.69 118 ILE B CA 1
ATOM 2608 C C . ILE B 1 118 ? -5.191 -14.711 -17.75 1 98.69 118 ILE B C 1
ATOM 2610 O O . ILE B 1 118 ? -4.094 -15.266 -17.656 1 98.69 118 ILE B O 1
ATOM 2614 N N . PRO B 1 119 ? -5.633 -14.297 -18.984 1 98.56 119 PRO B N 1
ATOM 2615 C CA . PRO B 1 119 ? -4.801 -14.625 -20.141 1 98.56 119 PRO B CA 1
ATOM 2616 C C . PRO B 1 119 ? -3.451 -13.906 -20.125 1 98.56 119 PRO B C 1
ATOM 2618 O O . PRO B 1 119 ? -2.451 -14.453 -20.594 1 98.56 119 PRO B O 1
ATOM 2621 N N . GLU B 1 120 ? -3.355 -12.672 -19.578 1 98.5 120 GLU B N 1
ATOM 2622 C CA . GLU B 1 120 ? -2.09 -11.953 -19.484 1 98.5 120 GLU B CA 1
ATOM 2623 C C . GLU B 1 120 ? -1.096 -12.695 -18.594 1 98.5 120 GLU B C 1
ATOM 2625 O O . GLU B 1 120 ? 0.093 -12.773 -18.906 1 98.5 120 GLU B O 1
ATOM 2630 N N . GLY B 1 121 ? -1.609 -13.203 -17.516 1 98.75 121 GLY B N 1
ATOM 2631 C CA . GLY B 1 121 ? -0.762 -13.977 -16.625 1 98.75 121 GLY B CA 1
ATOM 2632 C C . GLY B 1 121 ? -0.237 -15.25 -17.266 1 98.75 121 GLY B C 1
ATOM 2633 O O . GLY B 1 121 ? 0.94 -15.586 -17.109 1 98.75 121 GLY B O 1
ATOM 2634 N N . LEU B 1 122 ? -1.098 -15.977 -17.953 1 98.75 122 LEU B N 1
ATOM 2635 C CA . LEU B 1 122 ? -0.695 -17.203 -18.641 1 98.75 122 LEU B CA 1
ATOM 2636 C C . LEU B 1 122 ? 0.379 -16.906 -19.688 1 98.75 122 LEU B C 1
ATOM 2638 O O . LEU B 1 122 ? 1.385 -17.625 -19.75 1 98.75 122 LEU B O 1
ATOM 2642 N N . GLU B 1 123 ? 0.142 -15.836 -20.422 1 98.62 123 GLU B N 1
ATOM 2643 C CA . GLU B 1 123 ? 1.112 -15.461 -21.453 1 98.62 123 GLU B CA 1
ATOM 2644 C C . GLU B 1 123 ? 2.459 -15.102 -20.828 1 98.62 123 GLU B C 1
ATOM 2646 O O . GLU B 1 123 ? 3.51 -15.477 -21.359 1 98.62 123 GLU B O 1
ATOM 2651 N N . ALA B 1 124 ? 2.412 -14.391 -19.766 1 98.5 124 ALA B N 1
ATOM 2652 C CA . ALA B 1 124 ? 3.648 -14.023 -19.078 1 98.5 124 ALA B CA 1
ATOM 2653 C C . ALA B 1 124 ? 4.371 -15.258 -18.547 1 98.5 124 ALA B C 1
ATOM 2655 O O . ALA B 1 124 ? 5.594 -15.367 -18.672 1 98.5 124 ALA B O 1
ATOM 2656 N N . ALA B 1 125 ? 3.617 -16.172 -17.969 1 98.56 125 ALA B N 1
ATOM 2657 C CA . ALA B 1 125 ? 4.191 -17.359 -17.359 1 98.56 125 ALA B CA 1
ATOM 2658 C C . ALA B 1 125 ? 4.777 -18.281 -18.438 1 98.56 125 ALA B C 1
ATOM 2660 O O . ALA B 1 125 ? 5.684 -19.078 -18.156 1 98.56 125 ALA B O 1
ATOM 2661 N N . LYS B 1 126 ? 4.203 -18.219 -19.562 1 97.81 126 LYS B N 1
ATOM 2662 C CA . LYS B 1 126 ? 4.664 -19.047 -20.688 1 97.81 126 LYS B CA 1
ATOM 2663 C C . LYS B 1 126 ? 6.156 -18.859 -20.922 1 97.81 126 LYS B C 1
ATOM 2665 O O . LYS B 1 126 ? 6.852 -19.797 -21.328 1 97.81 126 LYS B O 1
ATOM 2670 N N . LEU B 1 127 ? 6.652 -17.688 -20.609 1 94.94 127 LEU B N 1
ATOM 2671 C CA . LEU B 1 127 ? 8.031 -17.328 -20.922 1 94.94 127 LEU B CA 1
ATOM 2672 C C . LEU B 1 127 ? 9.008 -18.078 -20.031 1 94.94 127 LEU B C 1
ATOM 2674 O O . LEU B 1 127 ? 10.078 -18.484 -20.484 1 94.94 127 LEU B O 1
ATOM 2678 N N . CYS B 1 128 ? 8.648 -18.375 -18.781 1 96.38 128 CYS B N 1
ATOM 2679 C CA . CYS B 1 128 ? 9.633 -18.984 -17.906 1 96.38 128 CYS B CA 1
ATOM 2680 C C . CYS B 1 128 ? 8.977 -19.938 -16.922 1 96.38 128 CYS B C 1
ATOM 2682 O O . CYS B 1 128 ? 9.633 -20.5 -16.047 1 96.38 128 CYS B O 1
ATOM 2684 N N . GLY B 1 129 ? 7.719 -20.078 -17.016 1 98.25 129 GLY B N 1
ATOM 2685 C CA . GLY B 1 129 ? 7.02 -21.078 -16.219 1 98.25 129 GLY B CA 1
ATOM 2686 C C . GLY B 1 129 ? 6.332 -20.5 -15.008 1 98.25 129 GLY B C 1
ATOM 2687 O O . GLY B 1 129 ? 5.609 -21.203 -14.297 1 98.25 129 GLY B O 1
ATOM 2688 N N . SER B 1 130 ? 6.586 -19.219 -14.711 1 98.75 130 SER B N 1
ATOM 2689 C CA . SER B 1 130 ? 6.004 -18.578 -13.539 1 98.75 130 SER B CA 1
ATOM 2690 C C . SER B 1 130 ? 5.812 -17.078 -13.773 1 98.75 130 SER B C 1
ATOM 2692 O O . SER B 1 130 ? 6.633 -16.438 -14.438 1 98.75 130 SER B O 1
ATOM 2694 N N . ALA B 1 131 ? 4.75 -16.562 -13.219 1 98.81 131 ALA B N 1
ATOM 2695 C CA . ALA B 1 131 ? 4.48 -15.133 -13.305 1 98.81 131 ALA B CA 1
ATOM 2696 C C . ALA B 1 131 ? 3.629 -14.664 -12.133 1 98.81 131 ALA B C 1
ATOM 2698 O O . ALA B 1 131 ? 2.846 -15.438 -11.578 1 98.81 131 ALA B O 1
ATOM 2699 N N . VAL B 1 132 ? 3.797 -13.422 -11.781 1 98.75 132 VAL B N 1
ATOM 2700 C CA . VAL B 1 132 ? 3.037 -12.867 -10.664 1 98.75 132 VAL B CA 1
ATOM 2701 C C . VAL B 1 132 ? 2.465 -11.5 -11.062 1 98.75 132 VAL B C 1
ATOM 2703 O O . VAL B 1 132 ? 3.129 -10.719 -11.742 1 98.75 132 VAL B O 1
ATOM 2706 N N . ALA B 1 133 ? 1.21 -11.281 -10.711 1 98.75 133 ALA B N 1
ATOM 2707 C CA . ALA B 1 133 ? 0.613 -9.953 -10.852 1 98.75 133 ALA B CA 1
ATOM 2708 C C . ALA B 1 133 ? 1.188 -8.977 -9.82 1 98.75 133 ALA B C 1
ATOM 2710 O O . ALA B 1 133 ? 1.391 -9.344 -8.664 1 98.75 133 ALA B O 1
ATOM 2711 N N . ALA B 1 134 ? 1.451 -7.777 -10.305 1 98.5 134 ALA B N 1
ATOM 2712 C CA . ALA B 1 134 ? 2.004 -6.797 -9.367 1 98.5 134 ALA B CA 1
ATOM 2713 C C . ALA B 1 134 ? 1.744 -5.375 -9.852 1 98.5 134 ALA B C 1
ATOM 2715 O O . ALA B 1 134 ? 1.419 -5.156 -11.023 1 98.5 134 ALA B O 1
ATOM 2716 N N . VAL B 1 135 ? 1.831 -4.43 -8.961 1 97.88 135 VAL B N 1
ATOM 2717 C CA . VAL B 1 135 ? 1.754 -3.008 -9.281 1 97.88 135 VAL B CA 1
ATOM 2718 C C . VAL B 1 135 ? 2.965 -2.281 -8.695 1 97.88 135 VAL B C 1
ATOM 2720 O O . VAL B 1 135 ? 3.496 -2.686 -7.656 1 97.88 135 VAL B O 1
ATOM 2723 N N . PRO B 1 136 ? 3.447 -1.237 -9.383 1 96.88 136 PRO B N 1
ATOM 2724 C CA . PRO B 1 136 ? 4.5 -0.419 -8.773 1 96.88 136 PRO B CA 1
ATOM 2725 C C . PRO B 1 136 ? 4.102 0.151 -7.418 1 96.88 136 PRO B C 1
ATOM 2727 O O . PRO B 1 136 ? 2.943 0.527 -7.219 1 96.88 136 PRO B O 1
ATOM 2730 N N . LEU B 1 137 ? 5.023 0.227 -6.492 1 95.88 137 LEU B N 1
ATOM 2731 C CA . LEU B 1 137 ? 4.754 0.885 -5.219 1 95.88 137 LEU B CA 1
ATOM 2732 C C . LEU B 1 137 ? 4.648 2.396 -5.398 1 95.88 137 LEU B C 1
ATOM 2734 O O . LEU B 1 137 ? 5.395 2.986 -6.184 1 95.88 137 LEU B O 1
ATOM 2738 N N . LYS B 1 138 ? 3.805 2.982 -4.578 1 90.69 138 LYS B N 1
ATOM 2739 C CA . LYS B 1 138 ? 3.59 4.422 -4.672 1 90.69 138 LYS B CA 1
ATOM 2740 C C . LYS B 1 138 ? 4.293 5.16 -3.537 1 90.69 138 LYS B C 1
ATOM 2742 O O . LYS B 1 138 ? 4.75 6.289 -3.713 1 90.69 138 LYS B O 1
ATOM 2747 N N . ASP B 1 139 ? 4.391 4.516 -2.443 1 92.69 139 ASP B N 1
ATOM 2748 C CA . ASP B 1 139 ? 4.941 5.148 -1.249 1 92.69 139 ASP B CA 1
ATOM 2749 C C . ASP B 1 139 ? 6.461 5.023 -1.214 1 92.69 139 ASP B C 1
ATOM 2751 O O . ASP B 1 139 ? 7.031 4.129 -1.847 1 92.69 139 ASP B O 1
ATOM 2755 N N . THR B 1 140 ? 7.082 5.992 -0.548 1 95.94 140 THR B N 1
ATOM 2756 C CA . THR B 1 140 ? 8.492 5.836 -0.207 1 95.94 140 THR B CA 1
ATOM 2757 C C . THR B 1 140 ? 8.68 4.715 0.811 1 95.94 140 THR B C 1
ATOM 2759 O O . THR B 1 140 ? 7.988 4.672 1.83 1 95.94 140 THR B O 1
ATOM 2762 N N . VAL B 1 141 ? 9.5 3.768 0.425 1 98.06 141 VAL B N 1
ATOM 2763 C CA . VAL B 1 141 ? 9.758 2.615 1.283 1 98.06 141 VAL B CA 1
ATOM 2764 C C . VAL B 1 141 ? 11.188 2.689 1.831 1 98.06 141 VAL B C 1
ATOM 2766 O O . VAL B 1 141 ? 12.125 3.016 1.099 1 98.06 141 VAL B O 1
ATOM 2769 N N . LYS B 1 142 ? 11.336 2.473 3.1 1 98.19 142 LYS B N 1
ATOM 2770 C CA . LYS B 1 142 ? 12.641 2.443 3.756 1 98.19 142 LYS B CA 1
ATOM 2771 C C . LYS B 1 142 ? 12.859 1.12 4.484 1 98.19 142 LYS B C 1
ATOM 2773 O O . LYS B 1 142 ? 11.898 0.486 4.93 1 98.19 142 LYS B O 1
ATOM 2778 N N . GLU B 1 143 ? 14.055 0.673 4.5 1 98.12 143 GLU B N 1
ATOM 2779 C CA . GLU B 1 143 ? 14.477 -0.414 5.379 1 98.12 143 GLU B CA 1
ATOM 2780 C C . GLU B 1 143 ? 14.914 0.117 6.738 1 98.12 143 GLU B C 1
ATOM 2782 O O . GLU B 1 143 ? 15.602 1.137 6.82 1 98.12 143 GLU B O 1
ATOM 2787 N N . ILE B 1 144 ? 14.578 -0.599 7.762 1 98.12 144 ILE B N 1
ATOM 2788 C CA . ILE B 1 144 ? 14.859 -0.09 9.102 1 98.12 144 ILE B CA 1
ATOM 2789 C C . ILE B 1 144 ? 15.648 -1.13 9.898 1 98.12 144 ILE B C 1
ATOM 2791 O O . ILE B 1 144 ? 15.578 -2.326 9.602 1 98.12 144 ILE B O 1
ATOM 2795 N N . SER B 1 145 ? 16.359 -0.696 10.891 1 97.31 145 SER B N 1
ATOM 2796 C CA . SER B 1 145 ? 17.062 -1.56 11.836 1 97.31 145 SER B CA 1
ATOM 2797 C C . SER B 1 145 ? 16.156 -1.991 12.977 1 97.31 145 SER B C 1
ATOM 2799 O O . SER B 1 145 ? 15.078 -1.424 13.172 1 97.31 145 SER B O 1
ATOM 2801 N N . PRO B 1 146 ? 16.516 -3.004 13.711 1 95.19 146 PRO B N 1
ATOM 2802 C CA . PRO B 1 146 ? 15.734 -3.428 14.875 1 95.19 146 PRO B CA 1
ATOM 2803 C C . PRO B 1 146 ? 15.562 -2.316 15.906 1 95.19 146 PRO B C 1
ATOM 2805 O O . PRO B 1 146 ? 14.602 -2.336 16.688 1 95.19 146 PRO B O 1
ATOM 2808 N N . GLU B 1 147 ? 16.438 -1.285 15.906 1 94.5 147 GLU B N 1
ATOM 2809 C CA . GLU B 1 147 ? 16.391 -0.183 16.859 1 94.5 147 GLU B CA 1
ATOM 2810 C C . GLU B 1 147 ? 15.461 0.931 16.375 1 94.5 147 GLU B C 1
ATOM 2812 O O . GLU B 1 147 ? 15.297 1.945 17.062 1 94.5 147 GLU B O 1
ATOM 2817 N N . GLY B 1 148 ? 14.883 0.709 15.211 1 96 148 GLY B N 1
ATOM 2818 C CA . GLY B 1 148 ? 13.938 1.699 14.711 1 96 148 GLY B CA 1
ATOM 2819 C C . GLY B 1 148 ? 14.617 2.871 14.031 1 96 148 GLY B C 1
ATOM 2820 O O . GLY B 1 148 ? 14.156 4.012 14.141 1 96 148 GLY B O 1
ATOM 2821 N N . LEU B 1 149 ? 15.742 2.6 13.461 1 97.81 149 LEU B N 1
ATOM 2822 C CA . LEU B 1 149 ? 16.453 3.605 12.672 1 97.81 149 LEU B CA 1
ATOM 2823 C C . LEU B 1 149 ? 16.375 3.279 11.188 1 97.81 149 LEU B C 1
ATOM 2825 O O . LEU B 1 149 ? 16.453 2.113 10.797 1 97.81 149 LEU B O 1
ATOM 2829 N N . VAL B 1 150 ? 16.266 4.34 10.391 1 97.88 150 VAL B N 1
ATOM 2830 C CA . VAL B 1 150 ? 16.281 4.145 8.945 1 97.88 150 VAL B CA 1
ATOM 2831 C C . VAL B 1 150 ? 17.672 3.688 8.508 1 97.88 150 VAL B C 1
ATOM 2833 O O . VAL B 1 150 ? 18.672 4.332 8.82 1 97.88 150 VAL B O 1
ATOM 2836 N N . GLU B 1 151 ? 17.688 2.555 7.812 1 97.75 151 GLU B N 1
ATOM 2837 C CA . GLU B 1 151 ? 18.953 2.078 7.262 1 97.75 151 GLU B CA 1
ATOM 2838 C C . GLU B 1 151 ? 19.188 2.625 5.855 1 97.75 151 GLU B C 1
ATOM 2840 O O . GLU B 1 151 ? 20.297 3.062 5.531 1 97.75 151 GLU B O 1
ATOM 2845 N N . LYS B 1 152 ? 18.203 2.564 5.102 1 96.69 152 LYS B N 1
ATOM 2846 C CA . LYS B 1 152 ? 18.297 3.104 3.746 1 96.69 152 LYS B CA 1
ATOM 2847 C C . LYS B 1 152 ? 16.906 3.277 3.135 1 96.69 152 LYS B C 1
ATOM 2849 O O . LYS B 1 152 ? 15.945 2.617 3.549 1 96.69 152 LYS B O 1
ATOM 2854 N N . THR B 1 153 ? 16.828 4.23 2.252 1 97.5 153 THR B N 1
ATOM 2855 C CA . THR B 1 153 ? 15.656 4.367 1.386 1 97.5 153 THR B CA 1
ATOM 2856 C C . THR B 1 153 ? 15.812 3.506 0.135 1 97.5 153 THR B C 1
ATOM 2858 O O . THR B 1 153 ? 16.844 3.549 -0.531 1 97.5 153 THR B O 1
ATOM 2861 N N . LEU B 1 154 ? 14.812 2.717 -0.162 1 97.31 154 LEU B N 1
ATOM 2862 C CA . LEU B 1 154 ? 14.891 1.812 -1.305 1 97.31 154 LEU B CA 1
ATOM 2863 C C . LEU B 1 154 ? 14.445 2.516 -2.584 1 97.31 154 LEU B C 1
ATOM 2865 O O . LEU B 1 154 ? 13.547 3.357 -2.555 1 97.31 154 LEU B O 1
ATOM 2869 N N . PRO B 1 155 ? 15.078 2.174 -3.652 1 95.75 155 PRO B N 1
ATOM 2870 C CA . PRO B 1 155 ? 14.664 2.779 -4.922 1 95.75 155 PRO B CA 1
ATOM 2871 C C . PRO B 1 155 ? 13.266 2.35 -5.352 1 95.75 155 PRO B C 1
ATOM 2873 O O . PRO B 1 155 ? 13.078 1.216 -5.805 1 95.75 155 PRO B O 1
ATOM 2876 N N . ARG B 1 156 ? 12.391 3.205 -5.305 1 94.94 156 ARG B N 1
ATOM 2877 C CA . ARG B 1 156 ? 10.977 2.92 -5.496 1 94.94 156 ARG B CA 1
ATOM 2878 C C . ARG B 1 156 ? 10.719 2.344 -6.887 1 94.94 156 ARG B C 1
ATOM 2880 O O . ARG B 1 156 ? 9.836 1.495 -7.059 1 94.94 156 ARG B O 1
ATOM 2887 N N . GLU B 1 157 ? 11.484 2.771 -7.895 1 94.94 157 GLU B N 1
ATOM 2888 C CA . GLU B 1 157 ? 11.266 2.377 -9.281 1 94.94 157 GLU B CA 1
ATOM 2889 C C . GLU B 1 157 ? 11.539 0.888 -9.484 1 94.94 157 GLU B C 1
ATOM 2891 O O . GLU B 1 157 ? 11.164 0.315 -10.508 1 94.94 157 GLU B O 1
ATOM 2896 N N . LYS B 1 158 ? 12.148 0.255 -8.516 1 97.12 158 LYS B N 1
ATOM 2897 C CA . LYS B 1 158 ? 12.477 -1.165 -8.609 1 97.12 158 LYS B CA 1
ATOM 2898 C C . LYS B 1 158 ? 11.539 -2.002 -7.738 1 97.12 158 LYS B C 1
ATOM 2900 O O . LYS B 1 158 ? 11.695 -3.221 -7.641 1 97.12 158 LYS B O 1
ATOM 2905 N N . LEU B 1 159 ? 10.633 -1.373 -7.109 1 98 159 LEU B N 1
ATOM 2906 C CA . LEU B 1 159 ? 9.82 -2.08 -6.129 1 98 159 LEU B CA 1
ATOM 2907 C C . LEU B 1 159 ? 8.398 -2.301 -6.652 1 98 159 LEU B C 1
ATOM 2909 O O . LEU B 1 159 ? 7.797 -1.39 -7.223 1 98 159 LEU B O 1
ATOM 2913 N N . ILE B 1 160 ? 7.898 -3.49 -6.426 1 98.06 160 ILE B N 1
ATOM 2914 C CA . ILE B 1 160 ? 6.527 -3.822 -6.793 1 98.06 160 ILE B CA 1
ATOM 2915 C C . ILE B 1 160 ? 5.816 -4.469 -5.605 1 98.06 160 ILE B C 1
ATOM 2917 O O . ILE B 1 160 ? 6.449 -5.133 -4.781 1 98.06 160 ILE B O 1
ATOM 2921 N N . SER B 1 161 ? 4.594 -4.207 -5.531 1 98 161 SER B N 1
ATOM 2922 C CA . SER B 1 161 ? 3.697 -4.906 -4.621 1 98 161 SER B CA 1
ATOM 2923 C C . SER B 1 161 ? 3.035 -6.102 -5.301 1 98 161 SER B C 1
ATOM 2925 O O . SER B 1 161 ? 2.381 -5.945 -6.336 1 98 161 SER B O 1
ATOM 2927 N N . VAL B 1 162 ? 3.141 -7.215 -4.695 1 98 162 VAL B N 1
ATOM 2928 C CA . VAL B 1 162 ? 2.678 -8.453 -5.312 1 98 162 VAL B CA 1
ATOM 2929 C C . VAL B 1 162 ? 1.179 -8.625 -5.07 1 98 162 VAL B C 1
ATOM 2931 O O . VAL B 1 162 ? 0.673 -8.273 -4 1 98 162 VAL B O 1
ATOM 2934 N N . GLN B 1 163 ? 0.524 -9.031 -6.027 1 98.31 163 GLN B N 1
ATOM 2935 C CA . GLN B 1 163 ? -0.888 -9.391 -5.953 1 98.31 163 GLN B CA 1
ATOM 2936 C C . GLN B 1 163 ? -1.118 -10.82 -6.445 1 98.31 163 GLN B C 1
ATOM 2938 O O . GLN B 1 163 ? -0.163 -11.562 -6.676 1 98.31 163 GLN B O 1
ATOM 2943 N N . THR B 1 164 ? -2.258 -11.281 -6.383 1 98.69 164 THR B N 1
ATOM 2944 C CA . THR B 1 164 ? -2.723 -12.461 -7.105 1 98.69 164 THR B CA 1
ATOM 2945 C C . THR B 1 164 ? -3.684 -12.07 -8.219 1 98.69 164 THR B C 1
ATOM 2947 O O . THR B 1 164 ? -4.352 -11.039 -8.141 1 98.69 164 THR B O 1
ATOM 2950 N N . PRO B 1 165 ? -3.625 -12.875 -9.289 1 98.81 165 PRO B N 1
ATOM 2951 C CA . PRO B 1 165 ? -3.193 -14.266 -9.422 1 98.81 165 PRO B CA 1
ATOM 2952 C C . PRO B 1 165 ? -1.685 -14.398 -9.617 1 98.81 165 PRO B C 1
ATOM 2954 O O . PRO B 1 165 ? -1.028 -13.445 -10.047 1 98.81 165 PRO B O 1
ATOM 2957 N N . GLN B 1 166 ? -1.236 -15.422 -9.195 1 98.88 166 GLN B N 1
ATOM 2958 C CA . GLN B 1 166 ? 0.081 -15.93 -9.562 1 98.88 166 GLN B CA 1
ATOM 2959 C C . GLN B 1 166 ? -0.035 -17.172 -10.438 1 98.88 166 GLN B C 1
ATOM 2961 O O . GLN B 1 166 ? -0.877 -18.031 -10.188 1 98.88 166 GLN B O 1
ATOM 2966 N N . VAL B 1 167 ? 0.724 -17.25 -11.43 1 98.94 167 VAL B N 1
ATOM 2967 C CA . VAL B 1 167 ? 0.552 -18.266 -12.445 1 98.94 167 VAL B CA 1
ATOM 2968 C C . VAL B 1 167 ? 1.811 -19.141 -12.531 1 98.94 167 VAL B C 1
ATOM 2970 O O . VAL B 1 167 ? 2.928 -18.609 -12.57 1 98.94 167 VAL B O 1
ATOM 2973 N N . PHE B 1 168 ? 1.579 -20.438 -12.633 1 98.88 168 PHE B N 1
ATOM 2974 C CA . PHE B 1 168 ? 2.717 -21.344 -12.664 1 98.88 168 PHE B CA 1
ATOM 2975 C C . PHE B 1 168 ? 2.43 -22.531 -13.578 1 98.88 168 PHE B C 1
ATOM 2977 O O . PHE B 1 168 ? 1.297 -23.016 -13.641 1 98.88 168 PHE B O 1
ATOM 2984 N N . ARG B 1 169 ? 3.461 -22.953 -14.211 1 98.69 169 ARG B N 1
ATOM 2985 C CA . ARG B 1 169 ? 3.404 -24.344 -14.625 1 98.69 169 ARG B CA 1
ATOM 2986 C C . ARG B 1 169 ? 3.197 -25.266 -13.422 1 98.69 169 ARG B C 1
ATOM 2988 O O . ARG B 1 169 ? 3.814 -25.078 -12.375 1 98.69 169 ARG B O 1
ATOM 2995 N N . ALA B 1 170 ? 2.404 -26.297 -13.648 1 98.38 170 ALA B N 1
ATOM 2996 C CA . ALA B 1 170 ? 2.029 -27.156 -12.531 1 98.38 170 ALA B CA 1
ATOM 2997 C C . ALA B 1 170 ? 3.246 -27.891 -11.961 1 98.38 170 ALA B C 1
ATOM 2999 O O . ALA B 1 170 ? 3.406 -27.984 -10.742 1 98.38 170 ALA B O 1
ATOM 3000 N N . ASP B 1 171 ? 4.062 -28.406 -12.781 1 97.62 171 ASP B N 1
ATOM 3001 C CA . ASP B 1 171 ? 5.227 -29.156 -12.32 1 97.62 171 ASP B CA 1
ATOM 3002 C C . ASP B 1 171 ? 6.184 -28.25 -11.531 1 97.62 171 ASP B C 1
ATOM 3004 O O . ASP B 1 171 ? 6.789 -28.688 -10.555 1 97.62 171 ASP B O 1
ATOM 3008 N N . ILE B 1 172 ? 6.336 -26.969 -11.914 1 98.19 172 ILE B N 1
ATOM 3009 C CA . ILE B 1 172 ? 7.23 -26.031 -11.25 1 98.19 172 ILE B CA 1
ATOM 3010 C C . ILE B 1 172 ? 6.711 -25.719 -9.844 1 98.19 172 ILE B C 1
ATOM 3012 O O . ILE B 1 172 ? 7.453 -25.828 -8.867 1 98.19 172 ILE B O 1
ATOM 3016 N N . ILE B 1 173 ? 5.453 -25.391 -9.688 1 98.5 173 ILE B N 1
ATOM 3017 C CA . ILE B 1 173 ? 4.922 -24.969 -8.398 1 98.5 173 ILE B CA 1
ATOM 3018 C C . ILE B 1 173 ? 4.812 -26.188 -7.473 1 98.5 173 ILE B C 1
ATOM 3020 O O . ILE B 1 173 ? 5.051 -26.078 -6.266 1 98.5 173 ILE B O 1
ATOM 3024 N N . GLN B 1 174 ? 4.492 -27.328 -8.031 1 97.19 174 GLN B N 1
ATOM 3025 C CA . GLN B 1 174 ? 4.445 -28.547 -7.223 1 97.19 174 GLN B CA 1
ATOM 3026 C C . GLN B 1 174 ? 5.828 -28.906 -6.691 1 97.19 174 GLN B C 1
ATOM 3028 O O . GLN B 1 174 ? 5.977 -29.266 -5.527 1 97.19 174 GLN B O 1
ATOM 3033 N N . LYS B 1 175 ? 6.781 -28.828 -7.547 1 97.19 175 LYS B N 1
ATOM 3034 C CA . LYS B 1 175 ? 8.164 -29.047 -7.125 1 97.19 175 LYS B CA 1
ATOM 3035 C C . LYS B 1 175 ? 8.57 -28.078 -6.023 1 97.19 175 LYS B C 1
ATOM 3037 O O . LYS B 1 175 ? 9.219 -28.469 -5.051 1 97.19 175 LYS B O 1
ATOM 3042 N N . ALA B 1 176 ? 8.195 -26.844 -6.195 1 97.62 176 ALA B N 1
ATOM 3043 C CA . ALA B 1 176 ? 8.523 -25.828 -5.199 1 97.62 176 ALA B CA 1
ATOM 3044 C C . ALA B 1 176 ? 7.898 -26.156 -3.848 1 97.62 176 ALA B C 1
ATOM 3046 O O . ALA B 1 176 ? 8.57 -26.078 -2.812 1 97.62 176 ALA B O 1
ATOM 3047 N N . TYR B 1 177 ? 6.676 -26.547 -3.854 1 96.62 177 TYR B N 1
ATOM 3048 C CA . TYR B 1 177 ? 5.969 -26.891 -2.621 1 96.62 177 TYR B CA 1
ATOM 3049 C C . TYR B 1 177 ? 6.547 -28.141 -1.982 1 96.62 177 TYR B C 1
ATOM 3051 O O . TYR B 1 177 ? 6.547 -28.281 -0.757 1 96.62 177 TYR B O 1
ATOM 3059 N N . ARG B 1 178 ? 7.078 -29.031 -2.721 1 94.56 178 ARG B N 1
ATOM 3060 C CA . ARG B 1 178 ? 7.652 -30.281 -2.221 1 94.56 178 ARG B CA 1
ATOM 3061 C C . ARG B 1 178 ? 9.047 -30.047 -1.658 1 94.56 178 ARG B C 1
ATOM 3063 O O . ARG B 1 178 ? 9.422 -30.656 -0.645 1 94.56 178 ARG B O 1
ATOM 3070 N N . ARG B 1 179 ? 9.773 -29.125 -2.225 1 92.81 179 ARG B N 1
ATOM 3071 C CA . ARG B 1 179 ? 11.211 -29.078 -1.966 1 92.81 179 ARG B CA 1
ATOM 3072 C C . ARG B 1 179 ? 11.555 -27.922 -1.028 1 92.81 179 ARG B C 1
ATOM 3074 O O . ARG B 1 179 ? 12.602 -27.938 -0.368 1 92.81 179 ARG B O 1
ATOM 3081 N N . VAL B 1 180 ? 10.734 -26.953 -1.105 1 87.38 180 VAL B N 1
ATOM 3082 C CA . VAL B 1 180 ? 11.086 -25.75 -0.354 1 87.38 180 VAL B CA 1
ATOM 3083 C C . VAL B 1 180 ? 10.336 -25.734 0.976 1 87.38 180 VAL B C 1
ATOM 3085 O O . VAL B 1 180 ? 9.102 -25.75 1 1 87.38 180 VAL B O 1
ATOM 3088 N N . GLY B 1 181 ? 10.914 -25.781 2.076 1 87.12 181 GLY B N 1
ATOM 3089 C CA . GLY B 1 181 ? 10.32 -25.875 3.402 1 87.12 181 GLY B CA 1
ATOM 3090 C C . GLY B 1 181 ? 10.367 -24.578 4.168 1 87.12 181 GLY B C 1
ATOM 3091 O O . GLY B 1 181 ? 10.758 -24.547 5.34 1 87.12 181 GLY B O 1
ATOM 3092 N N . ILE B 1 182 ? 10.062 -23.453 3.582 1 87.44 182 ILE B N 1
ATOM 3093 C CA . ILE B 1 182 ? 10.031 -22.172 4.277 1 87.44 182 ILE B CA 1
ATOM 3094 C C . ILE B 1 182 ? 8.602 -21.656 4.352 1 87.44 182 ILE B C 1
ATOM 3096 O O . ILE B 1 182 ? 7.734 -22.094 3.596 1 87.44 182 ILE B O 1
ATOM 3100 N N . THR B 1 183 ? 8.375 -20.766 5.371 1 91.19 183 THR B N 1
ATOM 3101 C CA . THR B 1 183 ? 7.133 -20.016 5.395 1 91.19 183 THR B CA 1
ATOM 3102 C C . THR B 1 183 ? 7.227 -18.781 4.484 1 91.19 183 THR B C 1
ATOM 3104 O O . THR B 1 183 ? 7.961 -17.844 4.777 1 91.19 183 THR B O 1
ATOM 3107 N N . ALA B 1 184 ? 6.523 -18.891 3.398 1 92.19 184 ALA B N 1
ATOM 3108 C CA . ALA B 1 184 ? 6.586 -17.844 2.383 1 92.19 184 ALA B CA 1
ATOM 3109 C C . ALA B 1 184 ? 5.395 -16.891 2.498 1 92.19 184 ALA B C 1
ATOM 3111 O O . ALA B 1 184 ? 4.328 -17.281 2.979 1 92.19 184 ALA B O 1
ATOM 3112 N N . THR B 1 185 ? 5.594 -15.633 2.051 1 89.69 185 THR B N 1
ATOM 3113 C CA . THR B 1 185 ? 4.512 -14.664 2.076 1 89.69 185 THR B CA 1
ATOM 3114 C C . THR B 1 185 ? 3.662 -14.758 0.812 1 89.69 185 THR B C 1
ATOM 3116 O O . THR B 1 185 ? 2.531 -14.273 0.776 1 89.69 185 THR B O 1
ATOM 3119 N N . ASP B 1 186 ? 4.254 -15.273 -0.203 1 94.06 186 ASP B N 1
ATOM 3120 C CA . ASP B 1 186 ? 3.516 -15.578 -1.427 1 94.06 186 ASP B CA 1
ATOM 3121 C C . ASP B 1 186 ? 4.082 -16.812 -2.119 1 94.06 186 ASP B C 1
ATOM 3123 O O . ASP B 1 186 ? 5.164 -17.281 -1.767 1 94.06 186 ASP B O 1
ATOM 3127 N N . ASP B 1 187 ? 3.385 -17.281 -3.07 1 97.31 187 ASP B N 1
ATOM 3128 C CA . ASP B 1 187 ? 3.734 -18.562 -3.693 1 97.31 187 ASP B CA 1
ATOM 3129 C C . ASP B 1 187 ? 4.992 -18.422 -4.547 1 97.31 187 ASP B C 1
ATOM 3131 O O . ASP B 1 187 ? 5.812 -19.344 -4.602 1 97.31 187 ASP B O 1
ATOM 3135 N N . ALA B 1 188 ? 5.156 -17.328 -5.203 1 98.06 188 ALA B N 1
ATOM 3136 C CA . ALA B 1 188 ? 6.289 -17.125 -6.105 1 98.06 188 ALA B CA 1
ATOM 3137 C C . ALA B 1 188 ? 7.609 -17.172 -5.344 1 98.06 188 ALA B C 1
ATOM 3139 O O . ALA B 1 188 ? 8.656 -17.484 -5.922 1 98.06 188 ALA B O 1
ATOM 3140 N N . GLN B 1 189 ? 7.551 -16.797 -4.066 1 97.5 189 GLN B N 1
ATOM 3141 C CA . GLN B 1 189 ? 8.758 -16.859 -3.25 1 97.5 189 GLN B CA 1
ATOM 3142 C C . GLN B 1 189 ? 9.336 -18.266 -3.213 1 97.5 189 GLN B C 1
ATOM 3144 O O . GLN B 1 189 ? 10.555 -18.438 -3.156 1 97.5 189 GLN B O 1
ATOM 3149 N N . LEU B 1 190 ? 8.492 -19.328 -3.178 1 97.44 190 LEU B N 1
ATOM 3150 C CA . LEU B 1 190 ? 8.945 -20.703 -3.188 1 97.44 190 LEU B CA 1
ATOM 3151 C C . LEU B 1 190 ? 9.688 -21.031 -4.48 1 97.44 190 LEU B C 1
ATOM 3153 O O . LEU B 1 190 ? 10.711 -21.719 -4.461 1 97.44 190 LEU B O 1
ATOM 3157 N N . VAL B 1 191 ? 9.164 -20.516 -5.586 1 98.12 191 VAL B N 1
ATOM 3158 C CA . VAL B 1 191 ? 9.797 -20.734 -6.887 1 98.12 191 VAL B CA 1
ATOM 3159 C C . VAL B 1 191 ? 11.141 -20.016 -6.938 1 98.12 191 VAL B C 1
ATOM 3161 O O . VAL B 1 191 ? 12.117 -20.562 -7.457 1 98.12 191 VAL B O 1
ATOM 3164 N N . GLU B 1 192 ? 11.164 -18.781 -6.41 1 97.69 192 GLU B N 1
ATOM 3165 C CA . GLU B 1 192 ? 12.422 -18.031 -6.316 1 97.69 192 GLU B CA 1
ATOM 3166 C C . GLU B 1 192 ? 13.492 -18.859 -5.605 1 97.69 192 GLU B C 1
ATOM 3168 O O . GLU B 1 192 ? 14.664 -18.828 -5.992 1 97.69 192 GLU B O 1
ATOM 3173 N N . LYS B 1 193 ? 13.141 -19.578 -4.586 1 96.56 193 LYS B N 1
ATOM 3174 C CA . LYS B 1 193 ? 14.078 -20.359 -3.783 1 96.56 193 LYS B CA 1
ATOM 3175 C C . LYS B 1 193 ? 14.656 -21.516 -4.59 1 96.56 193 LYS B C 1
ATOM 3177 O O . LYS B 1 193 ? 15.734 -22.031 -4.27 1 96.56 193 LYS B O 1
ATOM 3182 N N . LEU B 1 194 ? 13.961 -21.969 -5.586 1 97.06 194 LEU B N 1
ATOM 3183 C CA . LEU B 1 194 ? 14.469 -22.984 -6.508 1 97.06 194 LEU B CA 1
ATOM 3184 C C . LEU B 1 194 ? 15.398 -22.359 -7.539 1 97.06 194 LEU B C 1
ATOM 3186 O O . LEU B 1 194 ? 15.883 -23.047 -8.445 1 97.06 194 LEU B O 1
ATOM 3190 N N . LYS B 1 195 ? 15.625 -21 -7.445 1 97.12 195 LYS B N 1
ATOM 3191 C CA . LYS B 1 195 ? 16.453 -20.234 -8.367 1 97.12 195 LYS B CA 1
ATOM 3192 C C . LYS B 1 195 ? 15.875 -20.25 -9.781 1 97.12 195 LYS B C 1
ATOM 3194 O O . LYS B 1 195 ? 16.609 -20.281 -10.766 1 97.12 195 LYS B O 1
ATOM 3199 N N . LEU B 1 196 ? 14.594 -20.359 -9.875 1 97.81 196 LEU B N 1
ATOM 3200 C CA . LEU B 1 196 ? 13.883 -20.25 -11.141 1 97.81 196 LEU B CA 1
ATOM 3201 C C . LEU B 1 196 ? 13.32 -18.844 -11.328 1 97.81 196 LEU B C 1
ATOM 3203 O O . LEU B 1 196 ? 12.938 -18.188 -10.359 1 97.81 196 LEU B O 1
ATOM 3207 N N . PRO B 1 197 ? 13.258 -18.391 -12.516 1 98.12 197 PRO B N 1
ATOM 3208 C CA . PRO B 1 197 ? 12.773 -17.031 -12.773 1 98.12 197 PRO B CA 1
ATOM 3209 C C . PRO B 1 197 ? 11.266 -16.891 -12.57 1 98.12 197 PRO B C 1
ATOM 3211 O O . PRO B 1 197 ? 10.531 -17.859 -12.734 1 98.12 197 PRO B O 1
ATOM 3214 N N . VAL B 1 198 ? 10.891 -15.781 -12.164 1 98.75 198 VAL B N 1
ATOM 3215 C CA . VAL B 1 198 ? 9.492 -15.391 -12.062 1 98.75 198 VAL B CA 1
ATOM 3216 C C . VAL B 1 198 ? 9.266 -14.086 -12.82 1 98.75 198 VAL B C 1
ATOM 3218 O O . VAL B 1 198 ? 9.898 -13.07 -12.523 1 98.75 198 VAL B O 1
ATOM 3221 N N . LYS B 1 199 ? 8.383 -14.109 -13.781 1 98.62 199 LYS B N 1
ATOM 3222 C CA . LYS B 1 199 ? 8.047 -12.93 -14.57 1 98.62 199 LYS B CA 1
ATOM 3223 C C . LYS B 1 199 ? 6.953 -12.109 -13.898 1 98.62 199 LYS B C 1
ATOM 3225 O O . LYS B 1 199 ? 6.078 -12.664 -13.227 1 98.62 199 LYS B O 1
ATOM 3230 N N . ILE B 1 200 ? 7.047 -10.828 -14.117 1 98.25 200 ILE B N 1
ATOM 3231 C CA . ILE B 1 200 ? 5.992 -9.945 -13.617 1 98.25 200 ILE B CA 1
ATOM 3232 C C . ILE B 1 200 ? 5.023 -9.609 -14.75 1 98.25 200 ILE B C 1
ATOM 3234 O O . ILE B 1 200 ? 5.434 -9.484 -15.906 1 98.25 200 ILE B O 1
ATOM 3238 N N . PHE B 1 201 ? 3.814 -9.555 -14.445 1 98.31 201 PHE B N 1
ATOM 3239 C CA . PHE B 1 201 ? 2.84 -8.953 -15.344 1 98.31 201 PHE B CA 1
ATOM 3240 C C . PHE B 1 201 ? 1.971 -7.941 -14.617 1 98.31 201 PHE B C 1
ATOM 3242 O O . PHE B 1 201 ? 1.927 -7.926 -13.383 1 98.31 201 PHE B O 1
ATOM 3249 N N . SER B 1 202 ? 1.347 -7.023 -15.328 1 97.25 202 SER B N 1
ATOM 3250 C CA . SER B 1 202 ? 0.688 -5.859 -14.75 1 97.25 202 SER B CA 1
ATOM 3251 C C . SER B 1 202 ? -0.573 -6.258 -13.992 1 97.25 202 SER B C 1
ATOM 3253 O O . SER B 1 202 ? -1.468 -6.895 -14.555 1 97.25 202 SER B O 1
ATOM 3255 N N . GLY B 1 203 ? -0.583 -6 -12.672 1 97.62 203 GLY B N 1
ATOM 3256 C CA . GLY B 1 203 ? -1.825 -6.008 -11.914 1 97.62 203 GLY B CA 1
ATOM 3257 C C . GLY B 1 203 ? -2.59 -4.699 -12.008 1 97.62 203 GLY B C 1
ATOM 3258 O O . GLY B 1 203 ? -2.449 -3.961 -12.984 1 97.62 203 GLY B O 1
ATOM 3259 N N . ALA B 1 204 ? -3.479 -4.539 -11.133 1 96.81 204 ALA B N 1
ATOM 3260 C CA . ALA B 1 204 ? -4.258 -3.305 -11.039 1 96.81 204 ALA B CA 1
ATOM 3261 C C . ALA B 1 204 ? -4.418 -2.867 -9.594 1 96.81 204 ALA B C 1
ATOM 3263 O O . ALA B 1 204 ? -4.617 -3.699 -8.703 1 96.81 204 ALA B O 1
ATOM 3264 N N . TYR B 1 205 ? -4.309 -1.542 -9.367 1 93.81 205 TYR B N 1
ATOM 3265 C CA . TYR B 1 205 ? -4.492 -1.022 -8.023 1 93.81 205 TYR B CA 1
ATOM 3266 C C . TYR B 1 205 ? -5.895 -1.322 -7.504 1 93.81 205 TYR B C 1
ATOM 3268 O O . TYR B 1 205 ? -6.094 -1.504 -6.301 1 93.81 205 TYR B O 1
ATOM 3276 N N . ALA B 1 206 ? -6.859 -1.475 -8.383 1 94.88 206 ALA B N 1
ATOM 3277 C CA . ALA B 1 206 ? -8.242 -1.776 -8.023 1 94.88 206 ALA B CA 1
ATOM 3278 C C . ALA B 1 206 ? -8.383 -3.217 -7.539 1 94.88 206 ALA B C 1
ATOM 3280 O O . ALA B 1 206 ? -9.391 -3.578 -6.93 1 94.88 206 ALA B O 1
ATOM 3281 N N . ASN B 1 207 ? -7.469 -4.074 -7.891 1 97.31 207 ASN B N 1
ATOM 3282 C CA . ASN B 1 207 ? -7.5 -5.477 -7.488 1 97.31 207 ASN B CA 1
ATOM 3283 C C . ASN B 1 207 ? -7.121 -5.648 -6.023 1 97.31 207 ASN B C 1
ATOM 3285 O O . ASN B 1 207 ? -6.219 -6.422 -5.695 1 97.31 207 ASN B O 1
ATOM 3289 N N . ILE B 1 208 ? -7.809 -4.949 -5.137 1 95.56 208 ILE B N 1
ATOM 3290 C CA . ILE B 1 208 ? -7.48 -4.898 -3.717 1 95.56 208 ILE B CA 1
ATOM 3291 C C . ILE B 1 208 ? -7.914 -6.199 -3.041 1 95.56 208 ILE B C 1
ATOM 3293 O O . ILE B 1 208 ? -8.836 -6.867 -3.506 1 95.56 208 ILE B O 1
ATOM 3297 N N . LYS B 1 209 ? -7.219 -6.605 -2.051 1 96.19 209 LYS B N 1
ATOM 3298 C CA . LYS B 1 209 ? -7.613 -7.699 -1.166 1 96.19 209 LYS B CA 1
ATOM 3299 C C . LYS B 1 209 ? -8.484 -7.191 -0.022 1 96.19 209 LYS B C 1
ATOM 3301 O O . LYS B 1 209 ? -8.094 -6.277 0.706 1 96.19 209 LYS B O 1
ATOM 3306 N N . ILE B 1 210 ? -9.633 -7.727 0.208 1 95.56 210 ILE B N 1
ATOM 3307 C CA . ILE B 1 210 ? -10.523 -7.32 1.285 1 95.56 210 ILE B CA 1
ATOM 3308 C C . ILE B 1 210 ? -10.094 -7.98 2.592 1 95.56 210 ILE B C 1
ATOM 3310 O O . ILE B 1 210 ? -10.195 -9.203 2.744 1 95.56 210 ILE B O 1
ATOM 3314 N N . THR B 1 211 ? -9.656 -7.117 3.514 1 92.06 211 THR B N 1
ATOM 3315 C CA . THR B 1 211 ? -9.227 -7.672 4.793 1 92.06 211 THR B CA 1
ATOM 3316 C C . THR B 1 211 ? -9.867 -6.914 5.953 1 92.06 211 THR B C 1
ATOM 3318 O O . THR B 1 211 ? -9.828 -7.379 7.094 1 92.06 211 THR B O 1
ATOM 3321 N N . THR B 1 212 ? -10.438 -5.719 5.621 1 89.56 212 THR B N 1
ATOM 3322 C CA . THR B 1 212 ? -11.109 -4.898 6.625 1 89.56 212 THR B CA 1
ATOM 3323 C C . THR B 1 212 ? -12.469 -4.43 6.113 1 89.56 212 THR B C 1
ATOM 3325 O O . THR B 1 212 ? -12.742 -4.496 4.914 1 89.56 212 THR B O 1
ATOM 3328 N N . PRO B 1 213 ? -13.297 -3.961 7.09 1 89.56 213 PRO B N 1
ATOM 3329 C CA . PRO B 1 213 ? -14.57 -3.402 6.633 1 89.56 213 PRO B CA 1
ATOM 3330 C C . PRO B 1 213 ? -14.391 -2.211 5.691 1 89.56 213 PRO B C 1
ATOM 3332 O O . PRO B 1 213 ? -15.18 -2.023 4.766 1 89.56 213 PRO B O 1
ATOM 3335 N N . GLU B 1 214 ? -13.344 -1.442 5.906 1 90.12 214 GLU B N 1
ATOM 3336 C CA . GLU B 1 214 ? -13.039 -0.307 5.039 1 90.12 214 GLU B CA 1
ATOM 3337 C C . GLU B 1 214 ? -12.695 -0.769 3.627 1 90.12 214 GLU B C 1
ATOM 3339 O O . GLU B 1 214 ? -13.031 -0.1 2.646 1 90.12 214 GLU B O 1
ATOM 3344 N N . ASP B 1 215 ? -12.023 -1.881 3.549 1 91.81 215 ASP B N 1
ATOM 3345 C CA . ASP B 1 215 ? -11.703 -2.445 2.242 1 91.81 215 ASP B CA 1
ATOM 3346 C C . ASP B 1 215 ? -12.977 -2.779 1.463 1 91.81 215 ASP B C 1
ATOM 3348 O O . ASP B 1 215 ? -13.031 -2.596 0.245 1 91.81 215 ASP B O 1
ATOM 3352 N N . LEU B 1 216 ? -13.906 -3.314 2.211 1 93.69 216 LEU B N 1
ATOM 3353 C CA . LEU B 1 216 ? -15.172 -3.674 1.58 1 93.69 216 LEU B CA 1
ATOM 3354 C C . LEU B 1 216 ? -15.867 -2.439 1.01 1 93.69 216 LEU B C 1
ATOM 3356 O O . LEU B 1 216 ? -16.391 -2.477 -0.103 1 93.69 216 LEU B O 1
ATOM 3360 N N . LEU B 1 217 ? -15.844 -1.39 1.734 1 91.25 217 LEU B N 1
ATOM 3361 C CA . LEU B 1 217 ? -16.438 -0.139 1.273 1 91.25 217 LEU B CA 1
ATOM 3362 C C . LEU B 1 217 ? -15.703 0.393 0.048 1 91.25 217 LEU B C 1
ATOM 3364 O O . LEU B 1 217 ? -16.328 0.863 -0.903 1 91.25 217 LEU B O 1
ATOM 3368 N N . MET B 1 218 ? -14.398 0.29 0.112 1 92.06 218 MET B N 1
ATOM 3369 C CA . MET B 1 218 ? -13.602 0.709 -1.035 1 92.06 218 MET B CA 1
ATOM 3370 C C . MET B 1 218 ? -13.93 -0.127 -2.266 1 92.06 218 MET B C 1
ATOM 3372 O O . MET B 1 218 ? -14.055 0.407 -3.369 1 92.06 218 MET B O 1
ATOM 3376 N N . ALA B 1 219 ? -14.07 -1.389 -2.064 1 95.19 219 ALA B N 1
ATOM 3377 C CA . ALA B 1 219 ? -14.414 -2.287 -3.164 1 95.19 219 ALA B CA 1
ATOM 3378 C C . ALA B 1 219 ? -15.75 -1.901 -3.787 1 95.19 219 ALA B C 1
ATOM 3380 O O . ALA B 1 219 ? -15.914 -1.962 -5.008 1 95.19 219 ALA B O 1
ATOM 3381 N N . GLU B 1 220 ? -16.688 -1.498 -2.941 1 94.94 220 GLU B N 1
ATOM 3382 C CA . GLU B 1 220 ? -17.984 -1.046 -3.432 1 94.94 220 GLU B CA 1
ATOM 3383 C C . GLU B 1 220 ? -17.828 0.169 -4.344 1 94.94 220 GLU B C 1
ATOM 3385 O O . GLU B 1 220 ? -18.453 0.232 -5.406 1 94.94 220 GLU B O 1
ATOM 3390 N N . ILE B 1 221 ? -17.016 1.041 -3.922 1 91.44 221 ILE B N 1
ATOM 3391 C CA . ILE B 1 221 ? -16.781 2.268 -4.676 1 91.44 221 ILE B CA 1
ATOM 3392 C C . ILE B 1 221 ? -16.141 1.936 -6.02 1 91.44 221 ILE B C 1
ATOM 3394 O O . ILE B 1 221 ? -16.562 2.438 -7.062 1 91.44 221 ILE B O 1
ATOM 3398 N N . LEU B 1 222 ? -15.148 1.102 -5.984 1 93.19 222 LEU B N 1
ATOM 3399 C CA . LEU B 1 222 ? -14.422 0.734 -7.195 1 93.19 222 LEU B CA 1
ATOM 3400 C C . LEU B 1 222 ? -15.328 -0.007 -8.172 1 93.19 222 LEU B C 1
ATOM 3402 O O . LEU B 1 222 ? -15.227 0.18 -9.383 1 93.19 222 LEU B O 1
ATOM 3406 N N . LEU B 1 223 ? -16.141 -0.846 -7.645 1 92.44 223 LEU B N 1
ATOM 3407 C CA . LEU B 1 223 ? -17.062 -1.618 -8.469 1 92.44 223 LEU B CA 1
ATOM 3408 C C . LEU B 1 223 ? -18.047 -0.702 -9.18 1 92.44 223 LEU B C 1
ATOM 3410 O O . LEU B 1 223 ? -18.406 -0.942 -10.336 1 92.44 223 LEU B O 1
ATOM 3414 N N . LYS B 1 224 ? -18.453 0.327 -8.492 1 87.62 224 LYS B N 1
ATOM 3415 C CA . LYS B 1 224 ? -19.406 1.27 -9.047 1 87.62 224 LYS B CA 1
ATOM 3416 C C . LYS B 1 224 ? -18.781 2.133 -10.133 1 87.62 224 LYS B C 1
ATOM 3418 O O . LYS B 1 224 ? -19.438 2.523 -11.094 1 87.62 224 LYS B O 1
ATOM 3423 N N . LYS B 1 225 ? -17.453 2.562 -9.961 1 79.5 225 LYS B N 1
ATOM 3424 C CA . LYS B 1 225 ? -16.75 3.389 -10.938 1 79.5 225 LYS B CA 1
ATOM 3425 C C . LYS B 1 225 ? -16.5 2.619 -12.227 1 79.5 225 LYS B C 1
ATOM 3427 O O . LYS B 1 225 ? -16.406 3.217 -13.305 1 79.5 225 LYS B O 1
ATOM 3432 N N . GLY B 1 226 ? -15.867 1.271 -12.062 1 64.31 226 GLY B N 1
ATOM 3433 C CA . GLY B 1 226 ? -15.648 0.442 -13.242 1 64.31 226 GLY B CA 1
ATOM 3434 C C . GLY B 1 226 ? -16.906 0.197 -14.047 1 64.31 226 GLY B C 1
ATOM 3435 O O . GLY B 1 226 ? -16.844 -0.255 -15.188 1 64.31 226 GLY B O 1
ATOM 3436 N N . ARG B 1 227 ? -18.219 0.22 -13.359 1 40.41 227 ARG B N 1
ATOM 3437 C CA . ARG B 1 227 ? -19.422 0.198 -14.195 1 40.41 227 ARG B CA 1
ATOM 3438 C C . ARG B 1 227 ? -19.703 1.575 -14.781 1 40.41 227 ARG B C 1
ATOM 3440 O O . ARG B 1 227 ? -19.422 2.598 -14.156 1 40.41 227 ARG B O 1
#

Nearest PDB structures (foldseek):
  5hs2-assembly1_A  TM=9.389E-01  e=7.645E-26  Bacillus subtilis subsp. subtilis str. 168
  5ddv-assembly1_A-2  TM=9.124E-01  e=1.014E-24  Bacillus subtilis subsp. subtilis str. 168
  4nai-assembly1_A-2  TM=9.150E-01  e=6.719E-24  Arabidopsis thaliana
  5hs2-assembly1_B  TM=9.112E-01  e=3.051E-23  Bacillus subtilis subsp. subtilis str. 168
  5mrq-assembly1_A-2  TM=9.163E-01  e=1.571E-22  Arabidopsis thaliana